Protein 4F4W (pdb70)

Nearest PDB structures (foldseek):
  4f4x-assembly1_A  TM=9.970E-01  e=3.298E-72  Sulfolobus acidocaldarius DSM 639
  4f4y-assembly2_B  TM=9.863E-01  e=9.295E-63  Sulfolobus acidocaldarius DSM 639
  4nlg-assembly1_A  TM=9.892E-01  e=4.858E-61  Sulfolobus acidocaldarius
  4f50-assembly1_A  TM=7.894E-01  e=1.922E-61  Sulfolobus acidocaldarius DSM 639
  3bq1-assembly1_A  TM=7.656E-01  e=9.017E-57  Sulfolobus acidocaldarius

Structure (mmCIF, N/CA/C/O backbone):
data_4F4W
#
_entry.id   4F4W
#
_cell.length_a   52.820
_cell.length_b   99.655
_cell.length_c   101.625
_cell.angle_alpha   90.00
_cell.angle_beta   90.16
_cell.angle_gamma   90.00
#
_symmetry.space_group_name_H-M   'P 1 21 1'
#
loop_
_entity.id
_entity.type
_entity.pdbx_description
1 polymer 'DNA polymerase IV'
2 polymer "DNA (5'-D(*GP*GP*CP*AP*CP*TP*GP*AP*TP*CP*GP*GP*C)-3')"
3 polymer "DNA (5'-D(*TP*TP*AP*CP*GP*GP*CP*CP*GP*AP*TP*CP*AP*GP*TP*GP*CP*C)-3')"
4 non-polymer "2'-DEOXYCYTIDINE-5'-TRIPHOSPHATE"
5 non-polymer 'CALCIUM ION'
6 water water
#
loop_
_atom_site.group_PDB
_atom_site.id
_atom_site.type_symbol
_atom_site.label_atom_id
_atom_site.label_alt_id
_atom_site.label_comp_id
_atom_site.label_asym_id
_atom_site.label_entity_id
_atom_site.label_seq_id
_atom_site.pdbx_PDB_ins_code
_atom_site.Cartn_x
_atom_site.Cartn_y
_atom_site.Cartn_z
_atom_site.occupancy
_atom_site.B_iso_or_equiv
_atom_site.auth_seq_id
_atom_site.auth_comp_id
_atom_site.auth_asym_id
_atom_site.auth_atom_id
_atom_site.pdbx_PDB_model_num
ATOM 1 N N . MET A 1 1 ? -9.670 -48.448 -43.168 1.00 57.01 1 MET A N 1
ATOM 2 C CA . MET A 1 1 ? -9.596 -47.252 -42.276 1.00 50.14 1 MET A CA 1
ATOM 3 C C . MET A 1 1 ? -10.979 -46.912 -41.716 1.00 35.76 1 MET A C 1
ATOM 4 O O . MET A 1 1 ? -11.974 -46.969 -42.422 1.00 33.36 1 MET A O 1
ATOM 20 N N . ILE A 1 2 ? -11.036 -46.576 -40.434 1.00 35.13 2 ILE A N 1
ATOM 21 C CA . ILE A 1 2 ? -12.262 -46.073 -39.849 1.00 25.24 2 ILE A CA 1
ATOM 22 C C . ILE A 1 2 ? -11.959 -44.678 -39.309 1.00 31.59 2 ILE A C 1
ATOM 23 O O . ILE A 1 2 ? -11.054 -44.508 -38.499 1.00 27.53 2 ILE A O 1
ATOM 39 N N . VAL A 1 3 ? -12.699 -43.688 -39.802 1.00 29.32 3 VAL A N 1
ATOM 40 C CA . VAL A 1 3 ? -12.469 -42.295 -39.444 1.00 29.35 3 VAL A CA 1
ATOM 41 C C . VAL A 1 3 ? -13.650 -41.717 -38.656 1.00 26.37 3 VAL A C 1
ATOM 42 O O . VAL A 1 3 ? -14.797 -41.929 -39.001 1.00 23.89 3 VAL A O 1
ATOM 55 N N . ILE A 1 4 ? -13.357 -40.962 -37.602 1.00 22.18 4 ILE A N 1
ATOM 56 C CA . ILE A 1 4 ? -14.374 -40.200 -36.884 1.00 23.14 4 ILE A CA 1
ATOM 57 C C . ILE A 1 4 ? -14.026 -38.731 -37.027 1.00 18.97 4 ILE A C 1
ATOM 58 O O . ILE A 1 4 ? -12.937 -38.332 -36.639 1.00 23.37 4 ILE A O 1
ATOM 74 N N . PHE A 1 5 ? -14.941 -37.950 -37.616 1.00 22.20 5 PHE A N 1
ATOM 75 C CA . PHE A 1 5 ? -14.758 -36.512 -37.773 1.00 20.78 5 PHE A CA 1
ATOM 76 C C . PHE A 1 5 ? -15.640 -35.812 -36.745 1.00 22.84 5 PHE A C 1
ATOM 77 O O . PHE A 1 5 ? -16.791 -36.201 -36.541 1.00 21.48 5 PHE A O 1
ATOM 94 N N . VAL A 1 6 ? -15.088 -34.797 -36.080 1.00 19.08 6 VAL A N 1
ATOM 95 C CA . VAL A 1 6 ? -15.815 -34.064 -35.059 1.00 16.85 6 VAL A CA 1
ATOM 96 C C . VAL A 1 6 ? -15.777 -32.567 -35.372 1.00 17.90 6 VAL A C 1
ATOM 97 O O . VAL A 1 6 ? -14.716 -32.007 -35.657 1.00 18.73 6 VAL A O 1
ATOM 110 N N . ASP A 1 7 ? -16.940 -31.934 -35.324 1.00 16.48 7 ASP A N 1
ATOM 111 C CA . ASP A 1 7 ? -17.090 -30.527 -35.672 1.00 17.25 7 ASP A CA 1
ATOM 112 C C . ASP A 1 7 ? -17.978 -29.898 -34.596 1.00 14.13 7 ASP A C 1
ATOM 113 O O . ASP A 1 7 ? -19.122 -30.337 -34.407 1.00 16.92 7 ASP A O 1
ATOM 122 N N . PHE A 1 8 ? -17.457 -28.916 -33.849 1.00 17.67 8 PHE A N 1
ATOM 123 C CA . PHE A 1 8 ? -18.174 -28.429 -32.659 1.00 15.92 8 PHE A CA 1
ATOM 124 C C . PHE A 1 8 ? -19.391 -27.591 -33.098 1.00 18.21 8 PHE A C 1
ATOM 125 O O . PHE A 1 8 ? -19.288 -26.808 -34.015 1.00 17.35 8 PHE A O 1
ATOM 142 N N . ASP A 1 9 ? -20.548 -27.713 -32.452 1.00 15.21 9 ASP A N 1
ATOM 143 C CA . ASP A 1 9 ? -21.701 -26.929 -32.930 1.00 18.82 9 ASP A CA 1
ATOM 144 C C . ASP A 1 9 ? -21.590 -25.428 -32.591 1.00 15.02 9 ASP A C 1
ATOM 145 O O . ASP A 1 9 ? -21.264 -25.079 -31.470 1.00 14.86 9 ASP A O 1
ATOM 154 N N . TYR A 1 10 ? -21.908 -24.571 -33.567 1.00 15.35 10 TYR A N 1
ATOM 155 C CA . TYR A 1 10 ? -21.959 -23.093 -33.430 1.00 15.35 10 TYR A CA 1
ATOM 156 C C . TYR A 1 10 ? -20.930 -22.593 -32.436 1.00 14.65 10 TYR A C 1
ATOM 157 O O . TYR A 1 10 ? -21.245 -21.875 -31.454 1.00 13.17 10 TYR A O 1
ATOM 175 N N . PHE A 1 11 ? -19.682 -22.996 -32.705 1.00 14.23 11 PHE A N 1
ATOM 176 C CA . PHE A 1 11 ? -18.676 -23.088 -31.628 1.00 12.41 11 PHE A CA 1
ATOM 177 C C . PHE A 1 11 ? -18.525 -21.857 -30.729 1.00 17.16 11 PHE A C 1
ATOM 178 O O . PHE A 1 11 ? -18.735 -21.952 -29.505 1.00 15.78 11 PHE A O 1
ATOM 195 N N . PHE A 1 12 ? -18.154 -20.708 -31.287 1.00 14.07 12 PHE A N 1
ATOM 196 C CA . PHE A 1 12 ? -17.848 -19.567 -30.428 1.00 16.62 12 PHE A CA 1
ATOM 197 C C . PHE A 1 12 ? -19.076 -19.130 -29.632 1.00 16.47 12 PHE A C 1
ATOM 198 O O . PHE A 1 12 ? -18.961 -18.772 -28.462 1.00 14.66 12 PHE A O 1
ATOM 215 N N . ALA A 1 13 ? -20.257 -19.136 -30.257 1.00 16.53 13 ALA A N 1
ATOM 216 C CA . ALA A 1 13 ? -21.482 -18.742 -29.559 1.00 15.64 13 ALA A CA 1
ATOM 217 C C . ALA A 1 13 ? -21.833 -19.753 -28.471 1.00 15.81 13 ALA A C 1
ATOM 218 O O . ALA A 1 13 ? -22.280 -19.371 -27.391 1.00 16.98 13 ALA A O 1
ATOM 225 N N . GLN A 1 14 ? -21.612 -21.030 -28.755 1.00 14.90 14 GLN A N 1
ATOM 226 C CA . GLN A 1 14 ? -21.894 -22.066 -27.784 1.00 18.36 14 GLN A CA 1
ATOM 227 C C . GLN A 1 14 ? -20.990 -21.932 -26.552 1.00 18.65 14 GLN A C 1
ATOM 228 O O . GLN A 1 14 ? -21.454 -22.047 -25.433 1.00 16.61 14 GLN A O 1
ATOM 242 N N . VAL A 1 15 ? -19.698 -21.684 -26.756 1.00 14.69 15 VAL A N 1
ATOM 243 C CA . VAL A 1 15 ? -18.833 -21.408 -25.613 1.00 16.47 15 VAL A CA 1
ATOM 244 C C . VAL A 1 15 ? -19.368 -20.209 -24.809 1.00 20.95 15 VAL A C 1
ATOM 245 O O . VAL A 1 15 ? -19.408 -20.242 -23.582 1.00 16.37 15 VAL A O 1
ATOM 258 N N . GLU A 1 16 ? -19.802 -19.163 -25.488 1.00 16.86 16 GLU A N 1
ATOM 259 C CA . GLU A 1 16 ? -20.323 -17.998 -24.779 1.00 17.34 16 GLU A CA 1
ATOM 260 C C . GLU A 1 16 ? -21.575 -18.385 -23.979 1.00 17.74 16 GLU A C 1
ATOM 261 O O . GLU A 1 16 ? -21.792 -17.862 -22.876 1.00 18.52 16 GLU A O 1
ATOM 273 N N . GLU A 1 17 ? -22.377 -19.317 -24.510 1.00 17.23 17 GLU A N 1
ATOM 274 C CA . GLU A 1 17 ? -23.549 -19.828 -23.780 1.00 17.47 17 GLU A CA 1
ATOM 275 C C . GLU A 1 17 ? -23.154 -20.651 -22.547 1.00 20.84 17 GLU A C 1
ATOM 276 O O . GLU A 1 17 ? -23.831 -20.621 -21.529 1.00 21.72 17 GLU A O 1
ATOM 288 N N . VAL A 1 18 ? -22.069 -21.408 -22.651 1.00 18.84 18 VAL A N 1
ATOM 289 C CA . VAL A 1 18 ? -21.578 -22.171 -21.512 1.00 18.16 18 VAL A CA 1
ATOM 290 C C . VAL A 1 18 ? -21.133 -21.208 -20.415 1.00 22.16 18 VAL A C 1
ATOM 291 O O . VAL A 1 18 ? -21.437 -21.428 -19.246 1.00 24.60 18 VAL A O 1
ATOM 304 N N . LEU A 1 19 ? -20.451 -20.130 -20.802 1.00 19.74 19 LEU A N 1
ATOM 305 C CA . LEU A 1 19 ? -19.981 -19.151 -19.816 1.00 20.84 19 LEU A CA 1
ATOM 306 C C . LEU A 1 19 ? -21.126 -18.267 -19.305 1.00 24.58 19 LEU A C 1
ATOM 307 O O . LEU A 1 19 ? -21.006 -17.707 -18.225 1.00 22.80 19 LEU A O 1
ATOM 323 N N . ASN A 1 20 ? -22.200 -18.138 -20.093 1.00 20.28 20 ASN A N 1
ATOM 324 C CA . ASN A 1 20 ? -23.348 -17.267 -19.781 1.00 21.88 20 ASN A CA 1
ATOM 325 C C . ASN A 1 20 ? -24.644 -17.994 -20.182 1.00 24.34 20 ASN A C 1
ATOM 326 O O . ASN A 1 20 ? -25.236 -17.722 -21.223 1.00 21.94 20 ASN A O 1
ATOM 337 N N . PRO A 1 21 ? -25.087 -18.958 -19.364 1.00 20.26 21 PRO A N 1
ATOM 338 C CA . PRO A 1 21 ? -26.179 -19.808 -19.832 1.00 22.30 21 PRO A CA 1
ATOM 339 C C . PRO A 1 21 ? -27.489 -19.053 -20.001 1.00 26.79 21 PRO A C 1
ATOM 340 O O . PRO A 1 21 ? -28.364 -19.554 -20.661 1.00 23.11 21 PRO A O 1
ATOM 351 N N . GLN A 1 22 ? -27.604 -17.859 -19.439 1.00 24.66 22 GLN A N 1
ATOM 352 C CA . GLN A 1 22 ? -28.759 -17.007 -19.728 1.00 30.18 22 GLN A CA 1
ATOM 353 C C . GLN A 1 22 ? -28.946 -16.718 -21.240 1.00 33.69 22 GLN A C 1
ATOM 354 O O . GLN A 1 22 ? -30.046 -16.381 -21.694 1.00 29.96 22 GLN A O 1
ATOM 368 N N . TYR A 1 23 ? -27.878 -16.854 -22.018 1.00 21.56 23 TYR A N 1
ATOM 369 C CA . TYR A 1 23 ? -27.937 -16.577 -23.451 1.00 19.42 23 TYR A CA 1
ATOM 370 C C . TYR A 1 23 ? -28.575 -17.718 -24.188 1.00 23.03 23 TYR A C 1
ATOM 371 O O . TYR A 1 23 ? -29.043 -17.565 -25.311 1.00 24.16 23 TYR A O 1
ATOM 389 N N . LYS A 1 24 ? -28.563 -18.897 -23.577 1.00 21.89 24 LYS A N 1
ATOM 390 C CA . LYS A 1 24 ? -28.958 -20.090 -24.309 1.00 22.55 24 LYS A CA 1
ATOM 391 C C . LYS A 1 24 ? -30.439 -20.030 -24.694 1.00 29.79 24 LYS A C 1
ATOM 392 O O . LYS A 1 24 ? -31.251 -19.544 -23.920 1.00 22.98 24 LYS A O 1
ATOM 411 N N . GLY A 1 25 ? -30.771 -20.519 -25.888 1.00 22.55 25 GLY A N 1
ATOM 412 C CA . GLY A 1 25 ? -32.133 -20.546 -26.381 1.00 29.80 25 GLY A CA 1
ATOM 413 C C . GLY A 1 25 ? -32.697 -19.214 -26.847 1.00 34.15 25 GLY A C 1
ATOM 414 O O . GLY A 1 25 ? -33.881 -19.137 -27.149 1.00 25.38 25 GLY A O 1
ATOM 418 N N . LYS A 1 26 ? -31.875 -18.168 -26.872 1.00 26.30 26 LYS A N 1
ATOM 419 C CA . LYS A 1 26 ? -32.259 -16.894 -27.469 1.00 26.01 26 LYS A CA 1
ATOM 420 C C . LYS A 1 26 ? -31.178 -16.502 -28.491 1.00 22.64 26 LYS A C 1
ATOM 421 O O . LYS A 1 26 ? -30.064 -16.985 -28.398 1.00 20.15 26 LYS A O 1
ATOM 440 N N . PRO A 1 27 ? -31.515 -15.633 -29.456 1.00 21.47 27 PRO A N 1
ATOM 441 C CA . PRO A 1 27 ? -30.515 -15.232 -30.457 1.00 23.40 27 PRO A CA 1
ATOM 442 C C . PRO A 1 27 ? -29.296 -14.605 -29.785 1.00 17.85 27 PRO A C 1
ATOM 443 O O . PRO A 1 27 ? -29.386 -13.667 -28.997 1.00 16.67 27 PRO A O 1
ATOM 454 N N . LEU A 1 28 ? -28.145 -15.161 -30.145 1.00 20.55 28 LEU A N 1
ATOM 455 C CA . LEU A 1 28 ? -26.844 -14.691 -29.672 1.00 18.97 28 LEU A CA 1
ATOM 456 C C . LEU A 1 28 ? -25.900 -14.552 -30.867 1.00 13.87 28 LEU A C 1
ATOM 457 O O . LEU A 1 28 ? -25.801 -15.466 -31.661 1.00 16.65 28 LEU A O 1
ATOM 473 N N . VAL A 1 29 ? -25.254 -13.404 -30.987 1.00 14.76 29 VAL A N 1
ATOM 474 C CA . VAL A 1 29 ? -24.310 -13.145 -32.069 1.00 18.17 29 VAL A CA 1
ATOM 475 C C . VAL A 1 29 ? -22.924 -12.759 -31.531 1.00 17.22 29 VAL A C 1
ATOM 476 O O . VAL A 1 29 ? -22.788 -11.772 -30.803 1.00 18.61 29 VAL A O 1
ATOM 489 N N . VAL A 1 30 ? -21.904 -13.520 -31.934 1.00 16.94 30 VAL A N 1
ATOM 490 C CA . VAL A 1 30 ? -20.512 -13.242 -31.523 1.00 13.67 30 VAL A CA 1
ATOM 491 C C . VAL A 1 30 ? -19.859 -12.409 -32.638 1.00 14.74 30 VAL A C 1
ATOM 492 O O . VAL A 1 30 ? -19.829 -12.797 -33.813 1.00 16.45 30 VAL A O 1
ATOM 505 N N . CYS A 1 31 ? -19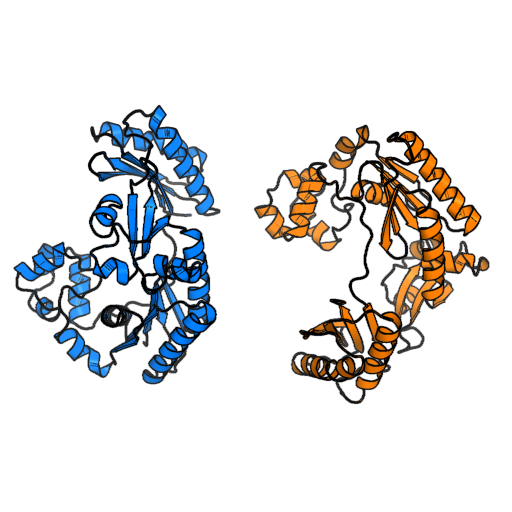.383 -11.239 -32.240 1.00 16.96 31 CYS A N 1
ATOM 506 C CA . CYS A 1 31 ? -19.024 -10.195 -33.147 1.00 18.87 31 CYS A CA 1
ATOM 507 C C . CYS A 1 31 ? -17.551 -9.869 -33.042 1.00 19.08 31 CYS A C 1
ATOM 508 O O . CYS A 1 31 ? -16.958 -9.875 -31.956 1.00 17.22 31 CYS A O 1
ATOM 516 N N . VAL A 1 32 ? -17.021 -9.509 -34.189 1.00 16.35 32 VAL A N 1
ATOM 517 C CA . VAL A 1 32 ? -15.619 -9.056 -34.272 1.00 17.67 32 VAL A CA 1
ATOM 518 C C . VAL A 1 32 ? -15.645 -7.539 -34.501 1.00 14.56 32 VAL A C 1
ATOM 519 O O . VAL A 1 32 ? -15.834 -7.079 -35.642 1.00 17.11 32 VAL A O 1
ATOM 532 N N . TYR A 1 33 ? -15.507 -6.780 -33.412 1.00 15.39 33 TYR A N 1
ATOM 533 C CA . TYR A 1 33 ? -15.584 -5.336 -33.472 1.00 18.97 33 TYR A CA 1
ATOM 534 C C . TYR A 1 33 ? -14.236 -4.779 -33.856 1.00 23.39 33 TYR A C 1
ATOM 535 O O . TYR A 1 33 ? -13.265 -5.014 -33.160 1.00 22.93 33 TYR A O 1
ATOM 553 N N . SER A 1 34 ? -14.204 -4.019 -34.926 1.00 20.21 34 SER A N 1
ATOM 554 C CA . SER A 1 34 ? -12.926 -3.512 -35.445 1.00 25.21 34 SER A CA 1
ATOM 555 C C . SER A 1 34 ? -12.472 -2.260 -34.705 1.00 33.67 34 SER A C 1
ATOM 556 O O . SER A 1 34 ? -11.290 -1.919 -34.719 1.00 30.93 34 SER A O 1
ATOM 564 N N . GLY A 1 35 ? -13.411 -1.571 -34.073 1.00 24.62 35 GLY A N 1
ATOM 565 C CA . GLY A 1 35 ? -13.079 -0.456 -33.201 1.00 33.90 35 GLY A CA 1
ATOM 566 C C . GLY A 1 35 ? -13.138 0.884 -33.903 1.00 40.10 35 GLY A C 1
ATOM 567 O O . GLY A 1 35 ? -13.003 1.939 -33.288 1.00 43.53 35 GLY A O 1
ATOM 571 N N . ARG A 1 36 ? -13.338 0.855 -35.205 1.00 30.69 36 ARG A N 1
ATOM 572 C CA . ARG A 1 36 ? -13.469 2.086 -35.959 1.00 36.56 36 ARG A CA 1
ATOM 573 C C . ARG A 1 36 ? -14.698 2.898 -35.570 1.00 43.89 36 ARG A C 1
ATOM 574 O O . ARG A 1 36 ? -14.630 4.117 -35.516 1.00 40.86 36 ARG A O 1
ATOM 595 N N . THR A 1 37 ? -15.821 2.222 -35.329 1.00 39.05 37 THR A N 1
ATOM 596 C CA . THR A 1 37 ? -17.000 2.859 -34.765 1.00 39.08 37 THR A CA 1
ATOM 597 C C . THR A 1 37 ? -17.511 1.939 -33.668 1.00 44.16 37 THR A C 1
ATOM 598 O O . THR A 1 37 ? -16.933 0.888 -33.412 1.00 32.10 37 THR A O 1
ATOM 609 N N . LYS A 1 38 ? -18.592 2.339 -33.013 1.00 40.46 38 LYS A N 1
ATOM 610 C CA . LYS A 1 38 ? -19.197 1.533 -31.965 1.00 36.41 38 LYS A CA 1
ATOM 611 C C . LYS A 1 38 ? -19.634 0.160 -32.490 1.00 35.62 38 LYS A C 1
ATOM 612 O O . LYS A 1 38 ? -19.615 -0.825 -31.747 1.00 39.30 38 LYS A O 1
ATOM 631 N N . THR A 1 39 ? -19.999 0.099 -33.766 1.00 31.33 39 THR A N 1
ATOM 632 C CA . THR A 1 39 ? -20.639 -1.096 -34.324 1.00 34.66 39 THR A CA 1
ATOM 633 C C . THR A 1 39 ? -19.976 -1.650 -35.586 1.00 33.53 39 THR A C 1
ATOM 634 O O . THR A 1 39 ? -20.490 -2.582 -36.201 1.00 35.40 39 THR A O 1
ATOM 645 N N . SER A 1 40 ? -18.841 -1.086 -35.985 1.00 27.00 40 SER A N 1
ATOM 646 C CA . SER A 1 40 ? -18.145 -1.574 -37.156 1.00 29.24 40 SER A CA 1
ATOM 647 C C . SER A 1 40 ? -17.581 -2.958 -36.819 1.00 19.93 40 SER A C 1
ATOM 648 O O . SER A 1 40 ? -17.043 -3.165 -35.722 1.00 24.54 40 SER A O 1
ATOM 656 N N . GLY A 1 41 ? -17.718 -3.891 -37.756 1.00 26.76 41 GLY A N 1
ATOM 657 C CA . GLY A 1 41 ? -17.160 -5.225 -37.580 1.00 22.94 41 GLY A CA 1
ATOM 658 C C . GLY A 1 41 ? -17.948 -6.261 -38.345 1.00 20.44 41 GLY A C 1
ATOM 659 O O . GLY A 1 41 ? -18.852 -5.941 -39.142 1.00 18.20 41 GLY A O 1
ATOM 663 N N . ALA A 1 42 ? -17.595 -7.523 -38.128 1.00 18.96 42 ALA A N 1
ATOM 664 C CA . ALA A 1 42 ? -18.276 -8.637 -38.776 1.00 18.00 42 ALA A CA 1
ATOM 665 C C . ALA A 1 42 ? -18.666 -9.700 -37.783 1.00 21.66 42 ALA A C 1
ATOM 666 O O . ALA A 1 42 ? -18.075 -9.798 -36.728 1.00 15.44 42 ALA A O 1
ATOM 673 N N . VAL A 1 43 ? -19.633 -10.539 -38.157 1.00 16.55 43 VAL A N 1
ATOM 674 C CA . VAL A 1 43 ? -20.104 -11.607 -37.294 1.00 15.90 43 VAL A CA 1
ATOM 675 C C . VAL A 1 43 ? -19.156 -12.787 -37.448 1.00 16.06 43 VAL A C 1
ATOM 676 O O . VAL A 1 43 ? -18.911 -13.223 -38.574 1.00 13.95 43 VAL A O 1
ATOM 689 N N . ALA A 1 44 ? -18.658 -13.299 -36.327 1.00 14.73 44 ALA A N 1
ATOM 690 C CA . ALA A 1 44 ? -17.863 -14.540 -36.326 1.00 17.54 44 ALA A CA 1
ATOM 691 C C . ALA A 1 44 ? -18.792 -15.753 -36.361 1.00 16.69 44 ALA A C 1
ATOM 692 O O . ALA A 1 44 ? -18.572 -16.719 -37.110 1.00 18.02 44 ALA A O 1
ATOM 699 N N . THR A 1 45 ? -19.815 -15.730 -35.519 1.00 16.93 45 THR A N 1
ATOM 700 C CA . THR A 1 45 ? -20.823 -16.758 -35.613 1.00 16.07 45 THR A CA 1
ATOM 701 C C . THR A 1 45 ? -22.037 -16.389 -34.814 1.00 18.74 45 THR A C 1
ATOM 702 O O . THR A 1 45 ? -22.002 -15.470 -33.972 1.00 17.23 45 THR A O 1
ATOM 713 N N . ALA A 1 46 ? -23.124 -17.097 -35.091 1.00 15.56 46 ALA A N 1
ATOM 714 C CA . ALA A 1 46 ? -24.380 -16.856 -34.384 1.00 21.15 46 ALA A CA 1
ATOM 715 C C . ALA A 1 46 ? -24.917 -18.201 -33.960 1.00 18.75 46 ALA A C 1
ATOM 716 O O . ALA A 1 46 ? -24.703 -19.201 -34.645 1.00 18.43 46 ALA A O 1
ATOM 723 N N . ASN A 1 47 ? -25.649 -18.229 -32.860 1.00 18.21 47 ASN A N 1
ATOM 724 C CA . ASN A 1 47 ? -26.313 -19.449 -32.492 1.00 14.72 47 ASN A CA 1
ATOM 725 C C . ASN A 1 47 ? -27.499 -19.718 -33.435 1.00 17.92 47 ASN A C 1
ATOM 726 O O . ASN A 1 47 ? -27.860 -18.879 -34.268 1.00 16.57 47 ASN A O 1
ATOM 737 N N . TYR A 1 48 ? -28.082 -20.906 -33.350 1.00 19.95 48 TYR A N 1
ATOM 738 C CA . TYR A 1 48 ? -29.090 -21.292 -34.336 1.00 23.76 48 TYR A CA 1
ATOM 739 C C . TYR A 1 48 ? -30.326 -20.389 -34.269 1.00 23.48 48 TYR A C 1
ATOM 740 O O . TYR A 1 48 ? -30.932 -20.104 -35.296 1.00 22.56 48 TYR A O 1
ATOM 758 N N . GLU A 1 49 ? -30.667 -19.911 -33.075 1.00 19.43 49 GLU A N 1
ATOM 759 C CA . GLU A 1 49 ? -31.787 -18.977 -32.896 1.00 21.15 49 GLU A CA 1
ATOM 760 C C . GLU A 1 49 ? -31.578 -17.685 -33.675 1.00 28.54 49 GLU A C 1
ATOM 761 O O . GLU A 1 49 ? -32.518 -17.135 -34.250 1.00 20.35 49 GLU A O 1
ATOM 773 N N . ALA A 1 50 ? -30.344 -17.181 -33.680 1.00 16.33 50 ALA A N 1
ATOM 774 C CA . ALA A 1 50 ? -30.013 -16.005 -34.460 1.00 13.80 50 ALA A CA 1
ATOM 775 C C . ALA A 1 50 ? -29.973 -16.307 -35.939 1.00 17.43 50 ALA A C 1
ATOM 776 O O . ALA A 1 50 ? -30.383 -15.462 -36.738 1.00 19.87 50 ALA A O 1
ATOM 783 N N . ARG A 1 51 ? -29.503 -17.499 -36.319 1.00 17.65 51 ARG A N 1
ATOM 784 C CA . ARG A 1 51 ? -29.475 -17.870 -37.725 1.00 18.59 51 ARG A CA 1
ATOM 785 C C . ARG A 1 51 ? -30.897 -17.921 -38.315 1.00 25.17 51 ARG A C 1
ATOM 786 O O . ARG A 1 51 ? -31.116 -17.610 -39.492 1.00 21.68 51 ARG A O 1
ATOM 807 N N . LYS A 1 52 ? -31.862 -18.337 -37.505 1.00 25.88 52 LYS A N 1
ATOM 808 C CA . LYS A 1 52 ? -33.239 -18.405 -37.981 1.00 25.89 52 LYS A CA 1
ATOM 809 C C . LYS A 1 52 ? -33.754 -17.043 -38.419 1.00 24.50 52 LYS A C 1
ATOM 810 O O . LYS A 1 52 ? -34.721 -16.969 -39.172 1.00 29.97 52 LYS A O 1
ATOM 829 N N . LEU A 1 53 ? -33.126 -15.971 -37.927 1.00 22.39 53 LEU A N 1
ATOM 830 C CA . LEU A 1 53 ? -33.502 -14.602 -38.264 1.00 20.36 53 LEU A CA 1
ATOM 831 C C . LEU A 1 53 ? -32.685 -13.986 -39.411 1.00 23.90 53 LEU A C 1
ATOM 832 O O . LEU A 1 53 ? -32.890 -12.838 -39.784 1.00 23.92 53 LEU A O 1
ATOM 848 N N . GLY A 1 54 ? -31.748 -14.750 -39.942 1.00 18.23 54 GLY A N 1
ATOM 849 C CA . GLY A 1 54 ? -30.995 -14.326 -41.113 1.00 24.21 54 GLY A CA 1
ATOM 850 C C . GLY A 1 54 ? -29.534 -13.972 -40.794 1.00 25.99 54 GLY A C 1
ATOM 851 O O . GLY A 1 54 ? -28.765 -13.597 -41.676 1.00 27.91 54 GLY A O 1
ATOM 855 N N . VAL A 1 55 ? -29.139 -14.101 -39.537 1.00 19.61 55 VAL A N 1
ATOM 856 C CA . VAL A 1 55 ? -27.760 -13.751 -39.164 1.00 17.43 55 VAL A CA 1
ATOM 857 C C . VAL A 1 55 ? -26.810 -14.838 -39.664 1.00 18.96 55 VAL A C 1
ATOM 858 O O . VAL A 1 55 ? -27.037 -16.045 -39.464 1.00 20.05 55 VAL A O 1
ATOM 871 N N . LYS A 1 56 ? -25.761 -14.424 -40.378 1.00 21.41 56 LYS A N 1
ATOM 872 C CA . LYS A 1 56 ? -24.794 -15.372 -40.914 1.00 21.00 56 LYS A CA 1
ATOM 873 C C . LYS A 1 56 ? -23.350 -14.951 -40.610 1.00 20.54 56 LYS A C 1
ATOM 874 O O . LYS A 1 56 ? -23.049 -13.770 -40.556 1.00 17.66 56 LYS A O 1
ATOM 893 N N . ALA A 1 57 ? -22.466 -15.923 -40.407 1.00 18.71 57 ALA A N 1
ATOM 894 C CA . ALA A 1 57 ? -21.036 -15.629 -40.199 1.00 20.08 57 ALA A CA 1
ATOM 895 C C . ALA A 1 57 ? -20.532 -14.788 -41.358 1.00 22.04 57 ALA A C 1
ATOM 896 O O . ALA A 1 57 ? -20.883 -15.054 -42.504 1.00 19.17 57 ALA A O 1
ATOM 903 N N . GLY A 1 58 ? -19.692 -13.803 -41.064 1.00 20.91 58 GLY A N 1
ATOM 904 C CA . GLY A 1 58 ? -19.069 -12.982 -42.086 1.00 20.19 58 GLY A CA 1
ATOM 905 C C . GLY A 1 58 ? -19.865 -11.715 -42.369 1.00 28.65 58 GLY A C 1
ATOM 906 O O . GLY A 1 58 ? -19.374 -10.771 -42.973 1.00 24.31 58 GLY A O 1
ATOM 910 N N . MET A 1 59 ? -21.115 -11.676 -41.934 1.00 20.46 59 MET A N 1
ATOM 911 C CA . MET A 1 59 ? -21.956 -10.530 -42.270 1.00 16.18 59 MET A CA 1
ATOM 912 C C . MET A 1 59 ? -21.567 -9.353 -41.399 1.00 21.88 59 MET A C 1
ATOM 913 O O . MET A 1 59 ? -21.181 -9.520 -40.234 1.00 22.10 59 MET A O 1
ATOM 927 N N . PRO A 1 60 ? -21.668 -8.141 -41.956 1.00 19.71 60 PRO A N 1
ATOM 928 C CA . PRO A 1 60 ? -21.434 -6.910 -41.204 1.00 24.57 60 PRO A CA 1
ATOM 929 C C . PRO A 1 60 ? -22.285 -6.842 -39.950 1.00 22.11 60 PRO A C 1
ATOM 930 O O . PRO A 1 60 ? -23.480 -7.172 -40.019 1.00 23.91 60 PRO A O 1
ATOM 941 N N . ILE A 1 61 ? -21.708 -6.400 -38.836 1.00 20.71 61 ILE A N 1
ATOM 942 C CA . ILE A 1 61 ? -22.443 -6.324 -37.568 1.00 18.97 61 ILE A CA 1
ATOM 943 C C . ILE A 1 61 ? -23.686 -5.451 -37.724 1.00 32.91 61 ILE A C 1
ATOM 944 O O . ILE A 1 61 ? -24.756 -5.776 -37.213 1.00 21.78 61 ILE A O 1
ATOM 960 N N . ILE A 1 62 ? -23.528 -4.335 -38.415 1.00 26.08 62 ILE A N 1
ATOM 961 C CA . ILE A 1 62 ? -24.637 -3.406 -38.610 1.00 36.13 62 ILE A CA 1
ATOM 962 C C . ILE A 1 62 ? -25.821 -4.063 -39.344 1.00 29.48 62 ILE A C 1
ATOM 963 O O . ILE A 1 62 ? -26.980 -3.834 -38.985 1.00 33.29 62 ILE A O 1
ATOM 979 N N . LYS A 1 63 ? -25.537 -4.909 -40.323 1.00 24.58 63 LYS A N 1
ATOM 980 C CA . LYS A 1 63 ? -26.573 -5.630 -41.027 1.00 25.19 63 LYS A CA 1
ATOM 981 C C . LYS A 1 63 ? -27.276 -6.673 -40.182 1.00 31.87 63 LYS A C 1
ATOM 982 O O . LYS A 1 63 ? -28.483 -6.879 -40.314 1.00 29.54 63 LYS A O 1
ATOM 1001 N N . ALA A 1 64 ? -26.521 -7.376 -39.351 1.00 24.63 64 ALA A N 1
ATOM 1002 C CA . ALA A 1 64 ? -27.114 -8.321 -38.420 1.00 25.22 64 ALA A CA 1
ATOM 1003 C C . ALA A 1 64 ? -28.059 -7.540 -37.547 1.00 23.67 64 ALA A C 1
ATOM 1004 O O . ALA A 1 64 ? -29.197 -7.954 -37.333 1.00 24.32 64 ALA A O 1
ATOM 1011 N N . MET A 1 65 ? -27.577 -6.416 -37.027 1.00 24.33 65 MET A N 1
ATOM 1012 C CA . MET A 1 65 ? -28.371 -5.601 -36.103 1.00 30.92 65 MET A CA 1
ATOM 1013 C C . MET A 1 65 ? -29.658 -5.089 -36.776 1.00 32.30 65 MET A C 1
ATOM 1014 O O . MET A 1 65 ? -30.688 -4.954 -36.107 1.00 31.74 65 MET A O 1
ATOM 1028 N N . GLN A 1 66 ? -29.613 -4.858 -38.087 1.00 33.88 66 GLN A N 1
ATOM 1029 C CA . GLN A 1 66 ? -30.810 -4.449 -38.850 1.00 36.25 66 GLN A CA 1
ATOM 1030 C C . GLN A 1 66 ? -31.871 -5.548 -38.835 1.00 37.26 66 GLN A C 1
ATOM 1031 O O . GLN A 1 66 ? -33.056 -5.264 -38.646 1.00 38.74 66 GLN A O 1
ATOM 1045 N N . ILE A 1 67 ? -31.466 -6.801 -39.037 1.00 32.27 67 ILE A N 1
ATOM 1046 C CA . ILE A 1 67 ? -32.446 -7.885 -39.144 1.00 30.51 67 ILE A CA 1
ATOM 1047 C C . ILE A 1 67 ? -32.766 -8.602 -37.833 1.00 35.41 67 ILE A C 1
ATOM 1048 O O . ILE A 1 67 ? -33.785 -9.289 -37.734 1.00 31.66 67 ILE A O 1
ATOM 1064 N N . ALA A 1 68 ? -31.917 -8.456 -36.827 1.00 18.95 68 ALA A N 1
ATOM 1065 C CA . ALA A 1 68 ? -32.141 -9.147 -35.563 1.00 25.70 68 ALA A CA 1
ATOM 1066 C C . ALA A 1 68 ? -31.745 -8.227 -34.433 1.00 26.17 68 ALA A C 1
ATOM 1067 O O . ALA A 1 68 ? -30.834 -8.528 -33.639 1.00 23.91 68 ALA A O 1
ATOM 1074 N N . PRO A 1 69 ? -32.430 -7.075 -34.355 1.00 27.08 69 PRO A N 1
ATOM 1075 C CA . PRO A 1 69 ? -31.977 -6.032 -33.435 1.00 26.92 69 PRO A CA 1
ATOM 1076 C C . PRO A 1 69 ? -32.145 -6.403 -31.984 1.00 27.38 69 PRO A C 1
ATOM 1077 O O . PRO A 1 69 ? -31.529 -5.771 -31.135 1.00 32.34 69 PRO A O 1
ATOM 1088 N N . SER A 1 70 ? -32.907 -7.443 -31.690 1.00 25.28 70 SER A N 1
ATOM 1089 C CA . SER A 1 70 ? -33.091 -7.838 -30.294 1.00 25.51 70 SER A CA 1
ATOM 1090 C C . SER A 1 70 ? -32.193 -9.009 -29.886 1.00 28.95 70 SER A C 1
ATOM 1091 O O . SER A 1 70 ? -32.239 -9.470 -28.758 1.00 22.13 70 SER A O 1
ATOM 1099 N N . ALA A 1 71 ? -31.354 -9.476 -30.795 1.00 22.42 71 ALA A N 1
ATOM 1100 C CA . ALA A 1 71 ? -30.367 -10.494 -30.442 1.00 23.53 71 ALA A CA 1
ATOM 1101 C C . ALA A 1 71 ? -29.369 -9.926 -29.426 1.00 21.39 71 ALA A C 1
ATOM 1102 O O . ALA A 1 71 ? -29.235 -8.722 -29.296 1.00 22.86 71 ALA A O 1
ATOM 1109 N N . ILE A 1 72 ? -28.685 -10.800 -28.698 1.00 22.73 72 ILE A N 1
ATOM 1110 C CA . ILE A 1 72 ? -27.623 -10.362 -27.814 1.00 20.17 72 ILE A CA 1
ATOM 1111 C C . ILE A 1 72 ? -26.349 -10.357 -28.658 1.00 22.04 72 ILE A C 1
ATOM 1112 O O . ILE A 1 72 ? -26.070 -11.330 -29.344 1.00 18.77 72 ILE A O 1
ATOM 1128 N N . TYR A 1 73 ? -25.645 -9.237 -28.642 1.00 20.65 73 TYR A N 1
ATOM 1129 C CA . TYR A 1 73 ? -24.410 -9.048 -29.426 1.00 22.31 73 TYR A CA 1
ATOM 1130 C C . TYR A 1 73 ? -23.254 -8.995 -28.461 1.00 23.98 73 TYR A C 1
ATOM 1131 O O . TYR A 1 73 ? -23.238 -8.129 -27.585 1.00 23.10 73 TYR A O 1
ATOM 1149 N N . VAL A 1 74 ? -22.326 -9.954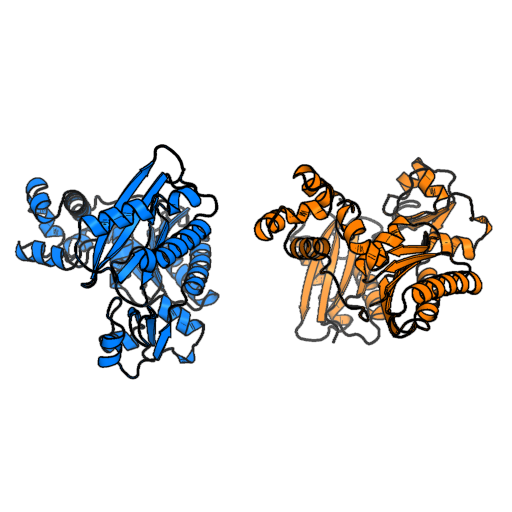 -28.565 1.00 19.92 74 VAL A N 1
ATOM 1150 C CA . VAL A 1 74 ? -21.148 -9.980 -27.682 1.00 18.12 74 VAL A CA 1
ATOM 1151 C C . VAL A 1 74 ? -19.824 -10.018 -28.478 1.00 21.11 74 VAL A C 1
ATOM 1152 O O . VAL A 1 74 ? -19.788 -10.515 -29.620 1.00 17.58 74 VAL A O 1
ATOM 1165 N N . PRO A 1 75 ? -18.756 -9.448 -27.891 1.00 20.49 75 PRO A N 1
ATOM 1166 C CA . PRO A 1 75 ? -17.458 -9.392 -28.569 1.00 19.78 75 PRO A CA 1
ATOM 1167 C C . PRO A 1 75 ? -16.768 -10.742 -28.539 1.00 16.45 75 PRO A C 1
ATOM 1168 O O . PRO A 1 75 ? -16.906 -11.517 -27.603 1.00 18.30 75 PRO A O 1
ATOM 1179 N N . MET A 1 76 ? -16.004 -11.013 -29.582 1.00 19.60 76 MET A N 1
ATOM 1180 C CA . MET A 1 76 ? -15.312 -12.280 -29.709 1.00 23.10 76 MET A CA 1
ATOM 1181 C C . MET A 1 76 ? -14.254 -12.340 -28.594 1.00 21.71 76 MET A C 1
ATOM 1182 O O . MET A 1 76 ? -13.552 -11.362 -28.340 1.00 25.12 76 MET A O 1
ATOM 1196 N N . ARG A 1 77 ? -14.171 -13.469 -27.892 1.00 19.39 77 ARG A N 1
ATOM 1197 C CA . ARG A 1 77 ? -13.121 -13.701 -26.886 1.00 20.21 77 ARG A CA 1
ATOM 1198 C C . ARG A 1 77 ? -12.294 -14.928 -27.318 1.00 19.56 77 ARG A C 1
ATOM 1199 O O . ARG A 1 77 ? -12.369 -16.013 -26.726 1.00 18.04 77 ARG A O 1
ATOM 1220 N N . LYS A 1 78 ? -11.547 -14.773 -28.400 1.00 20.44 78 LYS A N 1
ATOM 1221 C CA . LYS A 1 78 ? -10.909 -15.933 -29.035 1.00 21.08 78 LYS A CA 1
ATOM 1222 C C . LYS A 1 78 ? -10.016 -16.773 -28.104 1.00 19.52 78 LYS A C 1
ATOM 1223 O O . LYS A 1 78 ? -10.021 -17.995 -28.174 1.00 15.76 78 LYS A O 1
ATOM 1242 N N . PRO A 1 79 ? -9.298 -16.136 -27.172 1.00 21.98 79 PRO A N 1
ATOM 1243 C CA . PRO A 1 79 ? -8.468 -16.996 -26.313 1.00 19.75 79 PRO A CA 1
ATOM 1244 C C . PRO A 1 79 ? -9.259 -17.991 -25.511 1.00 19.64 79 PRO A C 1
ATOM 1245 O O . PRO A 1 79 ? -8.761 -19.091 -25.228 1.00 15.59 79 PRO A O 1
ATOM 1256 N N . ILE A 1 80 ? -10.456 -17.620 -25.088 1.00 18.97 80 ILE A N 1
ATOM 1257 C CA . ILE A 1 80 ? -11.252 -18.554 -24.337 1.00 18.29 80 ILE A CA 1
ATOM 1258 C C . ILE A 1 80 ? -11.700 -19.708 -25.234 1.00 19.32 80 ILE A C 1
ATOM 1259 O O . ILE A 1 80 ? -11.724 -20.862 -24.799 1.00 17.75 80 ILE A O 1
ATOM 1275 N N . TYR A 1 81 ? -12.090 -19.389 -26.460 1.00 16.63 81 TYR A N 1
ATOM 1276 C CA . TYR A 1 81 ? -12.521 -20.430 -27.411 1.00 14.78 81 TYR A CA 1
ATOM 1277 C C . TYR A 1 81 ? -11.342 -21.383 -27.719 1.00 15.93 81 TYR A C 1
ATOM 1278 O O . TYR A 1 81 ? -11.538 -22.580 -27.841 1.00 15.32 81 TYR A O 1
ATOM 1296 N N . GLU A 1 82 ? -10.126 -20.839 -27.799 1.00 15.63 82 GLU A N 1
ATOM 1297 C CA . GLU A 1 82 ? -8.924 -21.644 -28.028 1.00 17.61 82 GLU A CA 1
ATOM 1298 C C . GLU A 1 82 ? -8.657 -22.603 -26.875 1.00 21.30 82 GLU A C 1
ATOM 1299 O O . GLU A 1 82 ? -8.199 -23.735 -27.076 1.00 18.80 82 GLU A O 1
ATOM 1311 N N . ALA A 1 83 ? -8.986 -22.154 -25.666 1.00 18.38 83 ALA A N 1
ATOM 1312 C CA . ALA A 1 83 ? -8.798 -22.953 -24.470 1.00 21.10 83 ALA A CA 1
ATOM 1313 C C . ALA A 1 83 ? -9.769 -24.114 -24.484 1.00 23.22 83 ALA A C 1
ATOM 1314 O O . ALA A 1 83 ? -9.389 -25.274 -24.276 1.00 15.48 83 ALA A O 1
ATOM 1321 N N . PHE A 1 84 ? -11.039 -23.810 -24.744 1.00 17.52 84 PHE A N 1
ATOM 1322 C CA . PHE A 1 84 ? -12.026 -24.857 -24.883 1.00 17.75 84 PHE A CA 1
ATOM 1323 C C . PHE A 1 84 ? -11.566 -25.820 -25.958 1.00 18.11 84 PHE A C 1
ATOM 1324 O O . PHE A 1 84 ? -11.595 -27.025 -25.776 1.00 18.64 84 PHE A O 1
ATOM 1341 N N . SER A 1 85 ? -11.157 -25.276 -27.097 1.00 16.82 85 SER A N 1
ATOM 1342 C CA . SER A 1 85 ? -10.757 -26.126 -28.206 1.00 15.56 85 SER A CA 1
ATOM 1343 C C . SER A 1 85 ? -9.611 -27.026 -27.769 1.00 17.69 85 SER A C 1
ATOM 1344 O O . SER A 1 85 ? -9.643 -28.240 -27.928 1.00 16.61 85 SER A O 1
ATOM 1352 N N . ASN A 1 86 ? -8.594 -26.426 -27.164 1.00 19.82 86 ASN A N 1
ATOM 1353 C CA . ASN A 1 86 ? -7.432 -27.218 -26.735 1.00 21.54 86 ASN A CA 1
ATOM 1354 C C . ASN A 1 86 ? -7.825 -28.365 -25.810 1.00 18.05 86 ASN A C 1
ATOM 1355 O O . ASN A 1 86 ? -7.296 -29.479 -25.933 1.00 19.84 86 ASN A O 1
ATOM 1366 N N . ARG A 1 87 ? -8.744 -28.129 -24.872 1.00 17.48 87 ARG A N 1
ATOM 1367 C CA . ARG A 1 87 ? -9.132 -29.199 -23.962 1.00 21.27 87 ARG A CA 1
ATOM 1368 C C . ARG A 1 87 ? -9.899 -30.290 -24.675 1.00 23.44 87 ARG A C 1
ATOM 1369 O O . ARG A 1 87 ? -9.678 -31.478 -24.433 1.00 21.76 87 ARG A O 1
ATOM 1390 N N . ILE A 1 88 ? -10.780 -29.895 -25.585 1.00 18.90 88 ILE A N 1
ATOM 1391 C CA . ILE A 1 88 ? -11.547 -30.893 -26.319 1.00 22.63 88 ILE A CA 1
ATOM 1392 C C . ILE A 1 88 ? -10.639 -31.759 -27.194 1.00 22.00 88 ILE A C 1
ATOM 1393 O O . ILE A 1 88 ? -10.767 -32.981 -27.174 1.00 26.28 88 ILE A O 1
ATOM 1409 N N . MET A 1 89 ? -9.732 -31.135 -27.948 1.00 21.03 89 MET A N 1
ATOM 1410 C CA . MET A 1 89 ? -8.819 -31.882 -28.813 1.00 21.68 89 MET A CA 1
ATOM 1411 C C . MET A 1 89 ? -8.005 -32.855 -27.971 1.00 26.73 89 MET A C 1
ATOM 1412 O O . MET A 1 89 ? -7.695 -33.960 -28.404 1.00 28.68 89 MET A O 1
ATOM 1426 N N . ASN A 1 90 ? -7.656 -32.438 -26.763 1.00 25.98 90 ASN A N 1
ATOM 1427 C CA . ASN A 1 90 ? -6.944 -33.328 -25.852 1.00 26.93 90 ASN A CA 1
ATOM 1428 C C . ASN A 1 90 ? -7.805 -34.524 -25.451 1.00 24.23 90 ASN A C 1
ATOM 1429 O O . ASN A 1 90 ? -7.300 -35.634 -25.342 1.00 28.61 90 ASN A O 1
ATOM 1440 N N . LEU A 1 91 ? -9.105 -34.334 -25.274 1.00 24.59 91 LEU A N 1
ATOM 1441 C CA . LEU A 1 91 ? -9.962 -35.478 -24.981 1.00 26.50 91 LEU A CA 1
ATOM 1442 C C . LEU A 1 91 ? -10.053 -36.416 -26.191 1.00 34.42 91 LEU A C 1
ATOM 1443 O O . LEU A 1 91 ? -10.049 -37.643 -26.044 1.00 31.56 91 LEU A O 1
ATOM 1459 N N . LEU A 1 92 ? -10.164 -35.833 -27.381 1.00 28.96 92 LEU A N 1
ATOM 1460 C CA . LEU A 1 92 ? -10.286 -36.621 -28.606 1.00 26.06 92 LEU A CA 1
ATOM 1461 C C . LEU A 1 92 ? -9.037 -37.479 -28.804 1.00 30.64 92 LEU A C 1
ATOM 1462 O O . LEU A 1 92 ? -9.114 -38.662 -29.108 1.00 32.90 92 LEU A O 1
ATOM 1478 N N . ASN A 1 93 ? -7.880 -36.868 -28.605 1.00 34.51 93 ASN A N 1
ATOM 1479 C CA . ASN A 1 93 ? -6.604 -37.512 -28.871 1.00 37.50 93 ASN A CA 1
ATOM 1480 C C . ASN A 1 93 ? -6.455 -38.872 -28.193 1.00 41.88 93 ASN A C 1
ATOM 1481 O O . ASN A 1 93 ? -5.831 -39.784 -28.739 1.00 36.39 93 ASN A O 1
ATOM 1492 N N . LYS A 1 94 ? -7.031 -39.018 -27.006 1.00 43.33 94 LYS A N 1
ATOM 1493 C CA . LYS A 1 94 ? -6.881 -40.269 -26.265 1.00 42.91 94 LYS A CA 1
ATOM 1494 C C . LYS A 1 94 ? -7.734 -41.404 -26.845 1.00 47.14 94 LYS A C 1
ATOM 1495 O O . LYS A 1 94 ? -7.554 -42.566 -26.491 1.00 45.05 94 LYS A O 1
ATOM 1514 N N . HIS A 1 95 ? -8.655 -41.075 -27.747 1.00 35.74 95 HIS A N 1
ATOM 1515 C CA . HIS A 1 95 ? -9.524 -42.090 -28.343 1.00 40.43 95 HIS A CA 1
ATOM 1516 C C . HIS A 1 95 ? -9.056 -42.518 -29.721 1.00 43.30 95 HIS A C 1
ATOM 1517 O O . HIS A 1 95 ? -9.687 -43.368 -30.356 1.00 46.72 95 HIS A O 1
ATOM 1532 N N . ALA A 1 96 ? -7.968 -41.914 -30.185 1.00 32.90 96 ALA A N 1
ATOM 1533 C CA . ALA A 1 96 ? -7.523 -42.079 -31.558 1.00 40.28 96 ALA A CA 1
ATOM 1534 C C . ALA A 1 96 ? -6.151 -42.724 -31.654 1.00 42.35 96 ALA A C 1
ATOM 1535 O O . ALA A 1 96 ? -5.230 -42.384 -30.903 1.00 37.17 96 ALA A O 1
ATOM 1542 N N . ASP A 1 97 ? -6.029 -43.640 -32.605 1.00 39.39 97 ASP A N 1
ATOM 1543 C CA . ASP A 1 97 ? -4.728 -44.066 -33.101 1.00 45.63 97 ASP A CA 1
ATOM 1544 C C . ASP A 1 97 ? -3.924 -42.847 -33.567 1.00 42.28 97 ASP A C 1
ATOM 1545 O O . ASP A 1 97 ? -2.737 -42.710 -33.252 1.00 41.33 97 ASP A O 1
ATOM 1554 N N . LYS A 1 98 ? -4.566 -41.975 -34.338 1.00 40.20 98 LYS A N 1
ATOM 1555 C CA . LYS A 1 98 ? -3.933 -40.772 -34.879 1.00 33.75 98 LYS A CA 1
ATOM 1556 C C . LYS A 1 98 ? -4.989 -39.670 -34.905 1.00 35.73 98 LYS A C 1
ATOM 1557 O O . LYS A 1 98 ? -6.155 -39.959 -35.131 1.00 31.43 98 LYS A O 1
ATOM 1575 N N . ILE A 1 99 ? -4.590 -38.415 -34.715 1.00 29.83 99 ILE A N 1
ATOM 1576 C CA . ILE A 1 99 ? -5.544 -37.311 -34.821 1.00 32.21 99 ILE A CA 1
ATOM 1577 C C . ILE A 1 99 ? -5.032 -36.205 -35.703 1.00 30.93 99 ILE A C 1
ATOM 1578 O O . ILE A 1 99 ? -3.860 -35.827 -35.643 1.00 28.57 99 ILE A O 1
ATOM 1594 N N . GLU A 1 100 ? -5.930 -35.675 -36.515 1.00 26.80 100 GLU A N 1
ATOM 1595 C CA . GLU A 1 100 ? -5.665 -34.489 -37.305 1.00 28.23 100 GLU A CA 1
ATOM 1596 C C . GLU A 1 100 ? -6.556 -33.321 -36.878 1.00 32.04 100 GLU A C 1
ATOM 1597 O O . GLU A 1 100 ? -7.748 -33.308 -37.167 1.00 25.70 100 GLU A O 1
ATOM 1609 N N . VAL A 1 101 ? -5.956 -32.320 -36.237 1.00 26.44 101 VAL A N 1
ATOM 1610 C CA . VAL A 1 101 ? -6.685 -31.134 -35.829 1.00 25.28 101 VAL A CA 1
ATOM 1611 C C . VAL A 1 101 ? -6.701 -30.204 -37.012 1.00 27.04 101 VAL A C 1
ATOM 1612 O O . VAL A 1 101 ? -5.663 -29.668 -37.430 1.00 28.38 101 VAL A O 1
ATOM 1625 N N . ALA A 1 102 ? -7.886 -30.019 -37.575 1.00 22.25 102 ALA A N 1
ATOM 1626 C CA . ALA A 1 102 ? -8.016 -29.333 -38.851 1.00 28.96 102 ALA A CA 1
ATOM 1627 C C . ALA A 1 102 ? -8.231 -27.847 -38.682 1.00 36.56 102 ALA A C 1
ATOM 1628 O O . ALA A 1 102 ? -7.886 -27.065 -39.565 1.00 26.67 102 ALA A O 1
ATOM 1635 N N . SER A 1 103 ? -8.812 -27.454 -37.553 1.00 24.27 103 SER A N 1
ATOM 1636 C CA . SER A 1 103 ? -9.124 -26.048 -37.307 1.00 25.85 103 SER A CA 1
ATOM 1637 C C . SER A 1 103 ? -9.427 -25.923 -35.828 1.00 20.84 103 SER A C 1
ATOM 1638 O O . SER A 1 103 ? -9.358 -26.898 -35.112 1.00 21.34 103 SER A O 1
ATOM 1646 N N . ILE A 1 104 ? -9.759 -24.725 -35.381 1.00 24.80 104 ILE A N 1
ATOM 1647 C CA . ILE A 1 104 ? -10.080 -24.517 -33.973 1.00 24.34 104 ILE A CA 1
ATOM 1648 C C . ILE A 1 104 ? -11.280 -25.356 -33.516 1.00 21.55 104 ILE A C 1
ATOM 1649 O O . ILE A 1 104 ? -11.487 -25.594 -32.323 1.00 18.45 104 ILE A O 1
ATOM 1665 N N . ASP A 1 105 ? -12.119 -25.788 -34.441 1.00 17.78 105 ASP A N 1
ATOM 1666 C CA . ASP A 1 105 ? -13.253 -26.571 -33.956 1.00 21.04 105 ASP A CA 1
ATOM 1667 C C . ASP A 1 105 ? -13.543 -27.860 -34.685 1.00 19.18 105 ASP A C 1
ATOM 1668 O O . ASP A 1 105 ? -14.652 -28.378 -34.567 1.00 17.29 105 ASP A O 1
ATOM 1677 N N . GLU A 1 106 ? -12.552 -28.413 -35.379 1.00 16.79 106 GLU A N 1
ATOM 1678 C CA . GLU A 1 106 ? -12.786 -29.717 -35.968 1.00 19.27 106 GLU A CA 1
ATOM 1679 C C . GLU A 1 106 ? -11.530 -30.575 -36.073 1.00 20.64 106 GLU A C 1
ATOM 1680 O O . GLU A 1 106 ? -10.393 -30.063 -36.207 1.00 20.39 106 GLU A O 1
ATOM 1692 N N . ALA A 1 107 ? -11.741 -31.888 -35.968 1.00 18.09 107 ALA A N 1
ATOM 1693 C CA . ALA A 1 107 ? -10.644 -32.824 -36.054 1.00 19.33 107 ALA A CA 1
ATOM 1694 C C . ALA A 1 107 ? -11.081 -34.144 -36.698 1.00 22.15 107 ALA A C 1
ATOM 1695 O O . ALA A 1 107 ? -12.254 -34.503 -36.670 1.00 15.46 107 ALA A O 1
ATOM 1702 N N . TYR A 1 108 ? -10.100 -34.824 -37.290 1.00 21.63 108 TYR A N 1
ATOM 1703 C CA . TYR A 1 108 ? -10.247 -36.178 -37.822 1.00 25.04 108 TYR A CA 1
ATOM 1704 C C . TYR A 1 108 ? -9.520 -37.146 -36.925 1.00 22.51 108 TYR A C 1
ATOM 1705 O O . TYR A 1 108 ? -8.354 -36.932 -36.583 1.00 29.41 108 TYR A O 1
ATOM 1723 N N . LEU A 1 109 ? -10.199 -38.206 -36.516 1.00 22.85 109 LEU A N 1
ATOM 1724 C CA . LEU A 1 109 ? -9.565 -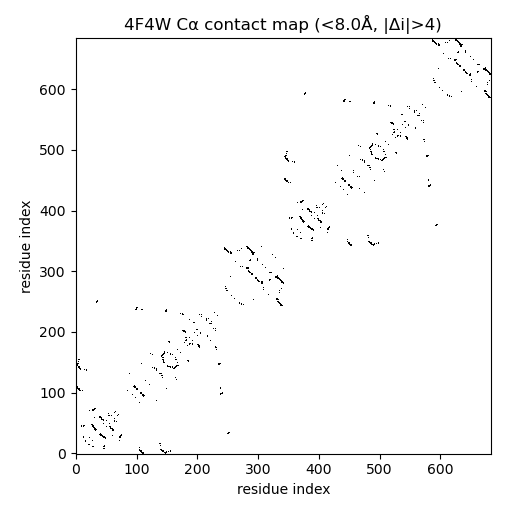39.268 -35.766 1.00 28.65 109 LEU A CA 1
ATOM 1725 C C . LEU A 1 109 ? -9.473 -40.548 -36.575 1.00 30.87 109 LEU A C 1
ATOM 1726 O O . LEU A 1 109 ? -10.473 -40.989 -37.127 1.00 26.04 109 LEU A O 1
ATOM 1742 N N . ASP A 1 110 ? -8.286 -41.158 -36.620 1.00 32.61 110 ASP A N 1
ATOM 1743 C CA . ASP A 1 110 ? -8.176 -42.521 -37.146 1.00 28.79 110 ASP A CA 1
ATOM 1744 C C . ASP A 1 110 ? -8.276 -43.490 -35.971 1.00 32.35 110 ASP A C 1
ATOM 1745 O O . ASP A 1 110 ? -7.389 -43.539 -35.116 1.00 34.13 110 ASP A O 1
ATOM 1754 N N . VAL A 1 111 ? -9.376 -44.241 -35.921 1.00 32.53 111 VAL A N 1
ATOM 1755 C CA . VAL A 1 111 ? -9.657 -45.136 -34.796 1.00 37.21 111 VAL A CA 1
ATOM 1756 C C . VAL A 1 111 ? -9.697 -46.610 -35.233 1.00 33.51 111 VAL A C 1
ATOM 1757 O O . VAL A 1 111 ? -10.193 -47.485 -34.517 1.00 39.72 111 VAL A O 1
ATOM 1770 N N . THR A 1 112 ? -9.160 -46.857 -36.416 1.00 42.65 112 THR A N 1
ATOM 1771 C CA . THR A 1 112 ? -9.106 -48.183 -37.016 1.00 38.99 112 THR A CA 1
ATOM 1772 C C . THR A 1 112 ? -8.616 -49.235 -36.028 1.00 41.74 112 THR A C 1
ATOM 1773 O O . THR A 1 112 ? -9.312 -50.195 -35.727 1.00 36.52 112 THR A O 1
ATOM 1784 N N . ASN A 1 113 ? -7.407 -49.054 -35.525 1.00 45.91 113 ASN A N 1
ATOM 1785 C CA . ASN A 1 113 ? -6.845 -50.011 -34.587 1.00 48.35 113 ASN A CA 1
ATOM 1786 C C . ASN A 1 113 ? -7.511 -49.949 -33.222 1.00 51.09 113 ASN A C 1
ATOM 1787 O O . ASN A 1 113 ? -7.751 -50.982 -32.607 1.00 55.62 113 ASN A O 1
ATOM 1798 N N . LYS A 1 114 ? -7.850 -48.744 -32.774 1.00 49.39 114 LYS A N 1
ATOM 1799 C CA . LYS A 1 114 ? -8.549 -48.567 -31.503 1.00 52.83 114 LYS A CA 1
ATOM 1800 C C . LYS A 1 114 ? -9.786 -49.456 -31.441 1.00 49.74 114 LYS A C 1
ATOM 1801 O O . LYS A 1 114 ? -10.150 -49.920 -30.364 1.00 57.74 114 LYS A O 1
ATOM 1820 N N . VAL A 1 115 ? -10.439 -49.689 -32.581 1.00 43.62 115 VAL A N 1
ATOM 1821 C CA . VAL A 1 115 ? -11.676 -50.478 -32.593 1.00 46.77 115 VAL A CA 1
ATOM 1822 C C . VAL A 1 115 ? -11.534 -51.816 -33.331 1.00 52.76 115 VAL A C 1
ATOM 1823 O O . VAL A 1 115 ? -12.534 -52.440 -33.678 1.00 48.19 115 VAL A O 1
ATOM 1836 N N . GLU A 1 116 ? -10.304 -52.262 -33.560 1.00 52.82 116 GLU A N 1
ATOM 1837 C CA . GLU A 1 116 ? -10.090 -53.565 -34.184 1.00 63.37 116 GLU A CA 1
ATOM 1838 C C . GLU A 1 116 ? -10.805 -53.661 -35.532 1.00 57.48 116 GLU A C 1
ATOM 1839 O O . GLU A 1 116 ? -11.445 -54.672 -35.836 1.00 56.45 116 GLU A O 1
ATOM 1851 N N . GLY A 1 117 ? -10.702 -52.600 -36.329 1.00 51.39 117 GLY A N 1
ATOM 1852 C CA . GLY A 1 117 ? -11.305 -52.564 -37.650 1.00 45.08 117 GLY A CA 1
ATOM 1853 C C . GLY A 1 117 ? -12.781 -52.894 -37.655 1.00 47.01 117 GLY A C 1
ATOM 1854 O O . GLY A 1 117 ? -13.352 -53.196 -38.700 1.00 49.43 117 GLY A O 1
ATOM 1858 N N . ASN A 1 118 ? -13.407 -52.828 -36.486 1.00 39.47 118 ASN A N 1
ATOM 1859 C CA . ASN A 1 118 ? -14.821 -53.117 -36.365 1.00 42.00 118 ASN A CA 1
ATOM 1860 C C . ASN A 1 118 ? -15.633 -51.831 -36.475 1.00 50.12 118 ASN A C 1
ATOM 1861 O O . ASN A 1 118 ? -15.668 -51.005 -35.546 1.00 36.97 118 ASN A O 1
ATOM 1872 N N . PHE A 1 119 ? -16.312 -51.679 -37.602 1.00 46.55 119 PHE A N 1
ATOM 1873 C CA . PHE A 1 119 ? -16.953 -50.424 -37.925 1.00 41.85 119 PHE A CA 1
ATOM 1874 C C . PHE A 1 119 ? -18.044 -50.040 -36.924 1.00 47.20 119 PHE A C 1
ATOM 1875 O O . PHE A 1 119 ? -18.161 -48.865 -36.548 1.00 40.01 119 PHE A O 1
ATOM 1892 N N . GLU A 1 120 ? -18.835 -51.020 -36.485 1.00 43.84 120 GLU A N 1
ATOM 1893 C CA . GLU A 1 120 ? -19.890 -50.764 -35.498 1.00 44.96 120 GLU A CA 1
ATOM 1894 C C . GLU A 1 120 ? -19.327 -50.300 -34.139 1.00 41.22 120 GLU A C 1
ATOM 1895 O O . GLU A 1 120 ? -19.895 -49.415 -33.497 1.00 43.08 120 GLU A O 1
ATOM 1907 N N . ASN A 1 121 ? -18.236 -50.920 -33.697 1.00 37.01 121 ASN A N 1
ATOM 1908 C CA . ASN A 1 121 ? -17.512 -50.445 -32.523 1.00 44.13 121 ASN A CA 1
ATOM 1909 C C . ASN A 1 121 ? -17.037 -49.004 -32.739 1.00 43.90 121 ASN A C 1
ATOM 1910 O O . ASN A 1 121 ? -16.931 -48.232 -31.792 1.00 36.22 121 ASN A O 1
ATOM 1921 N N . GLY A 1 122 ? -16.740 -48.650 -33.986 1.00 40.46 122 GLY A N 1
ATOM 1922 C CA . GLY A 1 122 ? -16.417 -47.273 -34.325 1.00 37.22 122 GLY A CA 1
ATOM 1923 C C . GLY A 1 122 ? -17.572 -46.321 -34.035 1.00 32.58 122 GLY A C 1
ATOM 1924 O O . GLY A 1 122 ? -17.385 -45.218 -33.504 1.00 36.43 122 GLY A O 1
ATOM 1928 N N . ILE A 1 123 ? -18.774 -46.733 -34.391 1.00 29.41 123 ILE A N 1
ATOM 1929 C CA . ILE A 1 123 ? -19.951 -45.921 -34.111 1.00 31.88 123 ILE A CA 1
ATOM 1930 C C . ILE A 1 123 ? -20.126 -45.753 -32.607 1.00 38.11 123 ILE A C 1
ATOM 1931 O O . ILE A 1 123 ? -20.331 -44.644 -32.122 1.00 34.45 123 ILE A O 1
ATOM 1947 N N . GLU A 1 124 ? -20.031 -46.852 -31.865 1.00 35.68 124 GLU A N 1
ATOM 1948 C CA . GLU A 1 124 ? -20.153 -46.790 -30.405 1.00 39.19 124 GLU A CA 1
ATOM 1949 C C . GLU A 1 124 ? -19.117 -45.837 -29.821 1.00 32.81 124 GLU A C 1
ATOM 1950 O O . GLU A 1 124 ? -19.410 -45.102 -28.882 1.00 36.49 124 GLU A O 1
ATOM 1962 N N . LEU A 1 125 ? -17.900 -45.868 -30.361 1.00 33.16 125 LEU A N 1
ATOM 1963 C CA . LEU A 1 125 ? -16.831 -44.982 -29.891 1.00 29.08 125 LEU A CA 1
ATOM 1964 C C . LEU A 1 125 ? -17.231 -43.524 -30.119 1.00 37.42 125 LEU A C 1
ATOM 1965 O O . LEU A 1 125 ? -17.011 -42.653 -29.264 1.00 31.88 125 LEU A O 1
ATOM 1981 N N . ALA A 1 126 ? -17.827 -43.274 -31.276 1.00 30.28 126 ALA A N 1
ATOM 1982 C CA . ALA A 1 126 ? -18.305 -41.947 -31.617 1.00 33.46 126 ALA A CA 1
ATOM 1983 C C . ALA A 1 126 ? -19.356 -41.467 -30.616 1.00 28.80 126 ALA A C 1
ATOM 1984 O O . ALA A 1 126 ? -19.335 -40.310 -30.198 1.00 25.07 126 ALA A O 1
ATOM 1991 N N . ARG A 1 127 ? -20.283 -42.344 -30.233 1.00 30.63 127 ARG A N 1
ATOM 1992 C CA . ARG A 1 127 ? -21.288 -41.980 -29.245 1.00 33.27 127 ARG A CA 1
ATOM 1993 C C . ARG A 1 127 ? -20.624 -41.672 -27.907 1.00 29.39 127 ARG A C 1
ATOM 1994 O O . ARG A 1 127 ? -20.997 -40.739 -27.237 1.00 31.00 127 ARG A O 1
ATOM 2015 N N . LYS A 1 128 ? -19.641 -42.458 -27.521 1.00 28.66 128 LYS A N 1
ATOM 2016 C CA . LYS A 1 128 ? -18.964 -42.218 -26.256 1.00 35.48 128 LYS A CA 1
ATOM 2017 C C . LYS A 1 128 ? -18.223 -40.885 -26.313 1.00 36.09 128 LYS A C 1
ATOM 2018 O O . LYS A 1 128 ? -18.114 -40.175 -25.308 1.00 31.04 128 LYS A O 1
ATOM 2037 N N . ILE A 1 129 ? -17.706 -40.548 -27.488 1.00 28.73 129 ILE A N 1
ATOM 2038 C CA . ILE A 1 129 ? -16.940 -39.325 -27.620 1.00 31.98 129 ILE A CA 1
ATOM 2039 C C . ILE A 1 129 ? -17.841 -38.126 -27.378 1.00 25.39 129 ILE A C 1
ATOM 2040 O O . ILE A 1 129 ? -17.479 -37.239 -26.590 1.00 28.35 129 ILE A O 1
ATOM 2056 N N . LYS A 1 130 ? -19.015 -38.122 -28.020 1.00 25.96 130 LYS A N 1
ATOM 2057 C CA . LYS A 1 130 ? -19.996 -37.048 -27.883 1.00 24.44 130 LYS A CA 1
ATOM 2058 C C . LYS A 1 130 ? -20.466 -36.910 -26.457 1.00 29.14 130 LYS A C 1
ATOM 2059 O O . LYS A 1 130 ? -20.680 -35.806 -25.962 1.00 23.77 130 LYS A O 1
ATOM 2078 N N . GLN A 1 131 ? -20.659 -38.047 -25.805 1.00 29.16 131 GLN A N 1
ATOM 2079 C CA . GLN A 1 131 ? -21.105 -38.070 -24.414 1.00 30.70 131 GLN A CA 1
ATOM 2080 C C . GLN A 1 131 ? -20.061 -37.435 -23.497 1.00 24.99 131 GLN A C 1
ATOM 2081 O O . GLN A 1 131 ? -20.390 -36.620 -22.627 1.00 32.64 131 GLN A O 1
ATOM 2095 N N . GLU A 1 132 ? -18.797 -37.788 -23.703 1.00 24.64 132 GLU A N 1
ATOM 2096 C CA . GLU A 1 132 ? -17.727 -37.290 -22.868 1.00 32.76 132 GLU A CA 1
ATOM 2097 C C . GLU A 1 132 ? -17.539 -35.784 -23.022 1.00 32.77 132 GLU A C 1
ATOM 2098 O O . GLU A 1 132 ? -17.361 -35.056 -22.038 1.00 24.37 132 GLU A O 1
ATOM 2110 N N . ILE A 1 133 ? -17.548 -35.309 -24.262 1.00 22.20 133 ILE A N 1
ATOM 2111 C CA . ILE A 1 133 ? -17.377 -33.880 -24.483 1.00 20.07 133 ILE A CA 1
ATOM 2112 C C . ILE A 1 133 ? -18.528 -33.100 -23.852 1.00 19.85 133 ILE A C 1
ATOM 2113 O O . ILE A 1 133 ? -18.326 -32.024 -23.307 1.00 23.12 133 ILE A O 1
ATOM 2129 N N . LEU A 1 134 ? -19.729 -33.640 -23.942 1.00 16.97 134 LEU A N 1
ATOM 2130 C CA . LEU A 1 134 ? -20.888 -33.010 -23.331 1.00 19.96 134 LEU A CA 1
ATOM 2131 C C . LEU A 1 134 ? -20.767 -32.996 -21.803 1.00 24.68 134 LEU A C 1
ATOM 2132 O O . LEU A 1 134 ? -20.976 -31.966 -21.175 1.00 26.23 134 LEU A O 1
ATOM 2148 N N . GLU A 1 135 ? -20.441 -34.141 -21.220 1.00 29.07 135 GLU A N 1
ATOM 2149 C CA . GLU A 1 135 ? -20.258 -34.238 -19.769 1.00 38.59 135 GLU A CA 1
ATOM 2150 C C . GLU A 1 135 ? -19.184 -33.291 -19.266 1.00 33.07 135 GLU A C 1
ATOM 2151 O O . GLU A 1 135 ? -19.415 -32.508 -18.348 1.00 31.76 135 GLU A O 1
ATOM 2163 N N . LYS A 1 136 ? -18.001 -33.361 -19.869 1.00 23.52 136 LYS A N 1
ATOM 2164 C CA . LYS A 1 136 ? -16.851 -32.626 -19.378 1.00 29.71 136 LYS A CA 1
ATOM 2165 C C . LYS A 1 136 ? -16.830 -31.134 -19.693 1.00 33.10 136 LYS A C 1
ATOM 2166 O O . LYS A 1 136 ? -16.370 -30.337 -18.874 1.00 32.14 136 LYS A O 1
ATOM 2185 N N . GLU A 1 137 ? -17.295 -30.744 -20.873 1.00 23.31 137 GLU A N 1
ATOM 2186 C CA . GLU A 1 137 ? -17.245 -29.316 -21.250 1.00 26.15 137 GLU A CA 1
ATOM 2187 C C . GLU A 1 137 ? -18.606 -28.667 -21.502 1.00 26.94 137 GLU A C 1
ATOM 2188 O O . GLU A 1 137 ? -18.671 -27.456 -21.719 1.00 21.74 137 GLU A O 1
ATOM 2200 N N . LYS A 1 138 ? -19.676 -29.457 -21.457 1.00 20.40 138 LYS A N 1
ATOM 2201 C CA . LYS A 1 138 ? -21.010 -28.974 -21.759 1.00 20.49 138 LYS A CA 1
ATOM 2202 C C . LYS A 1 138 ? -21.117 -28.422 -23.186 1.00 23.94 138 LYS A C 1
ATOM 2203 O O . LYS A 1 138 ? -21.897 -27.495 -23.444 1.00 24.88 138 LYS A O 1
ATOM 2222 N N . ILE A 1 139 ? -20.320 -28.985 -24.084 1.00 19.64 139 ILE A N 1
ATOM 2223 C CA . ILE A 1 139 ? -20.351 -28.643 -25.521 1.00 20.88 139 ILE A CA 1
ATOM 2224 C C . ILE A 1 139 ? -20.947 -29.790 -26.354 1.00 20.25 139 ILE A C 1
ATOM 2225 O O . ILE A 1 139 ? -20.526 -30.941 -26.235 1.00 20.98 139 ILE A O 1
ATOM 2241 N N . THR A 1 140 ? -21.942 -29.463 -27.176 1.00 17.27 140 THR A N 1
ATOM 2242 C CA . THR A 1 140 ? -22.506 -30.408 -28.140 1.00 18.47 140 THR A CA 1
ATOM 2243 C C . THR A 1 140 ? -21.691 -30.328 -29.416 1.00 21.86 140 THR A C 1
ATOM 2244 O O . THR A 1 140 ? -21.277 -29.257 -29.802 1.00 17.12 140 THR A O 1
ATOM 2255 N N . VAL A 1 141 ? -21.497 -31.469 -30.072 1.00 19.62 141 VAL A N 1
ATOM 2256 C CA . VAL A 1 141 ? -20.730 -31.548 -31.300 1.00 17.20 141 VAL A CA 1
ATOM 2257 C C . VAL A 1 141 ? -21.490 -32.427 -32.279 1.00 22.59 141 VAL A C 1
ATOM 2258 O O . VAL A 1 141 ? -22.404 -33.183 -31.905 1.00 18.55 141 VAL A O 1
ATOM 2271 N N . THR A 1 142 ? -21.095 -32.330 -33.535 1.00 19.78 142 THR A N 1
ATOM 2272 C CA . THR A 1 142 ? -21.610 -33.204 -34.563 1.00 19.32 142 THR A CA 1
ATOM 2273 C C . THR A 1 142 ? -20.491 -34.081 -35.033 1.00 21.00 142 THR A C 1
ATOM 2274 O O . THR A 1 142 ? -19.367 -33.626 -35.261 1.00 21.22 142 THR A O 1
ATOM 2285 N N . VAL A 1 143 ? -20.783 -35.360 -35.168 1.00 22.98 143 VAL A N 1
ATOM 2286 C CA . VAL A 1 143 ? -19.758 -36.319 -35.514 1.00 17.65 143 VAL A CA 1
ATOM 2287 C C . VAL A 1 143 ? -20.163 -37.027 -36.801 1.00 21.18 143 VAL A C 1
ATOM 2288 O O . VAL A 1 143 ? -21.348 -37.125 -37.098 1.00 22.74 143 VAL A O 1
ATOM 2301 N N . GLY A 1 144 ? -19.172 -37.484 -37.558 1.00 21.93 144 GLY A N 1
ATOM 2302 C CA . GLY A 1 144 ? -19.400 -38.291 -38.748 1.00 26.36 144 GLY A CA 1
ATOM 2303 C C . GLY A 1 144 ? -18.459 -39.467 -38.716 1.00 27.07 144 GLY A C 1
ATOM 2304 O O . GLY A 1 144 ? -17.303 -39.290 -38.375 1.00 18.72 144 GLY A O 1
ATOM 2308 N N . VAL A 1 145 ? -18.944 -40.671 -39.032 1.00 22.15 145 VAL A N 1
ATOM 2309 C CA . VAL A 1 145 ? -18.105 -41.853 -38.987 1.00 20.29 145 VAL A CA 1
ATOM 2310 C C . VAL A 1 145 ? -18.121 -42.484 -40.376 1.00 22.12 145 VAL A C 1
ATOM 2311 O O . VAL A 1 145 ? -19.194 -42.731 -40.891 1.00 24.06 145 VAL A O 1
ATOM 2324 N N . ALA A 1 146 ? -16.958 -42.710 -40.982 1.00 24.67 146 ALA A N 1
ATOM 2325 C CA . ALA A 1 146 ? -16.899 -43.196 -42.367 1.00 23.66 146 ALA A CA 1
ATOM 2326 C C . ALA A 1 146 ? -15.541 -43.816 -42.677 1.00 28.02 146 ALA A C 1
ATOM 2327 O O . ALA A 1 146 ? -14.605 -43.715 -41.883 1.00 28.00 146 ALA A O 1
ATOM 2334 N N . PRO A 1 147 ? -15.421 -44.462 -43.848 1.00 29.85 147 PRO A N 1
ATOM 2335 C CA . PRO A 1 147 ? -14.164 -45.115 -44.222 1.00 25.71 147 PRO A CA 1
ATOM 2336 C C . PRO A 1 147 ? -13.036 -44.141 -44.569 1.00 30.00 147 PRO A C 1
ATOM 2337 O O . PRO A 1 147 ? -11.884 -44.566 -44.593 1.00 33.30 147 PRO A O 1
ATOM 2348 N N . ASN A 1 148 ? -13.366 -42.878 -44.838 1.00 27.55 148 ASN A N 1
ATOM 2349 C CA . ASN A 1 148 ? -12.346 -41.868 -45.101 1.00 36.08 148 ASN A CA 1
ATOM 2350 C C . ASN A 1 148 ? -12.758 -40.471 -44.622 1.00 31.32 148 ASN A C 1
ATOM 2351 O O . ASN A 1 148 ? -13.937 -40.201 -44.366 1.00 25.40 148 ASN A O 1
ATOM 2362 N N . LYS A 1 149 ? -11.769 -39.582 -44.553 1.00 31.91 149 LYS A N 1
ATOM 2363 C CA . LYS A 1 149 ? -11.950 -38.229 -44.025 1.00 27.03 149 LYS A CA 1
ATOM 2364 C C . LYS A 1 149 ? -13.052 -37.466 -44.707 1.00 28.31 149 LYS A C 1
ATOM 2365 O O . LYS A 1 149 ? -13.869 -36.819 -44.077 1.00 22.92 149 LYS A O 1
ATOM 2384 N N . ILE A 1 150 ? -13.061 -37.518 -46.031 1.00 32.73 150 ILE A N 1
ATOM 2385 C CA . ILE A 1 150 ? -13.971 -36.684 -46.774 1.00 22.23 150 ILE A CA 1
ATOM 2386 C C . ILE A 1 150 ? -15.452 -37.096 -46.570 1.00 25.97 150 ILE A C 1
ATOM 2387 O O . ILE A 1 150 ? -16.346 -36.246 -46.404 1.00 23.59 150 ILE A O 1
ATOM 2403 N N . LEU A 1 151 ? -15.718 -38.400 -46.551 1.00 27.65 151 LEU A N 1
ATOM 2404 C CA . LEU A 1 151 ? -17.082 -38.851 -46.328 1.00 27.11 151 LEU A CA 1
ATOM 2405 C C . LEU A 1 151 ? -17.477 -38.592 -44.864 1.00 21.09 151 LEU A C 1
ATOM 2406 O O . LEU A 1 151 ? -18.663 -38.343 -44.566 1.00 23.18 151 LEU A O 1
ATOM 2422 N N . ALA A 1 152 ? -16.500 -38.673 -43.961 1.00 26.35 152 ALA A N 1
ATOM 2423 C CA . ALA A 1 152 ? -16.778 -38.409 -42.550 1.00 23.66 152 ALA A CA 1
ATOM 2424 C C . ALA A 1 152 ? -17.279 -36.978 -42.409 1.00 24.38 152 ALA A C 1
ATOM 2425 O O . ALA A 1 152 ? -18.270 -36.733 -41.712 1.00 21.16 152 ALA A O 1
ATOM 2432 N N . LYS A 1 153 ? -16.598 -36.040 -43.071 1.00 23.60 153 LYS A N 1
ATOM 2433 C CA . LYS A 1 153 ? -17.004 -34.630 -43.032 1.00 22.84 153 LYS A CA 1
ATOM 2434 C C . LYS A 1 153 ? -18.354 -34.410 -43.674 1.00 25.73 153 LYS A C 1
ATOM 2435 O O . LYS A 1 153 ? -19.220 -33.773 -43.096 1.00 24.10 153 LYS A O 1
ATOM 2454 N N . ILE A 1 154 ? -18.545 -34.940 -44.878 1.00 27.93 154 ILE A N 1
ATOM 2455 C CA . ILE A 1 154 ? -19.829 -34.762 -45.567 1.00 27.26 154 ILE A CA 1
ATOM 2456 C C . ILE A 1 154 ? -21.003 -35.266 -44.729 1.00 20.98 154 ILE A C 1
ATOM 2457 O O . ILE A 1 154 ? -21.994 -34.559 -44.551 1.00 27.09 154 ILE A O 1
ATOM 2473 N N . ILE A 1 155 ? -20.885 -36.465 -44.163 1.00 29.23 155 ILE A N 1
ATOM 2474 C CA . ILE A 1 155 ? -21.998 -36.996 -43.380 1.00 25.49 155 ILE A CA 1
ATOM 2475 C C . ILE A 1 155 ? -22.206 -36.212 -42.069 1.00 26.56 155 ILE A C 1
ATOM 2476 O O . ILE A 1 155 ? -23.335 -35.982 -41.658 1.00 27.59 155 ILE A O 1
ATOM 2492 N N . ALA A 1 156 ? -21.134 -35.745 -41.436 1.00 26.64 156 ALA A N 1
ATOM 2493 C CA . ALA A 1 156 ? -21.296 -34.853 -40.285 1.00 25.22 156 ALA A CA 1
ATOM 2494 C C . ALA A 1 156 ? -22.057 -33.603 -40.725 1.00 22.13 156 ALA A C 1
ATOM 2495 O O . ALA A 1 156 ? -23.010 -33.184 -40.084 1.00 24.43 156 ALA A O 1
ATOM 2502 N N . ASP A 1 157 ? -21.592 -32.969 -41.796 1.00 21.95 157 ASP A N 1
ATOM 2503 C CA . ASP A 1 157 ? -22.253 -31.746 -42.251 1.00 24.07 157 ASP A CA 1
ATOM 2504 C C . ASP A 1 157 ? -23.760 -32.006 -42.446 1.00 33.34 157 ASP A C 1
ATOM 2505 O O . ASP A 1 157 ? -24.601 -31.168 -42.121 1.00 31.96 157 ASP A O 1
ATOM 2514 N N . LYS A 1 158 ? -24.108 -33.192 -42.920 1.00 30.99 158 LYS A N 1
ATOM 2515 C CA . LYS A 1 158 ? -25.511 -33.489 -43.183 1.00 33.62 158 LYS A CA 1
ATOM 2516 C C . LYS A 1 158 ? -26.316 -33.758 -41.918 1.00 36.88 158 LYS A C 1
ATOM 2517 O O . LYS A 1 158 ? -27.544 -33.842 -41.982 1.00 30.36 158 LYS A O 1
A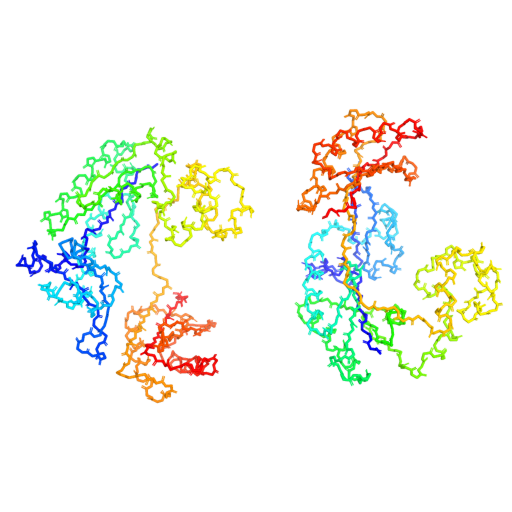TOM 2536 N N . SER A 1 159 ? -25.630 -33.897 -40.776 1.00 25.37 159 SER A N 1
ATOM 2537 C CA . SER A 1 159 ? -26.265 -34.289 -39.535 1.00 24.18 159 SER A CA 1
ATOM 2538 C C . SER A 1 159 ? -26.307 -33.171 -38.487 1.00 26.55 159 SER A C 1
ATOM 2539 O O . SER A 1 159 ? -26.741 -33.424 -37.368 1.00 26.12 159 SER A O 1
ATOM 2547 N N . LYS A 1 160 ? -25.859 -31.957 -38.828 1.00 24.19 160 LYS A N 1
ATOM 2548 C CA . LYS A 1 160 ? -25.832 -30.855 -37.852 1.00 25.38 160 LYS A CA 1
ATOM 2549 C C . LYS A 1 160 ? -27.254 -30.421 -37.530 1.00 28.43 160 LYS A C 1
ATOM 2550 O O . LYS A 1 160 ? -28.116 -30.460 -38.394 1.00 35.31 160 LYS A O 1
ATOM 2569 N N . PRO A 1 161 ? -27.507 -29.968 -36.297 1.00 30.23 161 PRO A N 1
ATOM 2570 C CA . PRO A 1 161 ? -26.569 -29.884 -35.179 1.00 27.79 161 PRO A CA 1
ATOM 2571 C C . PRO A 1 161 ? -26.671 -31.105 -34.280 1.00 26.82 161 PRO A C 1
ATOM 2572 O O . PRO A 1 161 ? -27.604 -31.910 -34.404 1.00 26.85 161 PRO A O 1
ATOM 2583 N N . ASN A 1 162 ? -25.693 -31.257 -33.398 1.00 21.79 162 ASN A N 1
ATOM 2584 C CA . ASN A 1 162 ? -25.683 -32.339 -32.423 1.00 28.81 162 ASN A CA 1
ATOM 2585 C C . ASN A 1 162 ? -25.927 -33.700 -33.055 1.00 28.37 162 ASN A C 1
ATOM 2586 O O . ASN A 1 162 ? -26.651 -34.535 -32.513 1.00 34.08 162 ASN A O 1
ATOM 2597 N N . GLY A 1 163 ? -25.307 -33.943 -34.192 1.00 24.53 163 GLY A N 1
ATOM 2598 C CA . GLY A 1 163 ? -25.598 -35.154 -34.940 1.00 27.17 163 GLY A CA 1
ATOM 2599 C C . GLY A 1 163 ? -24.556 -36.242 -34.812 1.00 27.85 163 GLY A C 1
ATOM 2600 O O . GLY A 1 163 ? -23.482 -36.048 -34.261 1.00 22.85 163 GLY A O 1
ATOM 2604 N N . LEU A 1 164 ? -24.888 -37.410 -35.341 1.00 22.48 164 LEU A N 1
ATOM 2605 C CA . LEU A 1 164 ? -23.963 -38.504 -35.415 1.00 26.21 164 LEU A CA 1
ATOM 2606 C C . LEU A 1 164 ? -24.273 -39.167 -36.727 1.00 29.54 164 LEU A C 1
ATOM 2607 O O . LEU A 1 164 ? -25.210 -39.959 -36.830 1.00 29.55 164 LEU A O 1
ATOM 2623 N N . GLY A 1 165 ? -23.505 -38.801 -37.748 1.00 25.18 165 GLY A N 1
ATOM 2624 C CA . GLY A 1 165 ? -23.733 -39.291 -39.097 1.00 26.13 165 GLY A CA 1
ATOM 2625 C C . GLY A 1 165 ? -22.879 -40.503 -39.368 1.00 26.80 165 GLY A C 1
ATOM 2626 O O . GLY A 1 165 ? -21.741 -40.603 -38.892 1.00 23.91 165 GLY A O 1
ATOM 2630 N N . VAL A 1 166 ? -23.410 -41.427 -40.171 1.00 28.45 166 VAL A N 1
ATOM 2631 C CA . VAL A 1 166 ? -22.688 -42.655 -40.462 1.00 26.81 166 VAL A CA 1
ATOM 2632 C C . VAL A 1 166 ? -22.798 -43.073 -41.926 1.00 23.99 166 VAL A C 1
ATOM 2633 O O . VAL A 1 166 ? -23.879 -43.044 -42.500 1.00 22.32 166 VAL A O 1
ATOM 2646 N N . ILE A 1 167 ? -21.673 -43.453 -42.513 1.00 31.14 167 ILE A N 1
ATOM 2647 C CA . ILE A 1 167 ? -21.669 -44.055 -43.844 1.00 27.38 167 ILE A CA 1
ATOM 2648 C C . ILE A 1 167 ? -20.807 -45.308 -43.762 1.00 29.93 167 ILE A C 1
ATOM 2649 O O . ILE A 1 167 ? -19.594 -45.235 -43.572 1.00 25.40 167 ILE A O 1
ATOM 2665 N N . ARG A 1 168 ? -21.452 -46.466 -43.866 1.00 29.95 168 ARG A N 1
ATOM 2666 C CA . ARG A 1 168 ? -20.755 -47.741 -43.781 1.00 35.45 168 ARG A CA 1
ATOM 2667 C C . ARG A 1 168 ? -20.013 -48.066 -45.054 1.00 34.77 168 ARG A C 1
ATOM 2668 O O . ARG A 1 168 ? -20.359 -47.563 -46.112 1.00 32.28 168 ARG A O 1
ATOM 2689 N N . PRO A 1 169 ? -18.988 -48.923 -44.961 1.00 30.26 169 PRO A N 1
ATOM 2690 C CA . PRO A 1 169 ? -18.248 -49.254 -46.177 1.00 32.69 169 PRO A CA 1
ATOM 2691 C C . PRO A 1 169 ? -19.173 -49.726 -47.286 1.00 44.96 169 PRO A C 1
ATOM 2692 O O . PRO A 1 169 ? -18.904 -49.436 -48.449 1.00 37.41 169 PRO A O 1
ATOM 2703 N N . THR A 1 170 ? -20.258 -50.411 -46.930 1.00 41.91 170 THR A N 1
ATOM 2704 C CA . THR A 1 170 ? -21.148 -50.982 -47.934 1.00 51.25 170 THR A CA 1
ATOM 2705 C C . THR A 1 170 ? -22.057 -49.939 -48.565 1.00 47.14 170 THR A C 1
ATOM 2706 O O . THR A 1 170 ? -22.563 -50.167 -49.663 1.00 41.38 170 THR A O 1
ATOM 2717 N N . GLU A 1 171 ? -22.238 -48.799 -47.890 1.00 35.82 171 GLU A N 1
ATOM 2718 C CA . GLU A 1 171 ? -23.139 -47.738 -48.360 1.00 39.28 171 GLU A CA 1
ATOM 2719 C C . GLU A 1 171 ? -22.429 -46.668 -49.207 1.00 35.32 171 GLU A C 1
ATOM 2720 O O . GLU A 1 171 ? -23.074 -45.814 -49.808 1.00 36.63 171 GLU A O 1
ATOM 2732 N N . VAL A 1 172 ? -21.105 -46.715 -49.251 1.00 33.11 172 VAL A N 1
ATOM 2733 C CA . VAL A 1 172 ? -20.317 -45.666 -49.903 1.00 33.90 172 VAL A CA 1
ATOM 2734 C C . VAL A 1 172 ? -20.659 -45.460 -51.385 1.00 37.61 172 VAL A C 1
ATOM 2735 O O . VAL A 1 172 ? -20.809 -44.333 -51.823 1.00 30.16 172 VAL A O 1
ATOM 2748 N N . GLN A 1 173 ? -20.749 -46.525 -52.174 1.00 41.12 173 GLN A N 1
ATOM 2749 C CA . GLN A 1 173 ? -20.961 -46.304 -53.604 1.00 50.85 173 GLN A CA 1
ATOM 2750 C C . GLN A 1 173 ? -22.332 -45.693 -53.873 1.00 34.69 173 GLN A C 1
ATOM 2751 O O . GLN A 1 173 ? -22.449 -44.722 -54.634 1.00 40.98 173 GLN A O 1
ATOM 2765 N N . ASP A 1 174 ? -23.370 -46.226 -53.247 1.00 39.34 174 ASP A N 1
ATOM 2766 C CA . ASP A 1 174 ? -24.681 -45.597 -53.370 1.00 41.61 174 ASP A CA 1
ATOM 2767 C C . ASP A 1 174 ? -24.608 -44.129 -52.932 1.00 47.58 174 ASP A C 1
ATOM 2768 O O . ASP A 1 174 ? -25.120 -43.229 -53.607 1.00 41.43 174 ASP A O 1
ATOM 2777 N N . PHE A 1 175 ? -23.965 -43.882 -51.797 1.00 39.50 175 PHE A N 1
ATOM 2778 C CA . PHE A 1 175 ? -23.886 -42.527 -51.284 1.00 36.44 175 PHE A CA 1
ATOM 2779 C C . PHE A 1 175 ? -23.229 -41.578 -52.288 1.00 31.66 175 PHE A C 1
ATOM 2780 O O . PHE A 1 175 ? -23.698 -40.469 -52.489 1.00 32.86 175 PHE A O 1
ATOM 2797 N N . LEU A 1 176 ? -22.135 -42.010 -52.903 1.00 33.60 176 LEU A N 1
ATOM 2798 C CA . LEU A 1 176 ? -21.403 -41.151 -53.831 1.00 33.84 176 LEU A CA 1
ATOM 2799 C C . LEU A 1 176 ? -22.189 -40.966 -55.114 1.00 36.81 176 LEU A C 1
ATOM 2800 O O . LEU A 1 176 ? -22.040 -39.970 -55.812 1.00 33.96 176 LEU A O 1
ATOM 2816 N N . ASN A 1 177 ? -23.008 -41.948 -55.447 1.00 37.35 177 ASN A N 1
ATOM 2817 C CA . ASN A 1 177 ? -23.823 -41.836 -56.646 1.00 49.19 177 ASN A CA 1
ATOM 2818 C C . ASN A 1 177 ? -24.946 -40.821 -56.491 1.00 50.24 177 ASN A C 1
ATOM 2819 O O . ASN A 1 177 ? -25.491 -40.331 -57.476 1.00 51.62 177 ASN A O 1
ATOM 2830 N N . GLU A 1 178 ? -25.293 -40.490 -55.256 1.00 41.53 178 GLU A N 1
ATOM 2831 C CA . GLU A 1 178 ? -26.423 -39.600 -55.048 1.00 42.86 178 GLU A CA 1
ATOM 2832 C C . GLU A 1 178 ? -25.997 -38.218 -54.553 1.00 45.03 178 GLU A C 1
ATOM 2833 O O . GLU A 1 178 ? -26.806 -37.304 -54.474 1.00 37.00 178 GLU A O 1
ATOM 2845 N N . LEU A 1 179 ? -24.722 -38.053 -54.239 1.00 37.31 179 LEU A N 1
ATOM 2846 C CA . LEU A 1 179 ? -24.269 -36.804 -53.634 1.00 36.34 179 LEU A CA 1
ATOM 2847 C C . LEU A 1 179 ? -24.370 -35.621 -54.609 1.00 33.29 179 LEU A C 1
ATOM 2848 O O . LEU A 1 179 ? -23.937 -35.718 -55.749 1.00 33.15 179 LEU A O 1
ATOM 2864 N N . ASP A 1 180 ? -24.945 -34.514 -54.142 1.00 36.85 180 ASP A N 1
ATOM 2865 C CA . ASP A 1 180 ? -24.991 -33.249 -54.886 1.00 35.55 180 ASP A CA 1
ATOM 2866 C C . ASP A 1 180 ? -23.668 -32.505 -54.893 1.00 47.45 180 ASP A C 1
ATOM 2867 O O . ASP A 1 180 ? -22.934 -32.483 -53.903 1.00 38.80 180 ASP A O 1
ATOM 2876 N N . ILE A 1 181 ? -23.388 -31.862 -56.014 1.00 39.85 181 ILE A N 1
ATOM 2877 C CA . ILE A 1 181 ? -22.118 -31.193 -56.210 1.00 39.72 181 ILE A CA 1
ATOM 2878 C C . ILE A 1 181 ? -21.869 -30.109 -55.153 1.00 38.73 181 ILE A C 1
ATOM 2879 O O . ILE A 1 181 ? -20.739 -29.900 -54.692 1.00 37.75 181 ILE A O 1
ATOM 2895 N N . ASP A 1 182 ? -22.926 -29.420 -54.753 1.00 46.87 182 ASP A N 1
ATOM 2896 C CA . ASP A 1 182 ? -22.747 -28.304 -53.829 1.00 51.47 182 ASP A CA 1
ATOM 2897 C C . ASP A 1 182 ? -22.555 -28.799 -52.399 1.00 49.56 182 ASP A C 1
ATOM 2898 O O . ASP A 1 182 ? -22.285 -28.003 -51.505 1.00 50.94 182 ASP A O 1
ATOM 2907 N N . GLU A 1 183 ? -22.675 -30.111 -52.191 1.00 42.83 183 GLU A N 1
ATOM 2908 C CA . GLU A 1 183 ? -22.490 -30.697 -50.864 1.00 38.45 183 GLU A CA 1
ATOM 2909 C C . GLU A 1 183 ? -21.061 -31.177 -50.646 1.00 39.63 183 GLU A C 1
ATOM 2910 O O . GLU A 1 183 ? -20.771 -31.854 -49.662 1.00 40.68 183 GLU A O 1
ATOM 2922 N N . ILE A 1 184 ? -20.169 -30.844 -51.561 1.00 28.03 184 ILE A N 1
ATOM 2923 C CA . ILE A 1 184 ? -18.818 -31.366 -51.506 1.00 34.02 184 ILE A CA 1
ATOM 2924 C C . ILE A 1 184 ? -17.920 -30.346 -50.856 1.00 34.31 184 ILE A C 1
ATOM 2925 O O . ILE A 1 184 ? -17.849 -29.217 -51.307 1.00 32.32 184 ILE A O 1
ATOM 2941 N N . PRO A 1 185 ? -17.224 -30.747 -49.791 1.00 33.15 185 PRO A N 1
ATOM 2942 C CA . PRO A 1 185 ? -16.252 -29.843 -49.170 1.00 32.89 185 PRO A CA 1
ATOM 2943 C C . PRO A 1 185 ? -15.236 -29.337 -50.187 1.00 32.67 185 PRO A C 1
ATOM 2944 O O . PRO A 1 185 ? -14.658 -30.099 -50.976 1.00 36.06 185 PRO A O 1
ATOM 2955 N N . GLY A 1 186 ? -15.027 -28.036 -50.177 1.00 33.60 186 GLY A N 1
ATOM 2956 C CA . GLY A 1 186 ? -14.010 -27.454 -51.021 1.00 37.37 186 GLY A CA 1
ATOM 2957 C C . GLY A 1 186 ? -14.581 -26.955 -52.330 1.00 38.28 186 GLY A C 1
ATOM 2958 O O . GLY A 1 186 ? -13.847 -26.413 -53.143 1.00 42.07 186 GLY A O 1
ATOM 2962 N N . ILE A 1 187 ? -15.881 -27.135 -52.549 1.00 34.73 187 ILE A N 1
ATOM 2963 C CA . ILE A 1 187 ? -16.498 -26.575 -53.744 1.00 35.93 187 ILE A CA 1
ATOM 2964 C C . ILE A 1 187 ? -17.424 -25.447 -53.323 1.00 38.31 187 ILE A C 1
ATOM 2965 O O . ILE A 1 187 ? -18.583 -25.671 -52.906 1.00 41.82 187 ILE A O 1
ATOM 2981 N N . GLY A 1 188 ? -16.909 -24.230 -53.423 1.00 41.53 188 GLY A N 1
ATOM 2982 C CA . GLY A 1 188 ? -17.648 -23.056 -52.989 1.00 45.45 188 GLY A CA 1
ATOM 2983 C C . GLY A 1 188 ? -18.835 -22.734 -53.879 1.00 47.66 188 GLY A C 1
ATOM 2984 O O . GLY A 1 188 ? -18.983 -23.286 -54.973 1.00 45.89 188 GLY A O 1
ATOM 2988 N N . SER A 1 189 ? -19.673 -21.822 -53.397 1.00 47.22 189 SER A N 1
ATOM 2989 C CA . SER A 1 189 ? -20.915 -21.429 -54.071 1.00 55.42 189 SER A CA 1
ATOM 2990 C C . SER A 1 189 ? -20.759 -21.061 -55.554 1.00 53.82 189 SER A C 1
ATOM 2991 O O . SER A 1 189 ? -21.574 -21.473 -56.390 1.00 47.99 189 SER A O 1
ATOM 2999 N N . VAL A 1 190 ? -19.730 -20.284 -55.874 1.00 45.44 190 VAL A N 1
ATOM 3000 C CA . VAL A 1 190 ? -19.540 -19.803 -57.233 1.00 57.56 190 VAL A CA 1
ATOM 3001 C C . VAL A 1 190 ? -19.299 -20.975 -58.166 1.00 58.01 190 VAL A C 1
ATOM 3002 O O . VAL A 1 190 ? -19.993 -21.142 -59.176 1.00 50.55 190 VAL A O 1
ATOM 3015 N N . LEU A 1 191 ? -18.332 -21.804 -57.801 1.00 50.42 191 LEU A N 1
ATOM 3016 C CA . LEU A 1 191 ? -17.863 -22.851 -58.672 1.00 47.92 191 LEU A CA 1
ATOM 3017 C C . LEU A 1 191 ? -18.968 -23.875 -58.809 1.00 49.06 191 LEU A C 1
ATOM 3018 O O . LEU A 1 191 ? -19.215 -24.414 -59.887 1.00 44.78 191 LEU A O 1
ATOM 3034 N N . ALA A 1 192 ? -19.654 -24.130 -57.708 1.00 43.67 192 ALA A N 1
ATOM 3035 C CA . ALA A 1 192 ? -20.764 -25.054 -57.751 1.00 44.28 192 ALA A CA 1
ATOM 3036 C C . ALA A 1 192 ? -21.678 -24.623 -58.884 1.00 48.12 192 ALA A C 1
ATOM 3037 O O . ALA A 1 192 ? -22.006 -25.435 -59.728 1.00 47.40 192 ALA A O 1
ATOM 3044 N N . ARG A 1 193 ? -22.078 -23.352 -58.916 1.00 49.85 193 ARG A N 1
ATOM 3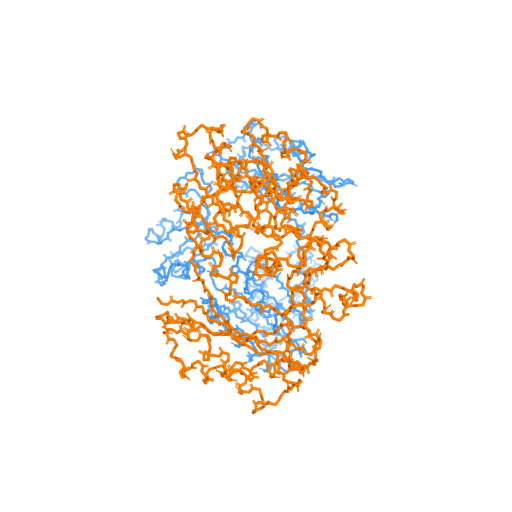045 C CA . ARG A 1 193 ? -23.045 -22.904 -59.926 1.00 51.42 193 ARG A CA 1
ATOM 3046 C C . ARG A 1 193 ? -22.455 -23.031 -61.332 1.00 44.58 193 ARG A C 1
ATOM 3047 O O . ARG A 1 193 ? -23.120 -23.502 -62.250 1.00 54.97 193 ARG A O 1
ATOM 3068 N N . ARG A 1 194 ? -21.199 -22.634 -61.492 1.00 42.06 194 ARG A N 1
ATOM 3069 C CA . ARG A 1 194 ? -20.497 -22.799 -62.756 1.00 46.35 194 ARG A CA 1
ATOM 3070 C C . ARG A 1 194 ? -20.542 -24.255 -63.266 1.00 51.79 194 ARG A C 1
ATOM 3071 O O . ARG A 1 194 ? -20.966 -24.499 -64.395 1.00 48.27 194 ARG A O 1
ATOM 3092 N N . LEU A 1 195 ? -20.116 -25.216 -62.445 1.00 43.87 195 LEU A N 1
ATOM 3093 C CA . LEU A 1 195 ? -20.291 -26.641 -62.775 1.00 41.71 195 LEU A CA 1
ATOM 3094 C C . LEU A 1 195 ? -21.764 -26.955 -63.044 1.00 43.92 195 LEU A C 1
ATOM 3095 O O . LEU A 1 195 ? -22.094 -27.639 -63.999 1.00 37.10 195 LEU A O 1
ATOM 3111 N N . ASN A 1 196 ? -22.634 -26.459 -62.171 1.00 41.65 196 ASN A N 1
ATOM 3112 C CA . ASN A 1 196 ? -24.079 -26.616 -62.307 1.00 47.68 196 ASN A CA 1
ATOM 3113 C C . ASN A 1 196 ? -24.572 -26.114 -63.665 1.00 52.70 196 ASN A C 1
ATOM 3114 O O . ASN A 1 196 ? -25.430 -26.722 -64.301 1.00 46.20 196 ASN A O 1
ATOM 3125 N N . GLU A 1 197 ? -24.005 -24.991 -64.089 1.00 50.37 197 GLU A N 1
ATOM 3126 C CA . GLU A 1 197 ? -24.363 -24.355 -65.347 1.00 56.66 197 GLU A CA 1
ATOM 3127 C C . GLU A 1 197 ? -23.990 -25.255 -66.508 1.00 53.32 197 GLU A C 1
ATOM 3128 O O . GLU A 1 197 ? -24.584 -25.186 -67.583 1.00 50.76 197 GLU A O 1
ATOM 3140 N N . LEU A 1 198 ? -22.994 -26.097 -66.285 1.00 41.93 198 LEU A N 1
ATOM 3141 C CA . LEU A 1 198 ? -22.505 -26.981 -67.320 1.00 36.27 198 LEU A CA 1
ATOM 3142 C C . LEU A 1 198 ? -23.106 -28.388 -67.220 1.00 31.25 198 LEU A C 1
ATOM 3143 O O . LEU A 1 198 ? -22.617 -29.337 -67.849 1.00 33.40 198 LEU A O 1
ATOM 3159 N N . GLY A 1 199 ? -24.176 -28.509 -66.446 1.00 29.78 199 GLY A N 1
ATOM 3160 C CA . GLY A 1 199 ? -24.909 -29.765 -66.321 1.00 41.00 199 GLY A CA 1
ATOM 3161 C C . GLY A 1 199 ? -24.333 -30.739 -65.303 1.00 40.43 199 GLY A C 1
ATOM 3162 O O . GLY A 1 199 ? -24.724 -31.902 -65.242 1.00 32.25 199 GLY A O 1
ATOM 3166 N N . ILE A 1 200 ? -23.399 -30.254 -64.496 1.00 34.06 200 ILE A N 1
ATOM 3167 C CA . ILE A 1 200 ? -22.814 -31.060 -63.437 1.00 37.36 200 ILE A CA 1
ATOM 3168 C C . ILE A 1 200 ? -23.535 -30.709 -62.129 1.00 36.83 200 ILE A C 1
ATOM 3169 O O . ILE A 1 200 ? -23.243 -29.708 -61.479 1.00 38.13 200 ILE A O 1
ATOM 3185 N N . GLN A 1 201 ? -24.540 -31.517 -61.805 1.00 32.42 201 GLN A N 1
ATOM 3186 C CA . GLN A 1 201 ? -25.413 -31.273 -60.663 1.00 43.96 201 GLN A CA 1
ATOM 3187 C C . GLN A 1 201 ? -25.082 -32.242 -59.523 1.00 46.03 201 GLN A C 1
ATOM 3188 O O . GLN A 1 201 ? -25.354 -31.968 -58.360 1.00 39.86 201 GLN A O 1
ATOM 3202 N N . LYS A 1 202 ? -24.519 -33.386 -59.880 1.00 30.88 202 LYS A N 1
ATOM 3203 C CA . LYS A 1 202 ? -24.253 -34.442 -58.922 1.00 36.98 202 LYS A CA 1
ATOM 3204 C C . LYS A 1 202 ? -22.826 -34.901 -59.087 1.00 34.46 202 LYS A C 1
ATOM 3205 O O . LYS A 1 202 ? -22.245 -34.804 -60.176 1.00 27.16 202 LYS A O 1
ATOM 3224 N N . LEU A 1 203 ? -22.245 -35.405 -58.004 1.00 31.01 203 LEU A N 1
ATOM 3225 C CA . LEU A 1 203 ? -20.852 -35.823 -58.048 1.00 25.93 203 LEU A CA 1
ATOM 3226 C C . LEU A 1 203 ? -20.615 -36.801 -59.216 1.00 20.12 203 LEU A C 1
ATOM 3227 O O . LEU A 1 203 ? -19.645 -36.667 -59.965 1.00 29.99 203 LEU A O 1
ATOM 3243 N N . ARG A 1 204 ? -21.510 -37.765 -59.370 1.00 29.13 204 ARG A N 1
ATOM 3244 C CA . ARG A 1 204 ? -21.354 -38.776 -60.428 1.00 33.47 204 ARG A CA 1
ATOM 3245 C C . ARG A 1 204 ? -21.231 -38.128 -61.823 1.00 30.68 204 ARG A C 1
ATOM 3246 O O . ARG A 1 204 ? -20.634 -38.699 -62.737 1.00 30.18 204 ARG A O 1
ATOM 3267 N N . ASP A 1 205 ? -21.779 -36.928 -61.982 1.00 29.93 205 ASP A N 1
ATOM 3268 C CA . ASP A 1 205 ? -21.736 -36.242 -63.279 1.00 27.81 205 ASP A CA 1
ATOM 3269 C C . ASP A 1 205 ? -20.320 -35.859 -63.686 1.00 41.69 205 ASP A C 1
ATOM 3270 O O . ASP A 1 205 ? -20.076 -35.556 -64.849 1.00 32.71 205 ASP A O 1
ATOM 3279 N N . ILE A 1 206 ? -19.390 -35.865 -62.723 1.00 32.92 206 ILE A N 1
ATOM 3280 C CA . ILE A 1 206 ? -17.990 -35.547 -62.974 1.00 33.88 206 ILE A CA 1
ATOM 3281 C C . ILE A 1 206 ? -17.390 -36.584 -63.878 1.00 33.91 206 ILE A C 1
ATOM 3282 O O . ILE A 1 206 ? -16.494 -36.292 -64.660 1.00 35.63 206 ILE A O 1
ATOM 3298 N N . LEU A 1 207 ? -17.862 -37.815 -63.742 1.00 33.12 207 LEU A N 1
ATOM 3299 C CA . LEU A 1 207 ? -17.286 -38.930 -64.486 1.00 41.09 207 LEU A CA 1
ATOM 3300 C C . LEU A 1 207 ? -17.480 -38.759 -65.996 1.00 46.29 207 LEU A C 1
ATOM 3301 O O . LEU A 1 207 ? -16.728 -39.317 -66.787 1.00 53.75 207 LEU A O 1
ATOM 3317 N N . SER A 1 208 ? -18.479 -37.968 -66.378 1.00 43.62 208 SER A N 1
ATOM 3318 C CA . SER A 1 208 ? -18.777 -37.701 -67.784 1.00 55.57 208 SER A CA 1
ATOM 3319 C C . SER A 1 208 ? -17.666 -36.888 -68.431 1.00 58.52 208 SER A C 1
ATOM 3320 O O . SER A 1 208 ? -17.344 -37.093 -69.600 1.00 60.14 208 SER A O 1
ATOM 3328 N N . LYS A 1 209 ? -17.090 -35.955 -67.678 1.00 51.60 209 LYS A N 1
ATOM 3329 C CA . LYS A 1 209 ? -15.987 -35.148 -68.186 1.00 52.80 209 LYS A CA 1
ATOM 3330 C C . LYS A 1 209 ? -14.638 -35.820 -67.918 1.00 52.10 209 LYS A C 1
ATOM 3331 O O . LYS A 1 209 ? -14.524 -36.692 -67.056 1.00 56.52 209 LYS A O 1
ATOM 3350 N N . ASN A 1 210 ? -13.616 -35.416 -68.667 1.00 52.97 210 ASN A N 1
ATOM 3351 C CA . ASN A 1 210 ? -12.257 -35.884 -68.431 1.00 55.76 210 ASN A CA 1
ATOM 3352 C C . ASN A 1 210 ? -11.428 -34.754 -67.813 1.00 61.11 210 ASN A C 1
ATOM 3353 O O . ASN A 1 210 ? -11.908 -33.622 -67.677 1.00 53.71 210 ASN A O 1
ATOM 3364 N N . TYR A 1 211 ? -10.191 -35.045 -67.434 1.00 48.80 211 TYR A N 1
ATOM 3365 C CA . TYR A 1 211 ? -9.413 -34.066 -66.686 1.00 57.33 211 TYR A CA 1
ATOM 3366 C C . TYR A 1 211 ? -9.198 -32.739 -67.440 1.00 60.05 211 TYR A C 1
ATOM 3367 O O . TYR A 1 211 ? -9.500 -31.666 -66.911 1.00 45.35 211 TYR A O 1
ATOM 3385 N N . ASN A 1 212 ? -8.689 -32.804 -68.667 1.00 57.71 212 ASN A N 1
ATOM 3386 C CA . ASN A 1 212 ? -8.445 -31.582 -69.438 1.00 52.86 212 ASN A CA 1
ATOM 3387 C C . ASN A 1 212 ? -9.700 -30.734 -69.559 1.00 49.20 212 ASN A C 1
ATOM 3388 O O . ASN A 1 212 ? -9.647 -29.507 -69.480 1.00 51.71 212 ASN A O 1
ATOM 3399 N N . GLU A 1 213 ? -10.837 -31.395 -69.730 1.00 45.21 213 GLU A N 1
ATOM 3400 C CA . GLU A 1 213 ? -12.109 -30.702 -69.833 1.00 47.64 213 GLU A CA 1
ATOM 3401 C C . GLU A 1 213 ? -12.441 -30.001 -68.518 1.00 53.12 213 GLU A C 1
ATOM 3402 O O . GLU A 1 213 ? -12.797 -28.824 -68.500 1.00 47.58 213 GLU A O 1
ATOM 3414 N N . LEU A 1 214 ? -12.331 -30.740 -67.420 1.00 50.99 214 LEU A N 1
ATOM 3415 C CA . LEU A 1 214 ? -12.740 -30.233 -66.118 1.00 48.87 214 LEU A CA 1
ATOM 3416 C C . LEU A 1 214 ? -11.780 -29.153 -65.607 1.00 39.72 214 LEU A C 1
ATOM 3417 O O . LEU A 1 214 ? -12.211 -28.199 -64.971 1.00 42.95 214 LEU A O 1
ATOM 3433 N N . GLU A 1 215 ? -10.487 -29.318 -65.873 1.00 43.78 215 GLU A N 1
ATOM 3434 C CA . GLU A 1 215 ? -9.485 -28.354 -65.430 1.00 41.09 215 GLU A CA 1
ATOM 3435 C C . GLU A 1 215 ? -9.863 -26.952 -65.878 1.00 52.38 215 GLU A C 1
ATOM 3436 O O . GLU A 1 215 ? -9.748 -25.993 -65.118 1.00 49.61 215 GLU A O 1
ATOM 3448 N N . LYS A 1 216 ? -10.331 -26.827 -67.115 1.00 53.55 216 LYS A N 1
ATOM 3449 C CA . LYS A 1 216 ? -10.739 -25.525 -67.639 1.00 51.86 216 LYS A CA 1
ATOM 3450 C C . LYS A 1 216 ? -11.869 -24.909 -66.811 1.00 49.06 216 LYS A C 1
ATOM 3451 O O . LYS A 1 216 ? -12.022 -23.689 -66.752 1.00 49.48 216 LYS A O 1
ATOM 3470 N N . ILE A 1 217 ? -12.660 -25.760 -66.170 1.00 46.99 217 ILE A N 1
ATOM 3471 C CA . ILE A 1 217 ? -13.789 -25.305 -65.382 1.00 44.66 217 ILE A CA 1
ATOM 3472 C C . ILE A 1 217 ? -13.436 -25.114 -63.899 1.00 47.95 217 ILE A C 1
ATOM 3473 O O . ILE A 1 217 ? -13.985 -24.223 -63.253 1.00 46.73 217 ILE A O 1
ATOM 3489 N N . THR A 1 218 ? -12.533 -25.937 -63.358 1.00 48.83 218 THR A N 1
ATOM 3490 C CA . THR A 1 218 ? -12.286 -25.938 -61.904 1.00 43.47 218 THR A CA 1
ATOM 3491 C C . THR A 1 218 ? -10.870 -25.573 -61.455 1.00 44.63 218 THR A C 1
ATOM 3492 O O . THR A 1 218 ? -10.664 -25.222 -60.296 1.00 40.11 218 THR A O 1
ATOM 3503 N N . GLY A 1 219 ? -9.894 -25.682 -62.341 1.00 36.97 219 GLY A N 1
ATOM 3504 C CA . GLY A 1 219 ? -8.504 -25.607 -61.927 1.00 41.31 219 GLY A CA 1
ATOM 3505 C C . GLY A 1 219 ? -7.964 -26.998 -61.630 1.00 35.73 219 GLY A C 1
ATOM 3506 O O . GLY A 1 219 ? -8.729 -27.901 -61.294 1.00 45.51 219 GLY A O 1
ATOM 3510 N N . LYS A 1 220 ? -6.654 -27.171 -61.752 1.00 31.75 220 LYS A N 1
ATOM 3511 C CA . LYS A 1 220 ? -5.998 -28.474 -61.577 1.00 34.22 220 LYS A CA 1
ATOM 3512 C C . LYS A 1 220 ? -6.352 -29.181 -60.268 1.00 43.23 220 LYS A C 1
ATOM 3513 O O . LYS A 1 220 ? -6.868 -30.299 -60.268 1.00 36.81 220 LYS A O 1
ATOM 3532 N N . ALA A 1 221 ? -6.034 -28.528 -59.154 1.00 39.49 221 ALA A N 1
ATOM 3533 C CA . ALA A 1 221 ? -6.290 -29.092 -57.834 1.00 37.84 221 ALA A CA 1
ATOM 3534 C C . ALA A 1 221 ? -7.732 -29.591 -57.669 1.00 28.83 221 ALA A C 1
ATOM 3535 O O . ALA A 1 221 ? -7.945 -30.737 -57.260 1.00 27.62 221 ALA A O 1
ATOM 3542 N N . LYS A 1 222 ? -8.705 -28.731 -57.963 1.00 27.16 222 LYS A N 1
ATOM 3543 C CA . LYS A 1 222 ? -10.104 -29.094 -57.790 1.00 30.31 222 LYS A CA 1
ATOM 3544 C C . LYS A 1 222 ? -10.518 -30.225 -58.766 1.00 33.26 222 LYS A C 1
ATOM 3545 O O . LYS A 1 222 ? -11.315 -31.098 -58.417 1.00 25.86 222 LYS A O 1
ATOM 3564 N N . ALA A 1 223 ? -9.950 -30.223 -59.968 1.00 36.86 223 ALA A N 1
ATOM 3565 C CA . ALA A 1 223 ? -10.265 -31.269 -60.954 1.00 34.02 223 ALA A CA 1
ATOM 3566 C C . ALA A 1 223 ? -9.770 -32.652 -60.497 1.00 27.63 223 ALA A C 1
ATOM 3567 O O . ALA A 1 223 ? -10.486 -33.651 -60.591 1.00 32.04 223 ALA A O 1
ATOM 3574 N N . LEU A 1 224 ? -8.546 -32.718 -59.998 1.00 23.63 224 LEU A N 1
ATOM 3575 C CA . LEU A 1 224 ? -7.987 -33.983 -59.573 1.00 27.61 224 LEU A CA 1
ATOM 3576 C C . LEU A 1 224 ? -8.746 -34.515 -58.371 1.00 26.13 224 LEU A C 1
ATOM 3577 O O . LEU A 1 224 ? -8.961 -35.709 -58.234 1.00 22.75 224 LEU A O 1
ATOM 3593 N N . TYR A 1 225 ? -9.108 -33.601 -57.482 1.00 27.63 225 TYR A N 1
ATOM 3594 C CA . TYR A 1 225 ? -9.874 -33.931 -56.269 1.00 27.52 225 TYR A CA 1
ATOM 3595 C C . TYR A 1 225 ? -11.253 -34.524 -56.602 1.00 24.49 225 TYR A C 1
ATOM 3596 O O . TYR A 1 225 ? -11.633 -35.586 -56.105 1.00 23.07 225 TYR A O 1
ATOM 3614 N N . LEU A 1 226 ? -11.993 -33.831 -57.462 1.00 23.44 226 LEU A N 1
ATOM 3615 C CA . LEU A 1 226 ? -13.336 -34.252 -57.831 1.00 21.46 226 LEU A CA 1
ATOM 3616 C C . LEU A 1 226 ? -13.339 -35.588 -58.571 1.00 25.98 226 LEU A C 1
ATOM 3617 O O . LEU A 1 226 ? -14.212 -36.433 -58.336 1.00 22.89 226 LEU A O 1
ATOM 3633 N N . LEU A 1 227 ? -12.383 -35.776 -59.473 1.00 25.17 227 LEU A N 1
ATOM 3634 C CA . LEU A 1 227 ? -12.341 -37.008 -60.270 1.00 26.67 227 LEU A CA 1
ATOM 3635 C C . LEU A 1 227 ? -12.013 -38.173 -59.340 1.00 31.12 227 LEU A C 1
ATOM 3636 O O . LEU A 1 227 ? -12.543 -39.268 -59.462 1.00 30.52 227 LEU A O 1
ATOM 3652 N N . LYS A 1 228 ? -11.153 -37.922 -58.373 1.00 25.88 228 LYS A N 1
ATOM 3653 C CA . LYS A 1 228 ? -10.821 -38.956 -57.401 1.00 30.08 228 LYS A CA 1
ATOM 3654 C C . LYS A 1 228 ? -12.032 -39.284 -56.509 1.00 24.69 228 LYS A C 1
ATOM 3655 O O . LYS A 1 228 ? -12.345 -40.440 -56.248 1.00 23.96 228 LYS A O 1
ATOM 3674 N N . LEU A 1 229 ? -12.695 -38.255 -56.017 1.00 22.77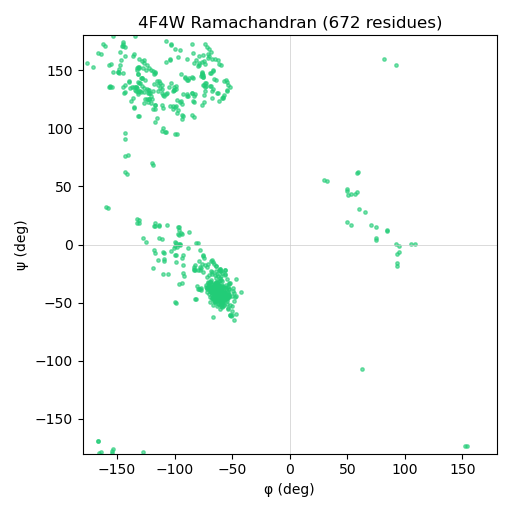 229 LEU A N 1
ATOM 3675 C CA . LEU A 1 229 ? -13.789 -38.454 -55.073 1.00 25.25 229 LEU A CA 1
ATOM 3676 C C . LEU A 1 229 ? -14.906 -39.231 -55.745 1.00 31.68 229 LEU A C 1
ATOM 3677 O O . LEU A 1 229 ? -15.537 -40.119 -55.148 1.00 23.90 229 LEU A O 1
ATOM 3693 N N . ALA A 1 230 ? -15.158 -38.869 -56.994 1.00 22.45 230 ALA A N 1
ATOM 3694 C CA . ALA A 1 230 ? -16.263 -39.462 -57.735 1.00 34.04 230 ALA A CA 1
ATOM 3695 C C . ALA A 1 230 ? -16.049 -40.971 -57.906 1.00 29.61 230 ALA A C 1
ATOM 3696 O O . ALA A 1 230 ? -17.004 -41.737 -58.044 1.00 32.80 230 ALA A O 1
ATOM 3703 N N . GLN A 1 231 ? -14.791 -41.385 -57.912 1.00 26.65 231 GLN A N 1
ATOM 3704 C CA . GLN A 1 231 ? -14.434 -42.785 -58.119 1.00 35.31 231 GLN A CA 1
ATOM 3705 C C . GLN A 1 231 ? -14.209 -43.505 -56.792 1.00 35.29 231 GLN A C 1
ATOM 3706 O O . GLN A 1 231 ? -13.758 -44.647 -56.781 1.00 36.85 231 GLN A O 1
ATOM 3720 N N . ASP A 1 232 ? -14.524 -42.843 -55.682 1.00 29.18 232 ASP A N 1
ATOM 3721 C CA . ASP A 1 232 ? -14.205 -43.360 -54.355 1.00 43.23 232 ASP A CA 1
ATOM 3722 C C . ASP A 1 232 ? -12.746 -43.772 -54.310 1.00 42.12 232 ASP A C 1
ATOM 3723 O O . ASP A 1 232 ? -12.413 -44.870 -53.864 1.00 38.53 232 ASP A O 1
ATOM 3732 N N . GLU A 1 233 ? -11.891 -42.882 -54.796 1.00 36.53 233 GLU A N 1
ATOM 3733 C CA . GLU A 1 233 ? -10.454 -43.104 -54.757 1.00 40.98 233 GLU A CA 1
ATOM 3734 C C . GLU A 1 233 ? -9.785 -42.045 -53.914 1.00 44.29 233 GLU A C 1
ATOM 3735 O O . GLU A 1 233 ? -8.569 -41.843 -53.979 1.00 46.51 233 GLU A O 1
ATOM 3747 N N . TYR A 1 234 ? -10.595 -41.347 -53.129 1.00 40.10 234 TYR A N 1
ATOM 3748 C CA . TYR A 1 234 ? -10.061 -40.459 -52.130 1.00 41.06 234 TYR A CA 1
ATOM 3749 C C . TYR A 1 234 ? -9.784 -41.324 -50.913 1.00 47.79 234 TYR A C 1
ATOM 3750 O O . TYR A 1 234 ? -10.644 -42.105 -50.488 1.00 39.95 234 TYR A O 1
ATOM 3768 N N . ASN A 1 235 ? -8.581 -41.212 -50.365 1.00 41.22 235 ASN A N 1
ATOM 3769 C CA . ASN A 1 235 ? -8.251 -41.977 -49.179 1.00 41.34 235 ASN A CA 1
ATOM 3770 C C . ASN A 1 235 ? -7.105 -41.334 -48.423 1.00 47.95 235 ASN A C 1
ATOM 3771 O O . ASN A 1 235 ? -6.345 -42.037 -47.774 1.00 42.94 235 ASN A O 1
ATOM 3782 N N . GLU A 1 236 ? -7.001 -40.005 -48.486 1.00 39.72 236 GLU A N 1
ATOM 3783 C CA A GLU A 1 236 ? -5.893 -39.293 -47.853 0.48 41.78 236 GLU A CA 1
ATOM 3784 C CA B GLU A 1 236 ? -5.896 -39.295 -47.847 0.52 41.78 236 GLU A CA 1
ATOM 3785 C C . GLU A 1 236 ? -5.757 -39.630 -46.362 1.00 35.92 236 GLU A C 1
ATOM 3786 O O . GLU A 1 236 ? -6.741 -39.831 -45.656 1.00 33.99 236 GLU A O 1
ATOM 3807 N N . PRO A 1 237 ? -4.517 -39.691 -45.884 1.00 38.06 237 PRO A N 1
ATOM 3808 C CA . PRO A 1 237 ? -4.203 -40.063 -44.505 1.00 36.97 237 PRO A CA 1
ATOM 3809 C C . PRO A 1 237 ? -4.535 -38.960 -43.500 1.00 28.79 237 PRO A C 1
ATOM 3810 O O . PRO A 1 237 ? -4.591 -37.781 -43.834 1.00 27.11 237 PRO A O 1
ATOM 3821 N N . ILE A 1 238 ? -4.768 -39.376 -42.271 1.00 28.50 238 ILE A N 1
ATOM 3822 C CA . ILE A 1 238 ? -4.855 -38.446 -41.151 1.00 36.69 238 ILE A CA 1
ATOM 3823 C C . ILE A 1 238 ? -3.441 -37.989 -40.818 1.00 40.12 238 ILE A C 1
ATOM 3824 O O . ILE A 1 238 ? -2.564 -38.806 -40.558 1.00 36.84 238 ILE A O 1
ATOM 3840 N N . ARG A 1 239 ? -3.200 -36.686 -40.848 1.00 29.91 239 ARG A N 1
ATOM 3841 C CA . ARG A 1 239 ? -1.844 -36.187 -40.673 1.00 37.03 239 ARG A CA 1
ATOM 3842 C C . ARG A 1 239 ? -1.805 -35.104 -39.597 1.00 41.03 239 ARG A C 1
ATOM 3843 O O . ARG A 1 239 ? -2.707 -34.278 -39.498 1.00 34.01 239 ARG A O 1
ATOM 3864 N N . THR A 1 240 ? -0.729 -35.089 -38.825 1.00 33.74 240 THR A N 1
ATOM 3865 C CA . THR A 1 240 ? -0.552 -34.078 -37.796 1.00 38.71 240 THR A CA 1
ATOM 3866 C C . THR A 1 240 ? -0.370 -32.761 -38.514 1.00 31.37 240 THR A C 1
ATOM 3867 O O . THR A 1 240 ? 0.449 -32.657 -39.405 1.00 36.39 240 THR A O 1
ATOM 3878 N N . ARG A 1 241 ? -1.173 -31.767 -38.170 1.00 32.82 241 ARG A N 1
ATOM 3879 C CA . ARG A 1 241 ? -1.050 -30.491 -38.844 1.00 32.35 241 ARG A CA 1
ATOM 3880 C C . ARG A 1 241 ? -0.019 -29.613 -38.115 1.00 27.74 241 ARG A C 1
ATOM 3881 O O . ARG A 1 241 ? 0.130 -29.668 -36.893 1.00 34.21 241 ARG A O 1
ATOM 3902 N N . VAL A 1 242 ? 0.748 -28.895 -38.920 1.00 37.75 242 VAL A N 1
ATOM 3903 C CA . VAL A 1 242 ? 1.841 -28.045 -38.469 1.00 34.27 242 VAL A CA 1
ATOM 3904 C C . VAL A 1 242 ? 1.545 -26.624 -38.954 1.00 22.82 242 VAL A C 1
ATOM 3905 O O . VAL A 1 242 ? 1.280 -26.423 -40.127 1.00 23.41 242 VAL A O 1
ATOM 3918 N N . ARG A 1 243 ? 1.535 -25.672 -38.029 1.00 27.02 243 ARG A N 1
ATOM 3919 C CA . ARG A 1 243 ? 1.315 -24.267 -38.341 1.00 28.75 243 ARG A CA 1
ATOM 3920 C C . ARG A 1 243 ? 2.372 -23.795 -39.330 1.00 27.95 243 ARG A C 1
ATOM 3921 O O . ARG A 1 243 ? 3.566 -23.923 -39.081 1.00 26.58 243 ARG A O 1
ATOM 3942 N N . LYS A 1 244 ? 1.926 -23.231 -40.439 1.00 22.66 244 LYS A N 1
ATOM 3943 C CA . LYS A 1 244 ? 2.825 -22.826 -41.504 1.00 27.62 244 LYS A CA 1
ATOM 3944 C C . LYS A 1 244 ? 2.970 -21.302 -41.633 1.00 23.95 244 LYS A C 1
ATOM 3945 O O . LYS A 1 244 ? 3.862 -20.822 -42.303 1.00 24.58 244 LYS A O 1
ATOM 3964 N N . SER A 1 245 ? 2.113 -20.539 -40.968 1.00 17.56 245 SER A N 1
ATOM 3965 C CA . SER A 1 245 ? 2.224 -19.090 -41.005 1.00 15.77 245 SER A CA 1
ATOM 3966 C C . SER A 1 245 ? 1.557 -18.515 -39.796 1.00 17.72 245 SER A C 1
ATOM 3967 O O . SER A 1 245 ? 0.704 -19.160 -39.183 1.00 22.70 245 SER A O 1
ATOM 3975 N N . ILE A 1 246 ? 2.001 -17.330 -39.405 1.00 12.99 246 ILE A N 1
ATOM 3976 C CA . ILE A 1 246 ? 1.483 -16.666 -38.228 1.00 13.93 246 ILE A CA 1
ATOM 3977 C C . ILE A 1 246 ? 1.455 -15.185 -38.545 1.00 15.53 246 ILE A C 1
ATOM 3978 O O . ILE A 1 246 ? 2.446 -14.607 -39.028 1.00 14.93 246 ILE A O 1
ATOM 3994 N N . GLY A 1 247 ? 0.329 -14.557 -38.292 1.00 12.72 247 GLY A N 1
ATOM 3995 C CA . GLY A 1 247 ? 0.208 -13.170 -38.674 1.00 14.98 247 GLY A CA 1
ATOM 3996 C C . GLY A 1 247 ? -0.788 -12.399 -37.827 1.00 19.82 247 GLY A C 1
ATOM 3997 O O . GLY A 1 247 ? -1.412 -12.918 -36.893 1.00 14.54 247 GLY A O 1
ATOM 4001 N N . ARG A 1 248 ? -0.907 -11.126 -38.148 1.00 13.45 248 ARG A N 1
ATOM 4002 C CA . ARG A 1 248 ? -1.777 -10.247 -37.389 1.00 19.79 248 ARG A CA 1
ATOM 4003 C C . ARG A 1 248 ? -2.167 -9.088 -38.287 1.00 18.72 248 ARG A C 1
ATOM 4004 O O . ARG A 1 248 ? -1.351 -8.599 -39.037 1.00 17.12 248 ARG A O 1
ATOM 4025 N N A ILE A 1 249 ? -3.439 -8.700 -38.270 0.85 11.84 249 ILE A N 1
ATOM 4026 C CA A ILE A 1 249 ? -3.888 -7.622 -39.133 0.85 13.97 249 ILE A CA 1
ATOM 4027 C C . ILE A 1 249 ? -4.962 -6.822 -38.367 1.00 20.78 249 ILE A C 1
ATOM 4028 O O . ILE A 1 249 ? -5.795 -7.406 -37.685 1.00 17.40 249 ILE A O 1
ATOM 4044 N N . VAL A 1 250 ? -4.869 -5.494 -38.419 1.00 16.82 250 VAL A N 1
ATOM 4045 C CA . VAL A 1 250 ? -5.693 -4.641 -37.557 1.00 18.37 250 VAL A CA 1
ATOM 4046 C C . VAL A 1 250 ? -6.340 -3.558 -38.419 1.00 24.17 250 VAL A C 1
ATOM 4047 O O . VAL A 1 250 ? -5.800 -3.142 -39.465 1.00 21.32 250 VAL A O 1
ATOM 4060 N N . THR A 1 251 ? -7.502 -3.106 -37.966 1.00 18.97 251 THR A N 1
ATOM 4061 C CA . THR A 1 251 ? -8.239 -2.052 -38.625 1.00 20.26 251 THR A CA 1
ATOM 4062 C C . THR A 1 251 ? -7.759 -0.733 -38.041 1.00 24.02 251 THR A C 1
ATOM 4063 O O . THR A 1 251 ? -7.666 -0.592 -36.837 1.00 25.49 251 THR A O 1
ATOM 4074 N N . MET A 1 252 ? -7.398 0.215 -38.903 1.00 23.56 252 MET A N 1
ATOM 4075 C CA . MET A 1 252 ? -6.910 1.502 -38.425 1.00 28.73 252 MET A CA 1
ATOM 4076 C C . MET A 1 252 ? -8.098 2.427 -38.087 1.00 32.56 252 MET A C 1
ATOM 4077 O O . MET A 1 252 ? -9.196 2.226 -38.585 1.00 34.67 252 MET A O 1
ATOM 4091 N N . LYS A 1 253 ? -7.874 3.408 -37.222 1.00 34.21 253 LYS A N 1
ATOM 4092 C CA . LYS A 1 253 ? -8.963 4.278 -36.787 1.00 41.12 253 LYS A CA 1
ATOM 4093 C C . LYS A 1 253 ? -9.520 5.036 -37.987 1.00 38.63 253 LYS A C 1
ATOM 4094 O O . LYS A 1 253 ? -10.716 5.279 -38.095 1.00 41.14 253 LYS A O 1
ATOM 4113 N N . ARG A 1 254 ? -8.654 5.379 -38.925 1.00 34.18 254 ARG A N 1
ATOM 4114 C CA . ARG A 1 254 ? -9.139 5.937 -40.173 1.00 42.11 254 ARG A CA 1
ATOM 4115 C C . ARG A 1 254 ? -8.283 5.446 -41.327 1.00 37.97 254 ARG A C 1
ATOM 4116 O O . ARG A 1 254 ? -7.180 4.967 -41.115 1.00 36.42 254 ARG A O 1
ATOM 4137 N N . ASN A 1 255 ? -8.807 5.560 -42.536 1.00 37.69 255 ASN A N 1
ATOM 4138 C CA . ASN A 1 255 ? -8.092 5.110 -43.698 1.00 39.57 255 ASN A CA 1
ATOM 4139 C C . ASN A 1 255 ? -6.940 6.050 -43.934 1.00 49.67 255 ASN A C 1
ATOM 4140 O O . ASN A 1 255 ? -6.879 7.148 -43.361 1.00 40.57 255 ASN A O 1
ATOM 4151 N N . SER A 1 256 ? -5.995 5.620 -44.754 1.00 44.42 256 SER A N 1
ATOM 4152 C CA . SER A 1 256 ? -4.792 6.398 -44.879 1.00 41.39 256 SER A CA 1
ATOM 4153 C C . SER A 1 256 ? -3.864 5.844 -45.908 1.00 45.86 256 SER A C 1
ATOM 4154 O O . SER A 1 256 ? -3.910 4.657 -46.245 1.00 36.45 256 SER A O 1
ATOM 4162 N N . ARG A 1 257 ? -3.028 6.750 -46.398 1.00 48.26 257 ARG A N 1
ATOM 4163 C CA . ARG A 1 257 ? -1.906 6.429 -47.254 1.00 42.90 257 ARG A CA 1
ATOM 4164 C C . ARG A 1 257 ? -0.711 7.170 -46.691 1.00 35.92 257 ARG A C 1
ATOM 4165 O O . ARG A 1 257 ? 0.289 7.355 -47.370 1.00 50.91 257 ARG A O 1
ATOM 4186 N N . ASN A 1 258 ? -0.808 7.583 -45.430 1.00 46.09 258 ASN A N 1
ATOM 4187 C CA . ASN A 1 258 ? 0.289 8.273 -44.782 1.00 39.67 258 ASN A CA 1
ATOM 4188 C C . ASN A 1 258 ? 1.178 7.310 -44.038 1.00 51.67 258 ASN A C 1
ATOM 4189 O O . ASN A 1 258 ? 0.806 6.764 -42.996 1.00 44.86 258 ASN A O 1
ATOM 4200 N N . LEU A 1 259 ? 2.382 7.134 -44.560 1.00 40.55 259 LEU A N 1
ATOM 4201 C CA . LEU A 1 259 ? 3.313 6.184 -43.990 1.00 42.86 259 LEU A CA 1
ATOM 4202 C C . LEU A 1 259 ? 3.443 6.321 -42.477 1.00 46.96 259 LEU A C 1
ATOM 4203 O O . LEU A 1 259 ? 3.369 5.328 -41.750 1.00 40.42 259 LEU A O 1
ATOM 4219 N N . GLU A 1 260 ? 3.637 7.537 -41.977 1.00 38.01 260 GLU A N 1
ATOM 4220 C CA . GLU A 1 260 ? 3.822 7.697 -40.542 1.00 42.57 260 GLU A CA 1
ATOM 4221 C C . GLU A 1 260 ? 2.533 7.361 -39.760 1.00 27.19 260 GLU A C 1
ATOM 4222 O O . GLU A 1 260 ? 2.591 7.047 -38.579 1.00 38.69 260 GLU A O 1
ATOM 4234 N N . GLU A 1 261 ? 1.390 7.459 -40.420 1.00 38.95 261 GLU A N 1
ATOM 4235 C CA . GLU A 1 261 ? 0.121 7.173 -39.757 1.00 43.50 261 GLU A CA 1
ATOM 4236 C C . GLU A 1 261 ? -0.047 5.645 -39.664 1.00 43.17 261 GLU A C 1
ATOM 4237 O O . GLU A 1 261 ? -0.520 5.113 -38.658 1.00 36.45 261 GLU A O 1
ATOM 4249 N N . ILE A 1 262 ? 0.373 4.949 -40.715 1.00 44.41 262 ILE A N 1
ATOM 4250 C CA . ILE A 1 262 ? 0.208 3.501 -40.795 1.00 44.06 262 ILE A CA 1
ATOM 4251 C C . ILE A 1 262 ? 1.210 2.726 -39.945 1.00 37.77 262 ILE A C 1
ATOM 4252 O O . ILE A 1 262 ? 0.849 1.711 -39.333 1.00 35.90 262 ILE A O 1
ATOM 4268 N N . LYS A 1 263 ? 2.461 3.188 -39.896 1.00 33.82 263 LYS A N 1
ATOM 4269 C CA . LYS A 1 263 ? 3.531 2.430 -39.240 1.00 37.17 263 LYS A CA 1
ATOM 4270 C C . LYS A 1 263 ? 3.234 1.877 -37.852 1.00 28.81 263 LYS A C 1
ATOM 4271 O O . LYS A 1 263 ? 3.612 0.744 -37.537 1.00 30.46 263 LYS A O 1
ATOM 4290 N N . PRO A 1 264 ? 2.635 2.688 -36.975 1.00 35.30 264 PRO A N 1
ATOM 4291 C CA . PRO A 1 264 ? 2.427 2.186 -35.612 1.00 40.08 264 PRO A CA 1
ATOM 4292 C C . PRO A 1 264 ? 1.543 0.921 -35.582 1.00 23.87 264 PRO A C 1
ATOM 4293 O O . PRO A 1 264 ? 1.799 0.001 -34.780 1.00 30.44 264 PRO A O 1
ATOM 4304 N N . TYR A 1 265 ? 0.545 0.897 -36.447 1.00 28.19 265 TYR A N 1
ATOM 4305 C CA . TYR A 1 265 ? -0.352 -0.254 -36.560 1.00 31.39 265 TYR A CA 1
ATOM 4306 C C . TYR A 1 265 ? 0.425 -1.452 -37.071 1.00 29.07 265 TYR A C 1
ATOM 4307 O O . TYR A 1 265 ? 0.296 -2.570 -36.570 1.00 24.04 265 TYR A O 1
ATOM 4325 N N . LEU A 1 266 ? 1.255 -1.209 -38.071 1.00 27.54 266 LEU A N 1
ATOM 4326 C CA . LEU A 1 266 ? 2.047 -2.280 -38.658 1.00 24.49 266 LEU A CA 1
ATOM 4327 C C . LEU A 1 266 ? 3.043 -2.836 -37.654 1.00 26.29 266 LEU A C 1
ATOM 4328 O O . LEU A 1 266 ? 3.194 -4.062 -37.553 1.00 27.47 266 LEU A O 1
ATOM 4344 N N . PHE A 1 267 ? 3.689 -1.964 -36.870 1.00 26.20 267 PHE A N 1
ATOM 4345 C CA . PHE A 1 267 ? 4.685 -2.410 -35.909 1.00 25.57 267 PHE A CA 1
ATOM 4346 C C . PHE A 1 267 ? 4.049 -3.162 -34.746 1.00 22.94 267 PHE A C 1
ATOM 4347 O O . PHE A 1 267 ? 4.637 -4.120 -34.216 1.00 26.53 267 PHE A O 1
ATOM 4364 N N . ARG A 1 268 ? 2.872 -2.723 -34.310 1.00 24.24 268 ARG A N 1
ATOM 4365 C CA . ARG A 1 268 ? 2.172 -3.484 -33.276 1.00 20.41 268 ARG A CA 1
ATOM 4366 C C . ARG A 1 268 ? 1.844 -4.881 -33.833 1.00 15.60 268 ARG A C 1
ATOM 4367 O O . ARG A 1 268 ? 1.974 -5.878 -33.121 1.00 24.43 268 ARG A O 1
ATOM 4388 N N . ALA A 1 269 ? 1.491 -4.955 -35.119 1.00 19.90 269 ALA A N 1
ATOM 4389 C CA . ALA A 1 269 ? 1.141 -6.255 -35.698 1.00 18.37 269 ALA A CA 1
ATOM 4390 C C . ALA A 1 269 ? 2.347 -7.179 -35.726 1.00 21.60 269 ALA A C 1
ATOM 4391 O O . ALA A 1 269 ? 2.267 -8.372 -35.437 1.00 18.59 269 ALA A O 1
ATOM 4398 N N . ILE A 1 270 ? 3.493 -6.605 -36.051 1.00 20.02 270 ILE A N 1
ATOM 4399 C CA . ILE A 1 270 ? 4.735 -7.344 -36.011 1.00 20.67 270 ILE A CA 1
ATOM 4400 C C . ILE A 1 270 ? 5.068 -7.815 -34.615 1.00 19.57 270 ILE A C 1
ATOM 4401 O O . ILE A 1 270 ? 5.417 -8.980 -34.383 1.00 21.22 270 ILE A O 1
ATOM 4417 N N . GLU A 1 271 ? 4.926 -6.918 -33.650 1.00 20.16 271 GLU A N 1
ATOM 4418 C CA . GLU A 1 271 ? 5.271 -7.252 -32.295 1.00 20.51 271 GLU A CA 1
ATOM 4419 C C . GLU A 1 271 ? 4.404 -8.425 -31.802 1.00 22.67 271 GLU A C 1
ATOM 4420 O O . GLU A 1 271 ? 4.912 -9.391 -31.224 1.00 26.07 271 GLU A O 1
ATOM 4432 N N . GLU A 1 272 ? 3.095 -8.328 -32.027 1.00 27.04 272 GLU A N 1
ATOM 4433 C CA . GLU A 1 272 ? 2.160 -9.369 -31.593 1.00 23.66 272 GLU A CA 1
ATOM 4434 C C . GLU A 1 272 ? 2.414 -10.650 -32.355 1.00 23.97 272 GLU A C 1
ATOM 4435 O O . GLU A 1 272 ? 2.320 -11.736 -31.803 1.00 20.66 272 GLU A O 1
ATOM 4447 N N . SER A 1 273 ? 2.798 -10.521 -33.623 1.00 22.20 273 SER A N 1
ATOM 4448 C CA . SER A 1 273 ? 3.192 -11.692 -34.396 1.00 21.75 273 SER A CA 1
ATOM 4449 C C . SER A 1 273 ? 4.405 -12.394 -33.818 1.00 17.83 273 SER A C 1
ATOM 4450 O O . SER A 1 273 ? 4.435 -13.628 -33.709 1.00 20.16 273 SER A O 1
ATOM 4458 N N . TYR A 1 274 ? 5.426 -11.626 -33.446 1.00 21.85 274 TYR A N 1
ATOM 4459 C CA . TYR A 1 274 ? 6.648 -12.251 -32.943 1.00 20.77 274 TYR A CA 1
ATOM 4460 C C . TYR A 1 274 ? 6.431 -12.911 -31.577 1.00 24.47 274 TYR A C 1
ATOM 4461 O O . TYR A 1 274 ? 7.041 -13.950 -31.252 1.00 24.33 274 TYR A O 1
ATOM 4479 N N . TYR A 1 275 ? 5.536 -12.327 -30.788 1.00 27.39 275 TYR A N 1
ATOM 4480 C CA . TYR A 1 275 ? 5.153 -12.935 -29.522 1.00 30.70 275 TYR A CA 1
ATOM 4481 C C . TYR A 1 275 ? 4.567 -14.326 -29.782 1.00 28.66 275 TYR A C 1
ATOM 4482 O O . TYR A 1 275 ? 4.957 -15.310 -29.139 1.00 26.70 275 TYR A O 1
ATOM 4500 N N . LYS A 1 276 ? 3.677 -14.413 -30.761 1.00 24.57 276 LYS A N 1
ATOM 4501 C CA . LYS A 1 276 ? 3.070 -15.687 -31.124 1.00 29.71 276 LYS A CA 1
ATOM 4502 C C . LYS A 1 276 ? 4.080 -16.652 -31.770 1.00 30.46 276 LYS A C 1
ATOM 4503 O O . LYS A 1 276 ? 4.034 -17.862 -31.543 1.00 26.26 276 LYS A O 1
ATOM 4522 N N . LEU A 1 277 ? 4.995 -16.131 -32.573 1.00 25.88 277 LEU A N 1
ATOM 4523 C CA . LEU A 1 277 ? 6.011 -16.994 -33.183 1.00 26.22 277 LEU A CA 1
ATOM 4524 C C . LEU A 1 277 ? 6.804 -17.698 -32.070 1.00 26.30 277 LEU A C 1
ATOM 4525 O O . LEU A 1 277 ? 7.155 -18.863 -32.181 1.00 26.52 277 LEU A O 1
ATOM 4541 N N . ASP A 1 278 ? 7.092 -16.952 -31.010 1.00 32.07 278 ASP A N 1
ATOM 4542 C CA . ASP A 1 278 ? 7.881 -17.473 -29.897 1.00 39.17 278 ASP A CA 1
ATOM 4543 C C . ASP A 1 278 ? 9.281 -17.843 -30.382 1.00 34.44 278 ASP A C 1
ATOM 4544 O O . ASP A 1 278 ? 10.104 -16.965 -30.651 1.00 32.40 278 ASP A O 1
ATOM 4553 N N . LYS A 1 279 ? 9.576 -19.128 -30.498 1.00 32.45 279 LYS A N 1
ATOM 4554 C CA . LYS A 1 279 ? 10.937 -19.506 -30.867 1.00 33.53 279 LYS A CA 1
ATOM 4555 C C . LYS A 1 279 ? 11.069 -19.802 -32.347 1.00 33.68 279 LYS A C 1
ATOM 4556 O O . LYS A 1 279 ? 12.154 -20.113 -32.828 1.00 28.34 279 LYS A O 1
ATOM 4575 N N . ARG A 1 280 ? 9.961 -19.727 -33.074 1.00 27.07 280 ARG A N 1
ATOM 4576 C CA . ARG A 1 280 ? 10.016 -19.949 -34.513 1.00 27.82 280 ARG A CA 1
ATOM 4577 C C . ARG A 1 280 ? 10.606 -18.730 -35.198 1.00 19.59 280 ARG A C 1
ATOM 4578 O O . ARG A 1 280 ? 10.265 -17.583 -34.870 1.00 23.82 280 ARG A O 1
ATOM 4599 N N . ILE A 1 281 ? 11.482 -18.965 -36.161 1.00 21.04 281 ILE A N 1
ATOM 4600 C CA . ILE A 1 281 ? 12.117 -17.873 -36.860 1.00 20.96 281 ILE A CA 1
ATOM 4601 C C . ILE A 1 281 ? 11.717 -17.936 -38.321 1.00 18.30 281 ILE A C 1
ATOM 4602 O O . ILE A 1 281 ? 12.020 -18.910 -38.996 1.00 20.57 281 ILE A O 1
ATOM 4618 N N . PRO A 1 282 ? 11.016 -16.905 -38.806 1.00 17.39 282 PRO A N 1
ATOM 4619 C CA . PRO A 1 282 ? 10.480 -16.908 -40.167 1.00 19.20 282 PRO A CA 1
ATOM 4620 C C . PRO A 1 282 ? 11.499 -16.447 -41.212 1.00 16.94 282 PRO A C 1
ATOM 4621 O O . PRO A 1 282 ? 12.297 -15.559 -40.925 1.00 20.41 282 PRO A O 1
ATOM 4632 N N . LYS A 1 283 ? 11.482 -17.057 -42.396 1.00 16.10 283 LYS A N 1
ATOM 4633 C CA . LYS A 1 283 ? 12.283 -16.525 -43.510 1.00 19.88 283 LYS A CA 1
ATOM 4634 C C . LYS A 1 283 ? 11.468 -15.666 -44.480 1.00 20.74 283 LYS A C 1
ATOM 4635 O O . LYS A 1 283 ? 12.034 -15.004 -45.335 1.00 18.89 283 LYS A O 1
ATOM 4654 N N . ALA A 1 284 ? 10.139 -15.643 -44.345 1.00 16.09 284 ALA A N 1
ATOM 4655 C CA . ALA A 1 284 ? 9.335 -14.870 -45.282 1.00 13.48 284 ALA A CA 1
ATOM 4656 C C . ALA A 1 284 ? 8.407 -13.947 -44.527 1.00 18.72 284 ALA A C 1
ATOM 4657 O O . ALA A 1 284 ? 7.871 -14.322 -43.471 1.00 15.54 284 ALA A O 1
ATOM 4664 N N . ILE A 1 285 ? 8.211 -12.767 -45.096 1.00 17.88 285 ILE A N 1
ATOM 4665 C CA . ILE A 1 285 ? 7.319 -11.768 -44.558 1.00 17.35 285 ILE A CA 1
ATOM 4666 C C . ILE A 1 285 ? 6.473 -11.204 -45.679 1.00 17.02 285 ILE A C 1
ATOM 4667 O O . ILE A 1 285 ? 6.977 -10.893 -46.782 1.00 15.42 285 ILE A O 1
ATOM 4683 N N . HIS A 1 286 ? 5.171 -11.120 -45.433 1.00 13.28 286 HIS A N 1
ATOM 4684 C CA . HIS A 1 286 ? 4.266 -10.460 -46.362 1.00 15.94 286 HIS A CA 1
ATOM 4685 C C . HIS A 1 286 ? 3.459 -9.411 -45.639 1.00 16.91 286 HIS A C 1
ATOM 4686 O O . HIS A 1 286 ? 2.938 -9.663 -44.560 1.00 15.74 286 HIS A O 1
ATOM 4701 N N . VAL A 1 287 ? 3.349 -8.238 -46.243 1.00 15.64 287 VAL A N 1
ATOM 4702 C CA . VAL A 1 287 ? 2.548 -7.161 -45.659 1.00 17.91 287 VAL A CA 1
ATOM 4703 C C . VAL A 1 287 ? 1.241 -7.191 -46.422 1.00 16.86 287 VAL A C 1
ATOM 4704 O O . VAL A 1 287 ? 1.238 -7.285 -47.650 1.00 18.21 287 VAL A O 1
ATOM 4717 N N . VAL A 1 288 ? 0.135 -7.134 -45.679 1.00 16.54 288 VAL A N 1
ATOM 4718 C CA . VAL A 1 288 ? -1.170 -7.289 -46.246 1.00 16.58 288 VAL A CA 1
ATOM 4719 C C . VAL A 1 288 ? -1.971 -6.054 -45.930 1.00 25.39 288 VAL A C 1
ATOM 4720 O O . VAL A 1 288 ? -2.027 -5.620 -44.784 1.00 18.07 288 VAL A O 1
ATOM 4733 N N . ALA A 1 289 ? -2.596 -5.503 -46.962 1.00 19.59 289 ALA A N 1
ATOM 4734 C CA . ALA A 1 289 ? -3.426 -4.309 -46.819 1.00 25.94 289 ALA A CA 1
ATOM 4735 C C . ALA A 1 289 ? -4.853 -4.620 -47.279 1.00 23.99 289 ALA A C 1
ATOM 4736 O O . ALA A 1 289 ? -5.047 -5.258 -48.329 1.00 24.06 289 ALA A O 1
ATOM 4743 N N . VAL A 1 290 ? -5.836 -4.261 -46.446 1.00 23.12 290 VAL A N 1
ATOM 4744 C CA . VAL A 1 290 ? -7.228 -4.262 -46.863 1.00 23.62 290 VAL A CA 1
ATOM 4745 C C . VAL A 1 290 ? -7.537 -2.818 -47.212 1.00 28.96 290 VAL A C 1
ATOM 4746 O O . VAL A 1 290 ? -7.387 -1.919 -46.382 1.00 26.76 290 VAL A O 1
ATOM 4759 N N . THR A 1 291 ? -7.908 -2.596 -48.464 1.00 29.33 291 THR A N 1
ATOM 4760 C CA . THR A 1 291 ? -8.079 -1.242 -48.971 1.00 31.31 291 THR A CA 1
ATOM 4761 C C . THR A 1 291 ? -9.479 -0.711 -48.640 1.00 37.09 291 THR A C 1
ATOM 4762 O O . THR A 1 291 ? -10.331 -1.451 -48.148 1.00 31.67 291 THR A O 1
ATOM 4773 N N . GLU A 1 292 ? -9.689 0.571 -48.928 1.00 41.32 292 GLU A N 1
ATOM 4774 C CA . GLU A 1 292 ? -10.960 1.270 -48.702 1.00 35.44 292 GLU A CA 1
ATOM 4775 C C . GLU A 1 292 ? -12.189 0.469 -49.097 1.00 39.13 292 GLU A C 1
ATOM 4776 O O . GLU A 1 292 ? -13.186 0.478 -48.389 1.00 39.97 292 GLU A O 1
ATOM 4788 N N . ASP A 1 293 ? -12.107 -0.221 -50.228 1.00 31.21 293 ASP A N 1
ATOM 4789 C CA . ASP A 1 293 ? -13.224 -0.957 -50.799 1.00 35.76 293 ASP A CA 1
ATOM 4790 C C . ASP A 1 293 ? -13.194 -2.424 -50.424 1.00 34.48 293 ASP A C 1
ATOM 4791 O O . ASP A 1 293 ? -13.878 -3.242 -51.036 1.00 36.32 293 ASP A O 1
ATOM 4800 N N . LEU A 1 294 ? -12.385 -2.748 -49.421 1.00 30.58 294 LEU A N 1
ATOM 4801 C CA . LEU A 1 294 ? -12.308 -4.104 -48.877 1.00 33.35 294 LEU A CA 1
ATOM 4802 C C . LEU A 1 294 ? -11.645 -5.108 -49.820 1.00 33.81 294 LEU A C 1
ATOM 4803 O O . LEU A 1 294 ? -11.768 -6.315 -49.644 1.00 33.22 294 LEU A O 1
ATOM 4819 N N . ASP A 1 295 ? -10.923 -4.609 -50.814 1.00 36.25 295 ASP A N 1
ATOM 4820 C CA . ASP A 1 295 ? -10.030 -5.468 -51.583 1.00 41.96 295 ASP A CA 1
ATOM 4821 C C . ASP A 1 295 ? -8.804 -5.742 -50.705 1.00 33.99 295 ASP A C 1
ATOM 4822 O O . ASP A 1 295 ? -8.559 -5.036 -49.719 1.00 28.97 295 ASP A O 1
ATOM 4831 N N . ILE A 1 296 ? -8.047 -6.770 -51.070 1.00 24.15 296 ILE A N 1
ATOM 4832 C CA . ILE A 1 296 ? -6.868 -7.159 -50.287 1.00 28.56 296 ILE A CA 1
ATOM 4833 C C . ILE A 1 296 ? -5.634 -7.204 -51.189 1.00 32.37 296 ILE A C 1
ATOM 4834 O O . ILE A 1 296 ? -5.631 -7.875 -52.230 1.00 32.18 296 ILE A O 1
ATOM 4850 N N . VAL A 1 297 ? -4.607 -6.458 -50.786 1.00 31.37 297 VAL A N 1
ATOM 4851 C CA . VAL A 1 297 ? -3.350 -6.363 -51.521 1.00 29.23 297 VAL A CA 1
ATOM 4852 C C . VAL A 1 297 ? -2.195 -6.776 -50.613 1.00 30.62 297 VAL A C 1
ATOM 4853 O O . VAL A 1 297 ? -2.093 -6.283 -49.497 1.00 25.16 297 VAL A O 1
ATOM 4866 N N . SER A 1 298 ? -1.321 -7.638 -51.138 1.00 19.59 298 SER A N 1
ATOM 4867 C CA . SER A 1 298 ? -0.213 -8.249 -50.400 1.00 20.84 298 SER A CA 1
ATOM 4868 C C . SER A 1 298 ? 1.102 -8.047 -51.155 1.00 22.31 298 SER A C 1
ATOM 4869 O O . SER A 1 298 ? 1.135 -8.225 -52.368 1.00 22.75 298 SER A O 1
ATOM 4877 N N . ARG A 1 299 ? 2.170 -7.695 -50.445 1.00 15.85 299 ARG A N 1
ATOM 4878 C CA . ARG A 1 299 ? 3.516 -7.716 -51.010 1.00 18.31 299 ARG A CA 1
ATOM 4879 C C . ARG A 1 299 ? 4.424 -8.398 -50.002 1.00 19.74 299 ARG A C 1
ATOM 4880 O O . ARG A 1 299 ? 4.391 -8.069 -48.813 1.00 20.83 299 ARG A O 1
ATOM 4901 N N . GLY A 1 300 ? 5.277 -9.290 -50.482 1.00 16.60 300 GLY A N 1
ATOM 4902 C CA . GLY A 1 300 ? 6.100 -10.068 -49.591 1.00 16.22 300 GLY A CA 1
ATOM 4903 C C . GLY A 1 300 ? 7.471 -10.354 -50.165 1.00 21.63 300 GLY A C 1
ATOM 4904 O O . GLY A 1 300 ? 7.758 -10.048 -51.333 1.00 17.92 300 GLY A O 1
ATOM 4908 N N . ARG A 1 301 ? 8.289 -10.961 -49.328 1.00 14.78 301 ARG A N 1
ATOM 4909 C CA . ARG A 1 301 ? 9.682 -11.285 -49.641 1.00 19.99 301 ARG A CA 1
ATOM 4910 C C . ARG A 1 301 ? 10.138 -12.451 -48.776 1.00 24.20 301 ARG A C 1
ATOM 4911 O O . ARG A 1 301 ? 9.857 -12.500 -47.562 1.00 18.50 301 ARG A O 1
ATOM 4932 N N . THR A 1 302 ? 10.827 -13.394 -49.416 1.00 18.11 302 THR A N 1
ATOM 4933 C CA . THR A 1 302 ? 11.550 -14.443 -48.735 1.00 21.95 302 THR A CA 1
ATOM 4934 C C . THR A 1 302 ? 13.036 -14.090 -48.689 1.00 23.37 302 THR A C 1
ATOM 4935 O O . THR A 1 302 ? 13.619 -13.666 -49.687 1.00 20.81 302 THR A O 1
ATOM 4946 N N . PHE A 1 303 ? 13.629 -14.286 -47.526 1.00 21.73 303 PHE A N 1
ATOM 4947 C CA . PHE A 1 303 ? 15.049 -14.002 -47.285 1.00 17.53 303 PHE A CA 1
ATOM 4948 C C . PHE A 1 303 ? 15.823 -15.291 -47.265 1.00 20.91 303 PHE A C 1
ATOM 4949 O O . PHE A 1 303 ? 15.267 -16.353 -47.020 1.00 21.16 303 PHE A O 1
ATOM 4966 N N . PRO A 1 304 ? 17.144 -15.208 -47.485 1.00 24.99 304 PRO A N 1
ATOM 4967 C CA . PRO A 1 304 ? 17.942 -16.429 -47.457 1.00 25.83 304 PRO A CA 1
ATOM 4968 C C . PRO A 1 304 ? 18.296 -16.838 -46.030 1.00 27.14 304 PRO A C 1
ATOM 4969 O O . PRO A 1 304 ? 19.030 -17.813 -45.810 1.00 27.69 304 PRO A O 1
ATOM 4980 N N . HIS A 1 305 ? 17.813 -16.062 -45.072 1.00 21.56 305 HIS A N 1
ATOM 4981 C CA . HIS A 1 305 ? 18.075 -16.313 -43.659 1.00 22.02 305 HIS A CA 1
ATOM 4982 C C . HIS A 1 305 ? 16.821 -15.963 -42.854 1.00 20.62 305 HIS A C 1
ATOM 4983 O O . HIS A 1 305 ? 15.910 -15.348 -43.397 1.00 20.79 305 HIS A O 1
ATOM 4998 N N . GLY A 1 306 ? 16.814 -16.326 -41.573 1.00 19.39 306 GLY A N 1
ATOM 4999 C CA . GLY A 1 306 ? 15.714 -15.982 -40.661 1.00 20.42 306 GLY A CA 1
ATOM 5000 C C . GLY A 1 306 ? 15.650 -14.484 -40.427 1.00 17.12 306 GLY A C 1
ATOM 5001 O O . GLY A 1 306 ? 16.672 -13.797 -40.405 1.00 19.41 306 GLY A O 1
ATOM 5005 N N . ILE A 1 307 ? 14.448 -13.981 -40.165 1.00 15.68 307 ILE A N 1
ATOM 5006 C CA . ILE A 1 307 ? 14.191 -12.554 -40.006 1.00 19.93 307 ILE A CA 1
ATOM 5007 C C . ILE A 1 307 ? 14.077 -12.250 -38.523 1.00 23.96 307 ILE A C 1
ATOM 5008 O O . ILE A 1 307 ? 13.168 -12.766 -37.841 1.00 19.05 307 ILE A O 1
ATOM 5024 N N . SER A 1 308 ? 14.962 -11.383 -38.035 1.00 19.41 308 SER A N 1
ATOM 5025 C CA . SER A 1 308 ? 14.856 -10.867 -36.677 1.00 22.82 308 SER A CA 1
ATOM 5026 C C . SER A 1 308 ? 13.673 -9.901 -36.586 1.00 21.04 308 SER A C 1
ATOM 5027 O O . SER A 1 308 ? 13.227 -9.366 -37.573 1.00 21.14 308 SER A O 1
ATOM 5035 N N . LYS A 1 309 ? 13.191 -9.642 -35.388 1.00 21.12 309 LYS A N 1
ATOM 5036 C CA . LYS A 1 309 ? 12.033 -8.751 -35.279 1.00 25.71 309 LYS A CA 1
ATOM 5037 C C . LYS A 1 309 ? 12.386 -7.395 -35.815 1.00 20.21 309 LYS A C 1
ATOM 5038 O O . LYS A 1 309 ? 11.575 -6.715 -36.424 1.00 19.45 309 LYS A O 1
ATOM 5057 N N . GLU A 1 310 ? 13.625 -6.964 -35.581 1.00 25.08 310 GLU A N 1
ATOM 5058 C CA . GLU A 1 310 ? 14.048 -5.653 -36.056 1.00 20.43 310 GLU A CA 1
ATOM 5059 C C . GLU A 1 310 ? 14.122 -5.580 -37.579 1.00 22.55 310 GLU A C 1
ATOM 5060 O O . GLU A 1 310 ? 13.814 -4.558 -38.177 1.00 25.43 310 GLU A O 1
ATOM 5072 N N . THR A 1 311 ? 14.554 -6.657 -38.234 1.00 22.84 311 THR A N 1
ATOM 5073 C CA . THR A 1 311 ? 14.593 -6.655 -39.682 1.00 19.60 311 THR A CA 1
ATOM 5074 C C . THR A 1 311 ? 13.158 -6.695 -40.259 1.00 20.50 311 THR A C 1
ATOM 5075 O O . THR A 1 311 ? 12.863 -6.151 -41.318 1.00 22.75 311 THR A O 1
ATOM 5086 N N . ALA A 1 312 ? 12.275 -7.374 -39.542 1.00 24.07 312 ALA A N 1
ATOM 5087 C CA . ALA A 1 312 ? 10.856 -7.410 -39.924 1.00 21.51 312 ALA A CA 1
ATOM 5088 C C . ALA A 1 312 ? 10.305 -5.976 -39.964 1.00 18.06 312 ALA A C 1
ATOM 5089 O O . ALA A 1 312 ? 9.640 -5.588 -40.913 1.00 21.56 312 ALA A O 1
ATOM 5096 N N . TYR A 1 313 ? 10.636 -5.145 -38.982 1.00 21.64 313 TYR A N 1
ATOM 5097 C CA . TYR A 1 313 ? 10.130 -3.772 -39.004 1.00 23.84 313 TYR A CA 1
ATOM 5098 C C . TYR A 1 313 ? 10.595 -3.045 -40.246 1.00 25.68 313 TYR A C 1
ATOM 5099 O O . TYR A 1 313 ? 9.824 -2.384 -40.935 1.00 21.17 313 TYR A O 1
ATOM 5117 N N . SER A 1 314 ? 11.886 -3.117 -40.532 1.00 22.84 314 SER A N 1
ATOM 5118 C CA . SER A 1 314 ? 12.391 -2.291 -41.602 1.00 26.73 314 SER A CA 1
ATOM 5119 C C . SER A 1 314 ? 11.917 -2.806 -42.951 1.00 20.25 314 SER A C 1
ATOM 5120 O O . SER A 1 314 ? 11.503 -2.026 -43.797 1.00 24.63 314 SER A O 1
ATOM 5128 N N . GLU A 1 315 ? 11.912 -4.122 -43.142 1.00 19.27 315 GLU A N 1
ATOM 5129 C CA A GLU A 1 315 ? 11.473 -4.682 -44.410 0.52 22.90 315 GLU A CA 1
ATOM 5130 C CA B GLU A 1 315 ? 11.470 -4.689 -44.401 0.48 22.90 315 GLU A CA 1
ATOM 5131 C C . GLU A 1 315 ? 9.976 -4.492 -44.602 1.00 19.27 315 GLU A C 1
ATOM 5132 O O . GLU A 1 315 ? 9.523 -4.319 -45.714 1.00 20.95 315 GLU A O 1
ATOM 5153 N N . SER A 1 316 ? 9.210 -4.548 -43.509 1.00 19.01 316 SER A N 1
ATOM 5154 C CA . SER A 1 316 ? 7.764 -4.365 -43.623 1.00 16.63 316 SER A CA 1
ATOM 5155 C C . SER A 1 316 ? 7.467 -2.970 -44.211 1.00 19.31 316 SER A C 1
ATOM 5156 O O . SER A 1 316 ? 6.532 -2.769 -44.999 1.00 18.76 316 SER A O 1
ATOM 5164 N N . VAL A 1 317 ? 8.257 -1.980 -43.816 1.00 22.85 317 VAL A N 1
ATOM 5165 C CA . VAL A 1 317 ? 8.008 -0.647 -44.332 1.00 22.57 317 VAL A CA 1
ATOM 5166 C C . VAL A 1 317 ? 8.295 -0.606 -45.816 1.00 25.68 317 VAL A C 1
ATOM 5167 O O . VAL A 1 317 ? 7.577 0.040 -46.558 1.00 28.39 317 VAL A O 1
ATOM 5180 N N . LYS A 1 318 ? 9.351 -1.283 -46.264 1.00 24.38 318 LYS A N 1
ATOM 5181 C CA . LYS A 1 318 ? 9.635 -1.293 -47.697 1.00 27.05 318 LYS A CA 1
ATOM 5182 C C . LYS A 1 318 ? 8.502 -1.949 -48.459 1.00 27.26 318 LYS A C 1
ATOM 5183 O O . LYS A 1 318 ? 8.140 -1.496 -49.529 1.00 27.77 318 LYS A O 1
ATOM 5202 N N . LEU A 1 319 ? 7.934 -3.026 -47.914 1.00 23.67 319 LEU A N 1
ATOM 5203 C CA . LEU A 1 319 ? 6.801 -3.672 -48.567 1.00 17.91 319 LEU A CA 1
ATOM 5204 C C . LEU A 1 319 ? 5.554 -2.778 -48.595 1.00 21.10 319 LEU A C 1
ATOM 5205 O O . LEU A 1 319 ? 4.835 -2.726 -49.599 1.00 23.43 319 LEU A O 1
ATOM 5221 N N . LEU A 1 320 ? 5.301 -2.086 -47.493 1.00 24.52 320 LEU A N 1
ATOM 5222 C CA . LEU A 1 320 ? 4.184 -1.156 -47.414 1.00 25.03 320 LEU A CA 1
ATOM 5223 C C . LEU A 1 320 ? 4.355 -0.042 -48.466 1.00 23.52 320 LEU A C 1
ATOM 5224 O O . LEU A 1 320 ? 3.413 0.324 -49.154 1.00 25.97 320 LEU A O 1
ATOM 5240 N N . GLN A 1 321 ? 5.561 0.491 -48.577 1.00 30.40 321 GLN A N 1
ATOM 5241 C CA . GLN A 1 321 ? 5.829 1.481 -49.615 1.00 34.94 321 GLN A CA 1
ATOM 5242 C C . GLN A 1 321 ? 5.506 0.912 -51.001 1.00 33.31 321 GLN A C 1
ATOM 5243 O O . GLN A 1 321 ? 4.897 1.578 -51.830 1.00 35.60 321 GLN A O 1
ATOM 5257 N N . LYS A 1 322 ? 5.875 -0.344 -51.241 1.00 30.22 322 LYS A N 1
ATOM 5258 C CA . LYS A 1 322 ? 5.574 -0.987 -52.513 1.00 34.84 322 LYS A CA 1
ATOM 5259 C C . LYS A 1 322 ? 4.062 -1.039 -52.765 1.00 33.53 322 LYS A C 1
ATOM 5260 O O . LYS A 1 322 ? 3.587 -0.719 -53.864 1.00 33.29 322 LYS A O 1
ATOM 5279 N N . ILE A 1 323 ? 3.288 -1.428 -51.757 1.00 26.50 323 ILE A N 1
ATOM 5280 C CA . ILE A 1 323 ? 1.837 -1.446 -51.913 1.00 22.09 323 ILE A CA 1
ATOM 5281 C C . ILE A 1 323 ? 1.322 -0.038 -52.261 1.00 24.41 323 ILE A C 1
ATOM 5282 O O . ILE A 1 323 ? 0.512 0.127 -53.169 1.00 34.43 323 ILE A O 1
ATOM 5298 N N . LEU A 1 324 ? 1.798 0.964 -51.533 1.00 27.18 324 LEU A N 1
ATOM 5299 C CA . LEU A 1 324 ? 1.350 2.332 -51.750 1.00 35.02 324 LEU A CA 1
ATOM 5300 C C . LEU A 1 324 ? 1.747 2.790 -53.167 1.00 39.32 324 LEU A C 1
ATOM 5301 O O . LEU A 1 324 ? 1.041 3.553 -53.826 1.00 36.85 324 LEU A O 1
ATOM 5317 N N . GLU A 1 325 ? 2.892 2.317 -53.632 1.00 38.43 325 GLU A N 1
ATOM 5318 C CA . GLU A 1 325 ? 3.391 2.694 -54.951 1.00 39.76 325 GLU A CA 1
ATOM 5319 C C . GLU A 1 325 ? 2.527 2.083 -56.051 1.00 44.35 325 GLU A C 1
ATOM 5320 O O . GLU A 1 325 ? 2.204 2.741 -57.042 1.00 44.36 325 GLU A O 1
ATOM 5332 N N . GLU A 1 326 ? 2.110 0.837 -55.862 1.00 33.07 326 GLU A N 1
ATOM 5333 C CA . GLU A 1 326 ? 1.455 0.099 -56.931 1.00 39.32 326 GLU A CA 1
ATOM 5334 C C . GLU A 1 326 ? -0.060 0.053 -56.818 1.00 38.82 326 GLU A C 1
ATOM 5335 O O . GLU A 1 326 ? -0.726 -0.487 -57.698 1.00 38.87 326 GLU A O 1
ATOM 5347 N N . ASP A 1 327 ? -0.596 0.624 -55.741 1.00 42.28 327 ASP A N 1
ATOM 5348 C CA . ASP A 1 327 ? -2.044 0.739 -55.555 1.00 37.33 327 ASP A CA 1
ATOM 5349 C C . ASP A 1 327 ? -2.398 2.133 -55.001 1.00 39.10 327 ASP A C 1
ATOM 5350 O O . ASP A 1 327 ? -1.895 2.544 -53.961 1.00 39.48 327 ASP A O 1
ATOM 5359 N N . GLU A 1 328 ? -3.266 2.861 -55.699 1.00 42.72 328 GLU A N 1
ATOM 5360 C CA . GLU A 1 328 ? -3.569 4.246 -55.332 1.00 49.59 328 GLU A CA 1
ATOM 5361 C C . GLU A 1 328 ? -4.606 4.337 -54.212 1.00 48.54 328 GLU A C 1
ATOM 5362 O O . GLU A 1 328 ? -4.718 5.363 -53.551 1.00 45.33 328 GLU A O 1
ATOM 5374 N N . ARG A 1 329 ? -5.335 3.246 -53.987 1.00 47.86 329 ARG A N 1
ATOM 5375 C CA . ARG A 1 329 ? -6.391 3.212 -52.979 1.00 38.65 329 ARG A CA 1
ATOM 5376 C C . ARG A 1 329 ? -5.902 3.496 -51.554 1.00 47.91 329 ARG A C 1
ATOM 5377 O O . ARG A 1 329 ? -4.725 3.316 -51.217 1.00 40.96 329 ARG A O 1
ATOM 5398 N N . LYS A 1 330 ? -6.815 3.983 -50.721 1.00 44.13 330 LYS A N 1
ATOM 5399 C CA . LYS A 1 330 ? -6.491 4.228 -49.325 1.00 40.98 330 LYS A CA 1
ATOM 5400 C C . LYS A 1 330 ? -6.559 2.878 -48.614 1.00 31.87 330 LYS A C 1
ATOM 5401 O O . LYS A 1 330 ? -7.290 1.975 -49.049 1.00 29.79 330 LYS A O 1
ATOM 5420 N N . ILE A 1 331 ? -5.808 2.762 -47.526 1.00 34.10 331 ILE A N 1
ATOM 5421 C CA . ILE A 1 331 ? -5.730 1.518 -46.776 1.00 35.88 331 ILE A CA 1
ATOM 5422 C C . ILE A 1 331 ? -6.630 1.605 -45.543 1.00 29.24 331 ILE A C 1
ATOM 5423 O O . ILE A 1 331 ? -6.632 2.616 -44.853 1.00 27.96 331 ILE A O 1
ATOM 5439 N N . ARG A 1 332 ? -7.428 0.566 -45.324 1.00 28.65 332 ARG A N 1
ATOM 5440 C CA . ARG A 1 332 ? -8.299 0.477 -44.144 1.00 30.66 332 ARG A CA 1
ATOM 5441 C C . ARG A 1 332 ? -7.687 -0.395 -43.029 1.00 32.75 332 ARG A C 1
ATOM 5442 O O . ARG A 1 332 ? -7.634 0.014 -41.853 1.00 24.93 332 ARG A O 1
ATOM 5463 N N . ARG A 1 333 ? -7.246 -1.599 -43.408 1.00 24.25 333 ARG A N 1
ATOM 5464 C CA . ARG A 1 333 ? -6.574 -2.519 -42.486 1.00 21.52 333 ARG A CA 1
ATOM 5465 C C . ARG A 1 333 ? -5.130 -2.781 -42.958 1.00 19.39 333 ARG A C 1
ATOM 5466 O O . ARG A 1 333 ? -4.833 -2.755 -44.170 1.00 20.77 333 ARG A O 1
ATOM 5487 N N . ILE A 1 334 ? -4.245 -3.017 -42.001 1.00 21.20 334 ILE A N 1
ATOM 5488 C CA . ILE A 1 334 ? -2.846 -3.286 -42.319 1.00 23.51 334 ILE A CA 1
ATOM 5489 C C . ILE A 1 334 ? -2.334 -4.385 -41.410 1.00 20.68 334 ILE A C 1
ATOM 5490 O O . ILE A 1 334 ? -2.656 -4.416 -40.227 1.00 18.59 334 ILE A O 1
ATOM 5506 N N . GLY A 1 335 ? -1.526 -5.285 -41.960 1.00 22.10 335 GLY A N 1
ATOM 5507 C CA . GLY A 1 335 ? -1.020 -6.378 -41.160 1.00 16.23 335 GLY A CA 1
ATOM 5508 C C . GLY A 1 335 ? 0.117 -7.090 -41.840 1.00 16.37 335 GLY A C 1
ATOM 5509 O O . GLY A 1 335 ? 0.643 -6.650 -42.841 1.00 17.42 335 GLY A O 1
ATOM 5513 N N . VAL A 1 336 ? 0.475 -8.223 -41.285 1.00 18.12 336 VAL A N 1
ATOM 5514 C CA A VAL A 1 336 ? 1.679 -8.932 -41.708 0.34 16.50 336 VAL A CA 1
ATOM 5515 C CA B VAL A 1 336 ? 1.682 -8.910 -41.712 0.66 16.43 336 VAL A CA 1
ATOM 5516 C C . VAL A 1 336 ? 1.448 -10.408 -41.526 1.00 16.25 336 VAL A C 1
ATOM 5517 O O . VAL A 1 336 ? 0.667 -10.813 -40.638 1.00 17.19 336 VAL A O 1
ATOM 5541 N N . ARG A 1 337 ? 2.079 -11.194 -42.388 1.00 12.58 337 ARG A N 1
ATOM 5542 C CA . ARG A 1 337 ? 2.076 -12.634 -42.276 1.00 11.09 337 ARG A CA 1
ATOM 5543 C C . ARG A 1 337 ? 3.509 -13.161 -42.383 1.00 17.78 337 ARG A C 1
ATOM 5544 O O . ARG A 1 337 ? 4.238 -12.789 -43.295 1.00 18.11 337 ARG A O 1
ATOM 5565 N N . PHE A 1 338 ? 3.883 -14.039 -41.465 1.00 14.61 338 PHE A N 1
ATOM 5566 C CA . PHE A 1 338 ? 5.219 -14.628 -41.443 1.00 14.09 338 PHE A CA 1
ATOM 5567 C C . PHE A 1 338 ? 5.120 -16.113 -41.727 1.00 17.23 338 PHE A C 1
ATOM 5568 O O . PHE A 1 338 ? 4.216 -16.786 -41.228 1.00 15.07 338 PHE A O 1
ATOM 5585 N N . SER A 1 339 ? 6.065 -16.635 -42.499 1.00 16.40 339 SER A N 1
ATOM 5586 C CA . SER A 1 339 ? 6.036 -18.038 -42.882 1.00 15.46 339 SER A CA 1
ATOM 5587 C C . SER A 1 339 ? 7.461 -18.563 -43.186 1.00 18.99 339 SER A C 1
ATOM 5588 O O . SER A 1 339 ? 8.434 -17.846 -43.010 1.00 17.15 339 SER A O 1
ATOM 5596 N N . LYS A 1 340 ? 7.548 -19.809 -43.629 1.00 20.28 340 LYS A N 1
ATOM 5597 C CA . LYS A 1 340 ? 8.827 -20.445 -43.976 1.00 25.81 340 LYS A CA 1
ATOM 5598 C C . LYS A 1 340 ? 9.718 -20.448 -42.741 1.00 23.92 340 LYS A C 1
ATOM 5599 O O . LYS A 1 340 ? 10.776 -19.857 -42.736 1.00 21.98 340 LYS A O 1
ATOM 5618 N N . PHE A 1 341 ? 9.261 -21.134 -41.699 1.00 17.53 341 PHE A N 1
ATOM 5619 C CA . PHE A 1 341 ? 9.948 -21.126 -40.407 1.00 23.56 341 PHE A CA 1
ATOM 5620 C C . PHE A 1 341 ? 11.162 -22.027 -40.454 1.00 25.72 341 PHE A C 1
ATOM 5621 O O . PHE A 1 341 ? 11.137 -23.082 -41.079 1.00 24.80 341 PHE A O 1
ATOM 5638 N N . ILE A 1 342 ? 12.209 -21.629 -39.757 1.00 28.51 342 ILE A N 1
ATOM 5639 C CA . ILE A 1 342 ? 13.434 -22.405 -39.767 1.00 31.15 342 ILE A CA 1
ATOM 5640 C C . ILE A 1 342 ? 13.262 -23.729 -39.001 1.00 34.22 342 ILE A C 1
ATOM 5641 O O . ILE A 1 342 ? 12.785 -23.738 -37.857 1.00 33.61 342 ILE A O 1
ATOM 6228 N N . MET D 1 1 ? 9.937 -0.655 7.129 1.00 53.44 1 MET B N 1
ATOM 6229 C CA . MET D 1 1 ? 9.761 -1.313 8.452 1.00 46.80 1 MET B CA 1
ATOM 6230 C C . MET D 1 1 ? 11.128 -1.695 9.031 1.00 35.40 1 MET B C 1
ATOM 6231 O O . MET D 1 1 ? 12.144 -1.640 8.339 1.00 31.28 1 MET B O 1
ATOM 6247 N N . ILE D 1 2 ? 11.155 -2.035 10.317 1.00 34.32 2 ILE B N 1
ATOM 6248 C CA A ILE D 1 2 ? 12.357 -2.562 10.941 0.13 31.90 2 ILE B CA 1
ATOM 6249 C CA B ILE D 1 2 ? 12.364 -2.561 10.935 0.87 31.44 2 ILE B CA 1
ATOM 6250 C C . ILE D 1 2 ? 12.065 -3.968 11.435 1.00 33.24 2 ILE B C 1
ATOM 6251 O O . ILE D 1 2 ? 11.174 -4.163 12.261 1.00 29.23 2 ILE B O 1
ATOM 6280 N N . VAL D 1 3 ? 12.802 -4.942 10.909 1.00 28.89 3 VAL B N 1
ATOM 6281 C CA . VAL D 1 3 ? 12.608 -6.327 11.293 1.00 34.28 3 VAL B CA 1
ATOM 6282 C C . VAL D 1 3 ? 13.776 -6.878 12.107 1.00 26.89 3 VAL B C 1
ATOM 6283 O O . VAL D 1 3 ? 14.926 -6.672 11.772 1.00 22.98 3 VAL B O 1
ATOM 6296 N N . ILE D 1 4 ? 13.469 -7.619 13.166 1.00 23.90 4 ILE B N 1
ATOM 6297 C CA . ILE D 1 4 ? 14.488 -8.390 13.886 1.00 22.39 4 ILE B CA 1
ATOM 6298 C C . ILE D 1 4 ? 14.118 -9.851 13.739 1.00 17.67 4 ILE B C 1
ATOM 6299 O O . ILE D 1 4 ? 13.008 -10.247 14.125 1.00 21.88 4 ILE B O 1
ATOM 6315 N N . PHE D 1 5 ? 15.023 -10.635 13.144 1.00 20.85 5 PHE B N 1
ATOM 6316 C CA . PHE D 1 5 ? 14.836 -12.070 12.995 1.00 24.17 5 PHE B CA 1
ATOM 6317 C C . PHE D 1 5 ? 15.708 -12.741 14.038 1.00 21.77 5 PHE B C 1
ATOM 6318 O O . PHE D 1 5 ? 16.848 -12.321 14.269 1.00 20.43 5 PHE B O 1
ATOM 6335 N N . VAL D 1 6 ? 15.174 -13.786 14.667 1.00 17.36 6 VAL B N 1
ATOM 6336 C CA . VAL D 1 6 ? 15.893 -14.506 15.707 1.00 17.77 6 VAL B CA 1
ATOM 6337 C C . VAL D 1 6 ? 15.869 -16.009 15.391 1.00 18.28 6 VAL B C 1
ATOM 6338 O O . VAL D 1 6 ? 14.803 -16.584 15.117 1.00 18.92 6 VAL B O 1
ATOM 6351 N N . ASP D 1 7 ? 17.033 -16.632 15.464 1.00 17.39 7 ASP B N 1
ATOM 6352 C CA . ASP D 1 7 ? 17.183 -18.048 15.125 1.00 18.23 7 ASP B CA 1
ATOM 6353 C C . ASP D 1 7 ? 18.056 -18.685 16.213 1.00 17.58 7 ASP B C 1
ATOM 6354 O O . ASP D 1 7 ? 19.201 -18.278 16.412 1.00 19.53 7 ASP B O 1
ATOM 6363 N N . PHE D 1 8 ? 17.521 -19.655 16.959 1.00 17.26 8 PHE B N 1
ATOM 6364 C CA . PHE D 1 8 ? 18.231 -20.125 18.137 1.00 13.98 8 PHE B CA 1
ATOM 6365 C C . PHE D 1 8 ? 19.434 -20.986 17.693 1.00 17.09 8 PHE B C 1
ATOM 6366 O O . PHE D 1 8 ? 19.312 -21.791 16.785 1.00 18.67 8 PHE B O 1
ATOM 6383 N N . ASP D 1 9 ? 20.593 -20.856 18.324 1.00 16.59 9 ASP B N 1
ATOM 6384 C CA . ASP D 1 9 ? 21.756 -21.639 17.858 1.00 16.66 9 ASP B CA 1
ATOM 6385 C C . ASP D 1 9 ? 21.659 -23.132 18.203 1.00 16.18 9 ASP B C 1
ATOM 6386 O O . ASP D 1 9 ? 21.300 -23.466 19.321 1.00 15.92 9 ASP B O 1
ATOM 6395 N N . TYR D 1 10 ? 22.011 -24.009 17.243 1.00 15.91 10 TYR B N 1
ATOM 6396 C CA . TYR D 1 10 ? 22.031 -25.491 17.395 1.00 15.74 10 TYR B CA 1
ATOM 6397 C C . TYR D 1 10 ? 20.993 -25.983 18.384 1.00 13.62 10 TYR B C 1
ATOM 6398 O O . TYR D 1 10 ? 21.307 -26.710 19.352 1.00 12.82 10 TYR B O 1
ATOM 6416 N N . PHE D 1 11 ? 19.746 -25.601 18.105 1.00 16.06 11 PHE B N 1
ATOM 6417 C CA . PHE D 1 11 ? 18.747 -25.507 19.172 1.00 12.27 11 PHE B CA 1
ATOM 6418 C C . PHE D 1 11 ? 18.583 -26.731 20.081 1.00 17.35 11 PHE B C 1
ATOM 6419 O O . PHE D 1 11 ? 18.788 -26.619 21.290 1.00 15.73 11 PHE B O 1
ATOM 6436 N N . PHE D 1 12 ? 18.199 -27.887 19.545 1.00 13.40 12 PHE B N 1
ATOM 6437 C CA . PHE D 1 12 ? 17.914 -29.014 20.424 1.00 17.19 12 PHE B CA 1
ATOM 6438 C C . PHE D 1 12 ? 19.146 -29.424 21.221 1.00 15.78 12 PHE B C 1
ATOM 6439 O O . PHE D 1 12 ? 19.046 -29.754 22.378 1.00 16.15 12 PHE B O 1
ATOM 6456 N N . ALA D 1 13 ? 20.329 -29.431 20.589 1.00 14.42 13 ALA B N 1
ATOM 6457 C CA . ALA D 1 13 ? 21.535 -29.822 21.289 1.00 15.16 13 ALA B CA 1
ATOM 6458 C C . ALA D 1 13 ? 21.872 -28.800 22.379 1.00 16.23 13 ALA B C 1
ATOM 6459 O O . ALA D 1 13 ? 22.311 -29.168 23.465 1.00 16.26 13 ALA B O 1
ATOM 6466 N N . GLN D 1 14 ? 21.665 -27.524 22.080 1.00 15.17 14 GLN B N 1
ATOM 6467 C CA . GLN D 1 14 ? 21.955 -26.498 23.056 1.00 16.88 14 GLN B CA 1
ATOM 6468 C C . GLN D 1 14 ? 21.047 -26.634 24.279 1.00 16.09 14 GLN B C 1
ATOM 6469 O O . GLN D 1 14 ? 21.502 -26.497 25.402 1.00 15.78 14 GLN B O 1
ATOM 6483 N N . VAL D 1 15 ? 19.759 -26.890 24.062 1.00 14.53 15 VAL B N 1
ATOM 6484 C CA . VAL D 1 15 ? 18.868 -27.160 25.191 1.00 18.51 15 VAL B CA 1
ATOM 6485 C C . VAL D 1 15 ? 19.405 -28.349 25.993 1.00 21.09 15 VAL B C 1
ATOM 6486 O O . VAL D 1 15 ? 19.460 -28.302 27.220 1.00 16.58 15 VAL B O 1
ATOM 6499 N N . GLU D 1 16 ? 19.848 -29.401 25.322 1.00 16.77 16 GLU B N 1
ATOM 6500 C CA . GLU D 1 16 ? 20.385 -30.550 26.061 1.00 18.50 16 GLU B CA 1
ATOM 6501 C C . GLU D 1 16 ? 21.624 -30.148 26.866 1.00 18.49 16 GLU B C 1
ATOM 6502 O O . GLU D 1 16 ? 21.841 -30.667 27.959 1.00 18.82 16 GLU B O 1
ATOM 6514 N N . GLU D 1 17 ? 22.442 -29.229 26.331 1.00 19.70 17 GLU B N 1
ATOM 6515 C CA . GLU D 1 17 ? 23.587 -28.714 27.074 1.00 20.02 17 GLU B CA 1
ATOM 6516 C C . GLU D 1 17 ? 23.171 -27.897 28.294 1.00 24.88 17 GLU B C 1
ATOM 6517 O O . GLU D 1 17 ? 23.838 -27.928 29.322 1.00 22.67 17 GLU B O 1
ATOM 6529 N N . VAL D 1 18 ? 22.103 -27.127 28.168 1.00 18.83 18 VAL B N 1
ATOM 6530 C CA . VAL D 1 18 ? 21.605 -26.377 29.313 1.00 21.92 18 VAL B CA 1
ATOM 6531 C C . VAL D 1 18 ? 21.178 -27.334 30.434 1.00 19.34 18 VAL B C 1
ATOM 6532 O O . VAL D 1 18 ? 21.485 -27.089 31.602 1.00 26.64 18 VAL B O 1
ATOM 6545 N N . LEU D 1 19 ? 20.500 -28.425 30.068 1.00 20.54 19 LEU B N 1
ATOM 6546 C CA . LEU D 1 19 ? 20.020 -29.407 31.061 1.00 21.16 19 LEU B CA 1
ATOM 6547 C C . LEU D 1 19 ? 21.146 -30.329 31.541 1.00 24.73 19 LEU B C 1
ATOM 6548 O O . LEU D 1 19 ? 21.006 -30.951 32.588 1.00 24.97 19 LEU B O 1
ATOM 6564 N N . ASN D 1 20 ? 22.226 -30.412 30.764 1.00 21.06 20 ASN B N 1
ATOM 6565 C CA . ASN D 1 20 ? 23.389 -31.276 31.059 1.00 21.45 20 ASN B CA 1
ATOM 6566 C C . ASN D 1 20 ? 24.683 -30.566 30.639 1.00 25.86 20 ASN B C 1
ATOM 6567 O O . ASN D 1 20 ? 25.264 -30.874 29.604 1.00 24.55 20 ASN B O 1
ATOM 6578 N N . PRO D 1 21 ? 25.138 -29.593 31.432 1.00 20.97 21 PRO B N 1
ATOM 6579 C CA . PRO D 1 21 ? 26.241 -28.723 31.018 1.00 24.22 21 PRO B CA 1
ATOM 6580 C C . PRO D 1 21 ? 27.563 -29.474 30.826 1.00 24.83 21 PRO B C 1
ATOM 6581 O O . PRO D 1 21 ? 28.446 -28.979 30.147 1.00 24.74 21 PRO B O 1
ATOM 6592 N N . GLN D 1 22 ? 27.663 -30.668 31.391 1.00 20.53 22 GLN B N 1
ATOM 6593 C CA . GLN D 1 22 ? 28.810 -31.546 31.139 1.00 30.47 22 GLN B CA 1
ATOM 6594 C C . GLN D 1 22 ? 29.011 -31.839 29.626 1.00 33.34 22 GLN B C 1
ATOM 6595 O O . GLN D 1 22 ? 30.133 -32.152 29.182 1.00 31.64 22 GLN B O 1
ATOM 6609 N N . TYR D 1 23 ? 27.947 -31.686 28.835 1.00 23.83 23 TYR B N 1
ATOM 6610 C CA . TYR D 1 23 ? 28.007 -31.958 27.396 1.00 21.12 23 TYR B CA 1
ATOM 6611 C C . TYR D 1 23 ? 28.644 -30.809 26.643 1.00 23.99 23 TYR B C 1
ATOM 6612 O O . TYR D 1 23 ? 29.126 -30.964 25.524 1.00 23.09 23 TYR B O 1
ATOM 6630 N N . LYS D 1 24 ? 28.632 -29.630 27.247 1.00 20.26 24 LYS B N 1
ATOM 6631 C CA . LYS D 1 24 ? 29.043 -28.436 26.525 1.00 24.62 24 LYS B CA 1
ATOM 6632 C C . LYS D 1 24 ? 30.525 -28.514 26.134 1.00 32.48 24 LYS B C 1
ATOM 6633 O O . LYS D 1 24 ? 31.335 -29.018 26.895 1.00 25.62 24 LYS B O 1
ATOM 6652 N N . GLY D 1 25 ? 30.858 -28.027 24.943 1.00 26.67 25 GLY B N 1
ATOM 6653 C CA . GLY D 1 25 ? 32.225 -28.016 24.453 1.00 29.16 25 GLY B CA 1
ATOM 6654 C C . GLY D 1 25 ? 32.796 -29.351 23.983 1.00 30.21 25 GLY B C 1
ATOM 6655 O O . GLY D 1 25 ? 33.982 -29.426 23.669 1.00 27.58 25 GLY B O 1
ATOM 6659 N N . LYS D 1 26 ? 31.982 -30.404 23.975 1.00 27.41 26 LYS B N 1
ATOM 6660 C CA . LYS D 1 26 ? 32.366 -31.688 23.385 1.00 26.37 26 LYS B CA 1
ATOM 6661 C C . LYS D 1 26 ? 31.279 -32.087 22.365 1.00 24.43 26 LYS B C 1
ATOM 6662 O O . LYS D 1 26 ? 30.140 -31.651 22.490 1.00 21.29 26 LYS B O 1
ATOM 6681 N N . PRO D 1 27 ? 31.625 -32.930 21.377 1.00 22.53 27 PRO B N 1
ATOM 6682 C CA . PRO D 1 27 ? 30.591 -33.317 20.398 1.00 23.08 27 PRO B CA 1
ATOM 6683 C C . PRO D 1 27 ? 29.375 -33.959 21.082 1.00 19.56 27 PRO B C 1
ATOM 6684 O O . PRO D 1 27 ? 29.467 -34.904 21.871 1.00 17.81 27 PRO B O 1
ATOM 6695 N N . LEU D 1 28 ? 28.230 -33.406 20.717 1.00 16.62 28 LEU B N 1
ATOM 6696 C CA . LEU D 1 28 ? 26.920 -33.866 21.185 1.00 18.35 28 LEU B CA 1
ATOM 6697 C C . LEU D 1 28 ? 25.992 -34.005 19.983 1.00 15.75 28 LEU B C 1
ATOM 6698 O O . LEU D 1 28 ? 25.930 -33.103 19.175 1.00 17.56 28 LEU B O 1
ATOM 6714 N N . VAL D 1 29 ? 25.304 -35.133 19.869 1.00 15.16 29 VAL B N 1
ATOM 6715 C CA . VAL D 1 29 ? 24.411 -35.385 18.742 1.00 17.65 29 VAL B CA 1
ATOM 6716 C C . VAL D 1 29 ? 23.014 -35.778 19.260 1.00 16.98 29 VAL B C 1
ATOM 6717 O O . VAL D 1 29 ? 22.867 -36.782 19.973 1.00 16.20 2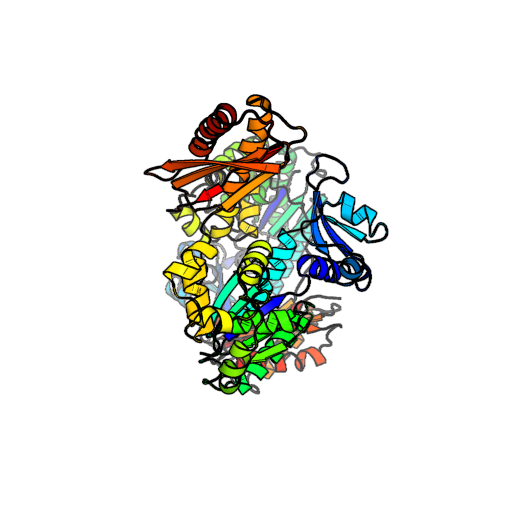9 VAL B O 1
ATOM 6730 N N . VAL D 1 30 ? 22.010 -35.006 18.870 1.00 15.81 30 VAL B N 1
ATOM 6731 C CA . VAL D 1 30 ? 20.607 -35.293 19.268 1.00 13.80 30 VAL B CA 1
ATOM 6732 C C . VAL D 1 30 ? 19.958 -36.128 18.156 1.00 16.65 30 VAL B C 1
ATOM 6733 O O . VAL D 1 30 ? 19.916 -35.743 16.984 1.00 17.62 30 VAL B O 1
ATOM 6746 N N . CYS D 1 31 ? 19.511 -37.300 18.556 1.00 15.42 31 CYS B N 1
ATOM 6747 C CA . CYS D 1 31 ? 19.150 -38.356 17.652 1.00 17.43 31 CYS B CA 1
ATOM 6748 C C . CYS D 1 31 ? 17.669 -38.690 17.770 1.00 19.67 31 CYS B C 1
ATOM 6749 O O . CYS D 1 31 ? 17.097 -38.698 18.876 1.00 16.93 31 CYS B O 1
ATOM 6757 N N . VAL D 1 32 ? 17.130 -39.082 16.629 1.00 16.10 32 VAL B N 1
ATOM 6758 C CA . VAL D 1 32 ? 15.737 -39.558 16.549 1.00 17.57 32 VAL B CA 1
ATOM 6759 C C . VAL D 1 32 ? 15.763 -41.066 16.318 1.00 14.87 32 VAL B C 1
ATOM 6760 O O . VAL D 1 32 ? 15.959 -41.522 15.171 1.00 17.31 32 VAL B O 1
ATOM 6773 N N . TYR D 1 33 ? 15.631 -41.812 17.409 1.00 16.45 33 TYR B N 1
ATOM 6774 C CA . TYR D 1 33 ? 15.705 -43.260 17.370 1.00 22.89 33 TYR B CA 1
ATOM 6775 C C . TYR D 1 33 ? 14.362 -43.831 16.982 1.00 26.05 33 TYR B C 1
ATOM 6776 O O . TYR D 1 33 ? 13.375 -43.583 17.671 1.00 22.17 33 TYR B O 1
ATOM 6794 N N . SER D 1 34 ? 14.336 -44.608 15.914 1.00 21.42 34 SER B N 1
ATOM 6795 C CA . SER D 1 34 ? 13.060 -45.125 15.375 1.00 25.92 34 SER B CA 1
ATOM 6796 C C . SER D 1 34 ? 12.603 -46.374 16.119 1.00 35.73 34 SER B C 1
ATOM 6797 O O . SER D 1 34 ? 11.427 -46.721 16.090 1.00 30.40 34 SER B O 1
ATOM 6805 N N . GLY D 1 35 ? 13.539 -47.054 16.768 1.00 26.67 35 GLY B N 1
ATOM 6806 C CA . GLY D 1 35 ? 13.205 -48.191 17.608 1.00 35.05 35 GLY B CA 1
ATOM 6807 C C . GLY D 1 35 ? 13.270 -49.526 16.889 1.00 39.44 35 GLY B C 1
ATOM 6808 O O . GLY D 1 35 ? 13.151 -50.589 17.499 1.00 44.03 35 GLY B O 1
ATOM 6812 N N . ARG D 1 36 ? 13.453 -49.489 15.582 1.00 32.48 36 ARG B N 1
ATOM 6813 C CA . ARG D 1 36 ? 13.598 -50.726 14.835 1.00 39.34 36 ARG B CA 1
ATOM 6814 C C . ARG D 1 36 ? 14.842 -51.510 15.267 1.00 43.76 36 ARG B C 1
ATOM 6815 O O . ARG D 1 36 ? 14.766 -52.716 15.447 1.00 42.51 36 ARG B O 1
ATOM 6836 N N . THR D 1 37 ? 15.976 -50.823 15.432 1.00 36.92 37 THR B N 1
ATOM 6837 C CA . THR D 1 37 ? 17.172 -51.420 16.011 1.00 40.25 37 THR B CA 1
ATOM 6838 C C . THR D 1 37 ? 17.619 -50.507 17.149 1.00 44.86 37 THR B C 1
ATOM 6839 O O . THR D 1 37 ? 16.974 -49.501 17.439 1.00 34.02 37 THR B O 1
ATOM 6850 N N . LYS D 1 38 ? 18.716 -50.848 17.804 1.00 37.42 38 LYS B N 1
ATOM 6851 C CA . LYS D 1 38 ? 19.223 -50.005 18.881 1.00 41.25 38 LYS B CA 1
ATOM 6852 C C . LYS D 1 38 ? 19.738 -48.654 18.360 1.00 35.75 38 LYS B C 1
ATOM 6853 O O . LYS D 1 38 ? 19.743 -47.661 19.089 1.00 39.53 38 LYS B O 1
ATOM 6872 N N . THR D 1 39 ? 20.138 -48.619 17.096 1.00 29.85 39 THR B N 1
ATOM 6873 C CA . THR D 1 39 ? 20.778 -47.440 16.534 1.00 32.78 39 THR B CA 1
ATOM 6874 C C . THR D 1 39 ? 20.097 -46.910 15.286 1.00 33.36 39 THR B C 1
ATOM 6875 O O . THR D 1 39 ? 20.570 -45.943 14.706 1.00 31.45 39 THR B O 1
ATOM 6886 N N . SER D 1 40 ? 18.989 -47.516 14.855 1.00 26.93 40 SER B N 1
ATOM 6887 C CA . SER D 1 40 ? 18.307 -47.020 13.677 1.00 26.09 40 SER B CA 1
ATOM 6888 C C . SER D 1 40 ? 17.702 -45.657 14.013 1.00 24.23 40 SER B C 1
ATOM 6889 O O . SER D 1 40 ? 17.124 -45.492 15.094 1.00 23.99 40 SER B O 1
ATOM 6897 N N . GLY D 1 41 ? 17.850 -44.701 13.094 1.00 24.86 41 GLY B N 1
ATOM 6898 C CA . GLY D 1 41 ? 17.265 -43.366 13.242 1.00 22.60 41 GLY B CA 1
ATOM 6899 C C . GLY D 1 41 ? 18.039 -42.308 12.481 1.00 22.73 41 GLY B C 1
ATOM 6900 O O . GLY D 1 41 ? 18.970 -42.609 11.713 1.00 18.33 41 GLY B O 1
ATOM 6904 N N . ALA D 1 42 ? 17.658 -41.050 12.678 1.00 19.67 42 ALA B N 1
ATOM 6905 C CA . ALA D 1 42 ? 18.331 -39.948 12.012 1.00 16.16 42 ALA B CA 1
ATOM 6906 C C . ALA D 1 42 ? 18.750 -38.880 12.996 1.00 21.49 42 ALA B C 1
ATOM 6907 O O . ALA D 1 42 ? 18.191 -38.789 14.052 1.00 15.03 42 ALA B O 1
ATOM 6914 N N . VAL D 1 43 ? 19.739 -38.057 12.628 1.00 17.69 43 VAL B N 1
ATOM 6915 C CA . VAL D 1 43 ? 20.193 -36.999 13.504 1.00 17.00 43 VAL B CA 1
ATOM 6916 C C . VAL D 1 43 ? 19.270 -35.802 13.368 1.00 16.95 43 VAL B C 1
ATOM 6917 O O . VAL D 1 43 ? 19.008 -35.334 12.244 1.00 15.21 43 VAL B O 1
ATOM 6930 N N . ALA D 1 44 ? 18.787 -35.294 14.511 1.00 16.83 44 ALA B N 1
ATOM 6931 C CA . ALA D 1 44 ? 17.972 -34.072 14.503 1.00 16.36 44 ALA B CA 1
ATOM 6932 C C . ALA D 1 44 ? 18.882 -32.842 14.463 1.00 14.90 44 ALA B C 1
ATOM 6933 O O . ALA D 1 44 ? 18.650 -31.915 13.683 1.00 18.49 44 ALA B O 1
ATOM 6940 N N . THR D 1 45 ? 19.897 -32.828 15.310 1.00 17.82 45 THR B N 1
ATOM 6941 C CA . THR D 1 45 ? 20.911 -31.791 15.204 1.00 19.55 45 THR B CA 1
ATOM 6942 C C . THR D 1 45 ? 22.153 -32.152 15.983 1.00 16.77 45 THR B C 1
ATOM 6943 O O . THR D 1 45 ? 22.144 -33.069 16.804 1.00 17.76 45 THR B O 1
ATOM 6954 N N . ALA D 1 46 ? 23.250 -31.459 15.698 1.00 14.10 46 ALA B N 1
ATOM 6955 C CA . ALA D 1 46 ? 24.476 -31.711 16.441 1.00 19.82 46 ALA B CA 1
ATOM 6956 C C . ALA D 1 46 ? 25.019 -30.361 16.867 1.00 16.88 46 ALA B C 1
ATOM 6957 O O . ALA D 1 46 ? 24.780 -29.344 16.207 1.00 17.58 46 ALA B O 1
ATOM 6964 N N . ASN D 1 47 ? 25.749 -30.340 17.965 1.00 15.51 47 ASN B N 1
ATOM 6965 C CA . ASN D 1 47 ? 26.397 -29.116 18.306 1.00 17.39 47 ASN B CA 1
ATOM 6966 C C . ASN D 1 47 ? 27.587 -28.869 17.365 1.00 19.09 47 ASN B C 1
ATOM 6967 O O . ASN D 1 47 ? 27.948 -29.707 16.527 1.00 15.89 47 ASN B O 1
ATOM 6978 N N . TYR D 1 48 ? 28.165 -27.692 17.480 1.00 18.87 48 TYR B N 1
ATOM 6979 C CA . TYR D 1 48 ? 29.164 -27.273 16.511 1.00 23.80 48 TYR B CA 1
ATOM 6980 C C . TYR D 1 48 ? 30.404 -28.168 16.611 1.00 22.03 48 TYR B C 1
ATOM 6981 O O . TYR D 1 48 ? 31.014 -28.483 15.598 1.00 22.84 48 TYR B O 1
ATOM 6999 N N . GLU D 1 49 ? 30.738 -28.629 17.813 1.00 20.28 49 GLU B N 1
ATOM 7000 C CA . GLU D 1 49 ? 31.853 -29.552 17.984 1.00 20.41 49 GLU B CA 1
ATOM 7001 C C . GLU D 1 49 ? 31.660 -30.836 17.201 1.00 28.07 49 GLU B C 1
ATOM 7002 O O . GLU D 1 49 ? 32.607 -31.369 16.638 1.00 19.06 49 GLU B O 1
ATOM 7014 N N . ALA D 1 50 ? 30.432 -31.353 17.182 1.00 19.48 50 ALA B N 1
ATOM 7015 C CA . ALA D 1 50 ? 30.122 -32.528 16.385 1.00 16.05 50 ALA B CA 1
ATOM 7016 C C . ALA D 1 50 ? 30.085 -32.231 14.903 1.00 18.01 50 ALA B C 1
ATOM 7017 O O . ALA D 1 50 ? 30.476 -33.092 14.100 1.00 20.70 50 ALA B O 1
ATOM 7024 N N . ARG D 1 51 ? 29.620 -31.040 14.524 1.00 16.23 51 ARG B N 1
ATOM 7025 C CA . ARG D 1 51 ? 29.580 -30.675 13.129 1.00 17.53 51 ARG B CA 1
ATOM 7026 C C . ARG D 1 51 ? 31.010 -30.621 12.547 1.00 22.26 51 ARG B C 1
ATOM 7027 O O . ARG D 1 51 ? 31.215 -30.905 11.378 1.00 18.32 51 ARG B O 1
ATOM 7048 N N . LYS D 1 52 ? 31.967 -30.234 13.365 1.00 22.60 52 LYS B N 1
ATOM 7049 C CA . LYS D 1 52 ? 33.373 -30.175 12.925 1.00 23.83 52 LYS B CA 1
ATOM 7050 C C . LYS D 1 52 ? 33.889 -31.538 12.491 1.00 26.09 52 LYS B C 1
ATOM 7051 O O . LYS D 1 52 ? 34.867 -31.617 11.728 1.00 29.22 52 LYS B O 1
ATOM 7070 N N . LEU D 1 53 ? 33.252 -32.611 12.972 1.00 21.45 53 LEU B N 1
ATOM 7071 C CA . LEU D 1 53 ? 33.627 -33.977 12.610 1.00 20.46 53 LEU B CA 1
ATOM 7072 C C . LEU D 1 53 ? 32.786 -34.540 11.452 1.00 24.58 53 LEU B C 1
ATOM 7073 O O . LEU D 1 53 ? 32.955 -35.686 11.046 1.00 22.81 53 LEU B O 1
ATOM 7089 N N . GLY D 1 54 ? 31.873 -33.737 10.940 1.00 20.30 54 GLY B N 1
ATOM 7090 C CA . GLY D 1 54 ? 31.112 -34.134 9.768 1.00 26.10 54 GLY B CA 1
ATOM 7091 C C . GLY D 1 54 ? 29.661 -34.536 10.065 1.00 26.65 54 GLY B C 1
ATOM 7092 O O . GLY D 1 54 ? 28.920 -34.895 9.158 1.00 25.26 54 GLY B O 1
ATOM 7096 N N . VAL D 1 55 ? 29.245 -34.474 11.317 1.00 21.22 55 VAL B N 1
ATOM 7097 C CA . VAL D 1 55 ? 27.849 -34.842 11.642 1.00 20.59 55 VAL B CA 1
ATOM 7098 C C . VAL D 1 55 ? 26.918 -33.733 11.157 1.00 21.69 55 VAL B C 1
ATOM 7099 O O . VAL D 1 55 ? 27.187 -32.533 11.373 1.00 20.28 55 VAL B O 1
ATOM 7112 N N . LYS D 1 56 ? 25.849 -34.132 10.456 1.00 22.45 56 LYS B N 1
ATOM 7113 C CA . LYS D 1 56 ? 24.884 -33.189 9.882 1.00 23.17 56 LYS B CA 1
ATOM 7114 C C . LYS D 1 56 ? 23.444 -33.619 10.220 1.00 20.10 56 LYS B C 1
ATOM 7115 O O . LYS D 1 56 ? 23.160 -34.803 10.348 1.00 19.47 56 LYS B O 1
ATOM 7134 N N . ALA D 1 57 ? 22.554 -32.650 10.394 1.00 17.79 57 ALA B N 1
ATOM 7135 C CA . ALA D 1 57 ? 21.124 -32.943 10.633 1.00 20.85 57 ALA B CA 1
ATOM 7136 C C . ALA D 1 57 ? 20.637 -33.775 9.476 1.00 21.96 57 ALA B C 1
ATOM 7137 O O . ALA D 1 57 ? 21.028 -33.515 8.343 1.00 18.57 57 ALA B O 1
ATOM 7144 N N . GLY D 1 58 ? 19.798 -34.766 9.761 1.00 19.68 58 GLY B N 1
ATOM 7145 C CA . GLY D 1 58 ? 19.183 -35.595 8.742 1.00 20.00 58 GLY B CA 1
ATOM 7146 C C . GLY D 1 58 ? 19.976 -36.864 8.472 1.00 28.38 58 GLY B C 1
ATOM 7147 O O . GLY D 1 58 ? 19.480 -37.820 7.887 1.00 22.57 58 GLY B O 1
ATOM 7151 N N . MET D 1 59 ? 21.240 -36.887 8.876 1.00 18.97 59 MET B N 1
ATOM 7152 C CA . MET D 1 59 ? 22.058 -38.043 8.536 1.00 18.65 59 MET B CA 1
ATOM 7153 C C . MET D 1 59 ? 21.692 -39.211 9.418 1.00 22.36 59 MET B C 1
ATOM 7154 O O . MET D 1 59 ? 21.364 -39.046 10.602 1.00 21.92 59 MET B O 1
ATOM 7168 N N . PRO D 1 60 ? 21.770 -40.417 8.859 1.00 19.17 60 PRO B N 1
ATOM 7169 C CA . PRO D 1 60 ? 21.563 -41.634 9.634 1.00 24.16 60 PRO B CA 1
ATOM 7170 C C . PRO D 1 60 ? 22.412 -41.711 10.896 1.00 21.68 60 PRO B C 1
ATOM 7171 O O . PRO D 1 60 ? 23.622 -41.426 10.829 1.00 23.51 60 PRO B O 1
ATOM 7182 N N . ILE D 1 61 ? 21.818 -42.124 12.015 1.00 19.73 61 ILE B N 1
ATOM 7183 C CA . ILE D 1 61 ? 22.553 -42.227 13.286 1.00 19.00 61 ILE B CA 1
ATOM 7184 C C . ILE D 1 61 ? 23.806 -43.087 13.120 1.00 32.48 61 ILE B C 1
ATOM 7185 O O . ILE D 1 61 ? 24.876 -42.749 13.621 1.00 20.65 61 ILE B O 1
ATOM 7201 N N . ILE D 1 62 ? 23.665 -44.194 12.408 1.00 24.62 62 ILE B N 1
ATOM 7202 C CA . ILE D 1 62 ? 24.759 -45.154 12.293 1.00 33.29 62 ILE B CA 1
ATOM 7203 C C . ILE D 1 62 ? 25.950 -44.521 11.565 1.00 30.44 62 ILE B C 1
ATOM 7204 O O . ILE D 1 62 ? 27.107 -44.768 11.922 1.00 30.81 62 ILE B O 1
ATOM 7220 N N . LYS D 1 63 ? 25.659 -43.696 10.561 1.00 23.34 63 LYS B N 1
ATOM 7221 C CA . LYS D 1 63 ? 26.680 -42.984 9.816 1.00 26.89 63 LYS B CA 1
ATOM 7222 C C . LYS D 1 63 ? 27.345 -41.899 10.636 1.00 32.79 63 LYS B C 1
ATOM 7223 O O . LYS D 1 63 ? 28.542 -41.639 10.478 1.00 27.02 63 LYS B O 1
ATOM 7242 N N . ALA D 1 64 ? 26.577 -41.237 11.496 1.00 23.72 64 ALA B N 1
ATOM 7243 C CA . ALA D 1 64 ? 27.179 -40.266 12.396 1.00 24.31 64 ALA B CA 1
ATOM 7244 C C . ALA D 1 64 ? 28.146 -41.030 13.289 1.00 27.24 64 ALA B C 1
ATOM 7245 O O . ALA D 1 64 ? 29.284 -40.608 13.480 1.00 25.14 64 ALA B O 1
ATOM 7252 N N . MET D 1 65 ? 27.680 -42.146 13.846 1.00 25.34 65 MET B N 1
ATOM 7253 C CA . MET D 1 65 ? 28.488 -42.921 14.785 1.00 26.45 65 MET B CA 1
ATOM 7254 C C . MET D 1 65 ? 29.776 -43.403 14.091 1.00 33.42 65 MET B C 1
ATOM 7255 O O . MET D 1 65 ? 30.817 -43.530 14.732 1.00 29.03 65 MET B O 1
ATOM 7269 N N . GLN D 1 66 ? 29.711 -43.633 12.785 1.00 33.74 66 GLN B N 1
ATOM 7270 C CA . GLN D 1 66 ? 30.905 -44.077 12.041 1.00 35.97 66 GLN B CA 1
ATOM 7271 C C . GLN D 1 66 ? 31.978 -42.991 11.992 1.00 35.36 66 GLN B C 1
ATOM 7272 O O . GLN D 1 66 ? 33.170 -43.298 12.088 1.00 39.24 66 GLN B O 1
ATOM 7286 N N . ILE D 1 67 ? 31.581 -41.727 11.875 1.00 33.13 67 ILE B N 1
ATOM 7287 C CA . ILE D 1 67 ? 32.564 -40.649 11.731 1.00 30.56 67 ILE B CA 1
ATOM 7288 C C . ILE D 1 67 ? 32.871 -39.908 13.030 1.00 34.65 67 ILE B C 1
ATOM 7289 O O . ILE D 1 67 ? 33.857 -39.174 13.113 1.00 30.94 67 ILE B O 1
ATOM 7305 N N . ALA D 1 68 ? 32.031 -40.081 14.043 1.00 19.20 68 ALA B N 1
ATOM 7306 C CA . ALA D 1 68 ? 32.260 -39.423 15.324 1.00 23.06 68 ALA B CA 1
ATOM 7307 C C . ALA D 1 68 ? 31.846 -40.370 16.421 1.00 24.83 68 ALA B C 1
ATOM 7308 O O . ALA D 1 68 ? 30.920 -40.090 17.182 1.00 23.31 68 ALA B O 1
ATOM 7315 N N . PRO D 1 69 ? 32.538 -41.516 16.500 1.00 25.67 69 PRO B N 1
ATOM 7316 C CA . PRO D 1 69 ? 32.173 -42.564 17.452 1.00 28.81 69 PRO B CA 1
ATOM 7317 C C . PRO D 1 69 ? 32.264 -42.125 18.888 1.00 29.60 69 PRO B C 1
ATOM 7318 O O . PRO D 1 69 ? 31.590 -42.731 19.714 1.00 32.08 69 PRO B O 1
ATOM 7329 N N . SER D 1 70 ? 33.046 -41.090 19.191 1.00 24.74 70 SER B N 1
ATOM 7330 C CA . SER D 1 70 ? 33.221 -40.660 20.577 1.00 26.19 70 SER B CA 1
ATOM 7331 C C . SER D 1 70 ? 32.291 -39.510 20.978 1.00 24.85 70 SER B C 1
ATOM 7332 O O . SER D 1 70 ? 32.343 -39.023 22.091 1.00 22.60 70 SER B O 1
ATOM 7340 N N . ALA D 1 71 ? 31.461 -39.057 20.060 1.00 23.22 71 ALA B N 1
ATOM 7341 C CA . ALA D 1 71 ? 30.441 -38.075 20.414 1.00 26.10 71 ALA B CA 1
ATOM 7342 C C . ALA D 1 71 ? 29.462 -38.657 21.436 1.00 22.51 71 ALA B C 1
ATOM 7343 O O . ALA D 1 71 ? 29.336 -39.866 21.560 1.00 23.69 71 ALA B O 1
ATOM 7350 N N . ILE D 1 72 ? 28.778 -37.778 22.165 1.00 21.96 72 ILE B N 1
ATOM 7351 C CA . ILE D 1 72 ? 27.692 -38.197 23.032 1.00 22.50 72 ILE B CA 1
ATOM 7352 C C . ILE D 1 72 ? 26.421 -38.191 22.178 1.00 20.02 72 ILE B C 1
ATOM 7353 O O . ILE D 1 72 ? 26.146 -37.217 21.479 1.00 18.92 72 ILE B O 1
ATOM 7369 N N . TYR D 1 73 ? 25.717 -39.312 22.204 1.00 19.07 73 TYR B N 1
ATOM 7370 C CA . TYR D 1 73 ? 24.495 -39.510 21.417 1.00 22.02 73 TYR B CA 1
ATOM 7371 C C . TYR D 1 73 ? 23.360 -39.559 22.403 1.00 25.04 73 TYR B C 1
ATOM 7372 O O . TYR D 1 73 ? 23.389 -40.372 23.337 1.00 23.28 73 TYR B O 1
ATOM 7390 N N . VAL D 1 74 ? 22.416 -38.634 22.261 1.00 21.06 74 VAL B N 1
ATOM 7391 C CA . VAL D 1 74 ? 21.235 -38.604 23.151 1.00 19.39 74 VAL B CA 1
ATOM 7392 C C . VAL D 1 74 ? 19.922 -38.565 22.355 1.00 20.28 74 VAL B C 1
ATOM 7393 O O . VAL D 1 74 ? 19.874 -38.099 21.197 1.00 18.02 74 VAL B O 1
ATOM 7406 N N . PRO D 1 75 ? 18.854 -39.107 22.955 1.00 19.15 75 PRO B N 1
ATOM 7407 C CA . PRO D 1 75 ? 17.554 -39.139 22.278 1.00 18.90 75 PRO B CA 1
ATOM 7408 C C . PRO D 1 75 ? 16.854 -37.783 22.277 1.00 17.48 75 PRO B C 1
ATOM 7409 O O . PRO D 1 75 ? 16.992 -36.994 23.215 1.00 18.99 75 PRO B O 1
ATOM 7420 N N . MET D 1 76 ? 16.095 -37.538 21.213 1.00 19.43 76 MET B N 1
ATOM 7421 C CA . MET D 1 76 ? 15.320 -36.310 21.069 1.00 23.15 76 MET B CA 1
ATOM 7422 C C . MET D 1 76 ? 14.300 -36.249 22.207 1.00 24.37 76 MET B C 1
ATOM 7423 O O . MET D 1 76 ? 13.599 -37.218 22.461 1.00 22.47 76 MET B O 1
ATOM 7437 N N . ARG D 1 77 ? 14.232 -35.119 22.903 1.00 20.41 77 ARG B N 1
ATOM 7438 C CA . ARG D 1 77 ? 13.170 -34.897 23.910 1.00 22.99 77 ARG B CA 1
ATOM 7439 C C . ARG D 1 77 ? 12.353 -33.669 23.488 1.00 17.90 77 ARG B C 1
ATOM 7440 O O . ARG D 1 77 ? 12.461 -32.584 24.081 1.00 19.29 77 ARG B O 1
ATOM 7461 N N . LYS D 1 78 ? 11.597 -33.830 22.413 1.00 19.64 78 LYS B N 1
ATOM 7462 C CA . LYS D 1 78 ? 10.961 -32.690 21.762 1.00 23.59 78 LYS B CA 1
ATOM 7463 C C . LYS D 1 78 ? 10.078 -31.851 22.693 1.00 18.70 78 LYS B C 1
ATOM 7464 O O . LYS D 1 78 ? 10.053 -30.635 22.581 1.00 16.68 78 LYS B O 1
ATOM 7483 N N . PRO D 1 79 ? 9.388 -32.482 23.655 1.00 22.16 79 PRO B N 1
ATOM 7484 C CA . PRO D 1 79 ? 8.551 -31.619 24.504 1.00 21.66 79 PRO B CA 1
ATOM 7485 C C . PRO D 1 79 ? 9.331 -30.607 25.308 1.00 20.31 79 PRO B C 1
ATOM 7486 O O . PRO D 1 79 ? 8.822 -29.505 25.555 1.00 16.59 79 PRO B O 1
ATOM 7497 N N . ILE D 1 80 ? 10.531 -30.964 25.744 1.00 17.73 80 ILE B N 1
ATOM 7498 C CA . ILE D 1 80 ? 11.330 -30.016 26.475 1.00 21.14 80 ILE B CA 1
ATOM 7499 C C . ILE D 1 80 ? 11.747 -28.862 25.560 1.00 20.28 80 ILE B C 1
ATOM 7500 O O . ILE D 1 80 ? 11.723 -27.698 25.982 1.00 16.77 80 ILE B O 1
ATOM 7516 N N . TYR D 1 81 ? 12.144 -29.180 24.333 1.00 17.65 81 TYR B N 1
ATOM 7517 C CA . TYR D 1 81 ? 12.560 -28.138 23.376 1.00 14.57 81 TYR B CA 1
ATOM 7518 C C . TYR D 1 81 ? 11.384 -27.185 23.074 1.00 14.73 81 TYR B C 1
ATOM 7519 O O . TYR D 1 81 ? 11.564 -25.964 22.963 1.00 15.89 81 TYR B O 1
ATOM 7537 N N . GLU D 1 82 ? 10.177 -27.748 22.976 1.00 16.91 82 GLU B N 1
ATOM 7538 C CA . GLU D 1 82 ? 8.981 -26.957 22.730 1.00 19.84 82 GLU B CA 1
ATOM 7539 C C . GLU D 1 82 ? 8.723 -26.003 23.880 1.00 20.72 82 GLU B C 1
ATOM 7540 O O . GLU D 1 82 ? 8.282 -24.868 23.671 1.00 19.70 82 GLU B O 1
ATOM 7552 N N . ALA D 1 83 ? 9.027 -26.449 25.098 1.00 18.33 83 ALA B N 1
ATOM 7553 C CA . ALA D 1 83 ? 8.813 -25.630 26.286 1.00 18.35 83 ALA B CA 1
ATOM 7554 C C . ALA D 1 83 ? 9.783 -24.474 26.294 1.00 21.46 83 ALA B C 1
ATOM 7555 O O . ALA D 1 83 ? 9.418 -23.320 26.554 1.00 16.57 83 ALA B O 1
ATOM 7562 N N . PHE D 1 84 ? 11.043 -24.774 25.995 1.00 16.20 84 PHE B N 1
ATOM 7563 C CA . PHE D 1 84 ? 12.031 -23.716 25.883 1.00 17.89 84 PHE B CA 1
ATOM 7564 C C . PHE D 1 84 ? 11.589 -22.749 24.808 1.00 15.67 84 PHE B C 1
ATOM 7565 O O . PHE D 1 84 ? 11.660 -21.530 24.981 1.00 19.18 84 PHE B O 1
ATOM 7582 N N . SER D 1 85 ? 11.176 -23.291 23.673 1.00 16.87 85 SER B N 1
ATOM 7583 C CA . SER D 1 85 ? 10.804 -22.436 22.567 1.00 15.97 85 SER B CA 1
ATOM 7584 C C . SER D 1 85 ? 9.656 -21.536 22.995 1.00 16.29 85 SER B C 1
ATOM 7585 O O . SER D 1 85 ? 9.681 -20.328 22.807 1.00 16.25 85 SER B O 1
ATOM 7593 N N . ASN D 1 86 ? 8.637 -22.132 23.589 1.00 18.70 86 ASN B N 1
ATOM 7594 C CA . ASN D 1 86 ? 7.479 -21.346 24.010 1.00 21.86 86 ASN B CA 1
ATOM 7595 C C . ASN D 1 86 ? 7.866 -20.212 24.957 1.00 16.75 86 ASN B C 1
ATOM 7596 O O . ASN D 1 86 ? 7.332 -19.096 24.846 1.00 21.42 86 ASN B O 1
ATOM 7607 N N . ARG D 1 87 ? 8.778 -20.456 25.894 1.00 16.41 87 ARG B N 1
ATOM 7608 C CA . ARG D 1 87 ? 9.154 -19.404 26.824 1.00 20.96 87 ARG B CA 1
ATOM 7609 C C . ARG D 1 87 ? 9.906 -18.301 26.104 1.00 25.61 87 ARG B C 1
ATOM 7610 O O . ARG D 1 87 ? 9.664 -17.117 26.336 1.00 21.31 87 ARG B O 1
ATOM 7631 N N . ILE D 1 88 ? 10.790 -18.693 25.196 1.00 22.12 88 ILE B N 1
ATOM 7632 C CA . ILE D 1 88 ? 11.531 -17.707 24.436 1.00 23.33 88 ILE B CA 1
ATOM 7633 C C . ILE D 1 88 ? 10.641 -16.846 23.543 1.00 20.95 88 ILE B C 1
ATOM 7634 O O . ILE D 1 88 ? 10.784 -15.622 23.553 1.00 25.06 88 ILE B O 1
ATOM 7650 N N . MET D 1 89 ? 9.741 -17.462 22.774 1.00 19.31 89 MET B N 1
ATOM 7651 C CA . MET D 1 89 ? 8.833 -16.692 21.921 1.00 21.18 89 MET B CA 1
ATOM 7652 C C . MET D 1 89 ? 8.008 -15.715 22.767 1.00 26.65 89 MET B C 1
ATOM 7653 O O . MET D 1 89 ? 7.733 -14.597 22.344 1.00 27.28 89 MET B O 1
ATOM 7667 N N . ASN D 1 90 ? 7.621 -16.129 23.967 1.00 27.20 90 ASN B N 1
ATOM 7668 C CA . ASN D 1 90 ? 6.938 -15.210 24.881 1.00 27.71 90 ASN B CA 1
ATOM 7669 C C . ASN D 1 90 ? 7.811 -14.026 25.312 1.00 25.50 90 ASN B C 1
ATOM 7670 O O . ASN D 1 90 ? 7.327 -12.900 25.418 1.00 28.55 90 ASN B O 1
ATOM 7681 N N . LEU D 1 91 ? 9.099 -14.240 25.524 1.00 23.01 91 LEU B N 1
ATOM 7682 C CA . LEU D 1 91 ? 9.965 -13.101 25.812 1.00 23.93 91 LEU B CA 1
ATOM 7683 C C . LEU D 1 91 ? 10.037 -12.172 24.587 1.00 34.40 91 LEU B C 1
ATOM 7684 O O . LEU D 1 91 ? 9.938 -10.945 24.709 1.00 29.85 91 LEU B O 1
ATOM 7700 N N . LEU D 1 92 ? 10.234 -12.763 23.413 1.00 29.45 92 LEU B N 1
ATOM 7701 C CA . LEU D 1 92 ? 10.313 -11.984 22.172 1.00 26.70 92 LEU B CA 1
ATOM 7702 C C . LEU D 1 92 ? 9.046 -11.140 21.954 1.00 32.23 92 LEU B C 1
ATOM 7703 O O . LEU D 1 92 ? 9.115 -9.973 21.587 1.00 32.87 92 LEU B O 1
ATOM 7719 N N . ASN D 1 93 ? 7.886 -11.737 22.191 1.00 34.41 93 ASN B N 1
ATOM 7720 C CA . ASN D 1 93 ? 6.606 -11.109 21.866 1.00 36.34 93 ASN B CA 1
ATOM 7721 C C . ASN D 1 93 ? 6.463 -9.728 22.495 1.00 37.40 93 ASN B C 1
ATOM 7722 O O . ASN D 1 93 ? 5.816 -8.825 21.961 1.00 36.97 93 ASN B O 1
ATOM 7733 N N . LYS D 1 94 ? 7.122 -9.587 23.629 1.00 43.16 94 LYS B N 1
ATOM 7734 C CA A LYS D 1 94 ? 7.054 -8.398 24.456 0.48 41.32 94 LYS B CA 1
ATOM 7735 C CA B LYS D 1 94 ? 7.080 -8.362 24.436 0.52 41.33 94 LYS B CA 1
ATOM 7736 C C . LYS D 1 94 ? 7.808 -7.208 23.816 1.00 45.93 94 LYS B C 1
ATOM 7737 O O . LYS D 1 94 ? 7.517 -6.052 24.106 1.00 43.27 94 LYS B O 1
ATOM 7770 N N . HIS D 1 95 ? 8.778 -7.513 22.963 1.00 34.06 95 HIS B N 1
ATOM 7771 C CA . HIS D 1 95 ? 9.586 -6.479 22.334 1.00 40.67 95 HIS B CA 1
ATOM 7772 C C . HIS D 1 95 ? 9.110 -6.147 20.935 1.00 39.26 95 HIS B C 1
ATOM 7773 O O . HIS D 1 95 ? 9.716 -5.311 20.257 1.00 43.30 95 HIS B O 1
ATOM 7788 N N . ALA D 1 96 ? 8.044 -6.806 20.495 1.00 36.24 96 ALA B N 1
ATOM 7789 C CA . ALA D 1 96 ? 7.571 -6.640 19.125 1.00 39.12 96 ALA B CA 1
ATOM 7790 C C . ALA D 1 96 ? 6.225 -5.946 19.062 1.00 45.94 96 ALA B C 1
ATOM 7791 O O . ALA D 1 96 ? 5.321 -6.228 19.855 1.00 37.34 96 ALA B O 1
ATOM 7798 N N . ASP D 1 97 ? 6.094 -5.055 18.091 1.00 36.82 97 ASP B N 1
ATOM 7799 C CA . ASP D 1 97 ? 4.787 -4.582 17.689 1.00 42.68 97 ASP B CA 1
ATOM 7800 C C . ASP D 1 97 ? 3.978 -5.780 17.209 1.00 42.89 97 ASP B C 1
ATOM 7801 O O . ASP D 1 97 ? 2.788 -5.898 17.488 1.00 34.78 97 ASP B O 1
ATOM 7810 N N . LYS D 1 98 ? 4.633 -6.678 16.480 1.00 41.15 98 LYS B N 1
ATOM 7811 C CA . LYS D 1 98 ? 3.984 -7.885 15.980 1.00 34.81 98 LYS B CA 1
ATOM 7812 C C . LYS D 1 98 ? 5.039 -8.961 15.802 1.00 36.28 98 LYS B C 1
ATOM 7813 O O . LYS D 1 98 ? 6.200 -8.660 15.504 1.00 32.55 98 LYS B O 1
ATOM 7832 N N . ILE D 1 99 ? 4.647 -10.215 15.991 1.00 28.62 99 ILE B N 1
ATOM 7833 C CA . ILE D 1 99 ? 5.610 -11.305 15.901 1.00 32.74 99 ILE B CA 1
ATOM 7834 C C . ILE D 1 99 ? 5.100 -12.424 15.038 1.00 33.05 99 ILE B C 1
ATOM 7835 O O . ILE D 1 99 ? 3.926 -12.812 15.089 1.00 30.16 99 ILE B O 1
ATOM 7851 N N . GLU D 1 100 ? 6.011 -12.957 14.245 1.00 25.54 100 GLU B N 1
ATOM 7852 C CA . GLU D 1 100 ? 5.734 -14.112 13.423 1.00 25.85 100 GLU B CA 1
ATOM 7853 C C . GLU D 1 100 ? 6.622 -15.290 13.842 1.00 29.48 100 GLU B C 1
ATOM 7854 O O . GLU D 1 100 ? 7.804 -15.337 13.512 1.00 25.45 100 GLU B O 1
ATOM 7866 N N . VAL D 1 101 ? 6.031 -16.258 14.533 1.00 26.80 101 VAL B N 1
ATOM 7867 C CA . VAL D 1 101 ? 6.768 -17.440 14.951 1.00 25.72 101 VAL B CA 1
ATOM 7868 C C . VAL D 1 101 ? 6.790 -18.391 13.789 1.00 29.11 101 VAL B C 1
ATOM 7869 O O . VAL D 1 101 ? 5.758 -18.969 13.417 1.00 30.87 101 VAL B O 1
ATOM 7882 N N . ALA D 1 102 ? 7.968 -18.550 13.191 1.00 25.94 102 ALA B N 1
ATOM 7883 C CA . ALA D 1 102 ? 8.070 -19.248 11.918 1.00 27.08 102 ALA B CA 1
ATOM 7884 C C . ALA D 1 102 ? 8.346 -20.717 12.095 1.00 33.61 102 ALA B C 1
ATOM 7885 O O . ALA D 1 102 ? 8.034 -21.515 11.222 1.00 28.05 102 ALA B O 1
ATOM 7892 N N . SER D 1 103 ? 8.936 -21.086 13.225 1.00 25.82 103 SER B N 1
ATOM 7893 C CA . SER D 1 103 ? 9.249 -22.488 13.494 1.00 23.90 103 SER B CA 1
ATOM 7894 C C . SER D 1 103 ? 9.534 -22.624 14.976 1.00 19.26 103 SER B C 1
ATOM 7895 O O . SER D 1 103 ? 9.480 -21.650 15.698 1.00 19.93 103 SER B O 1
ATOM 7903 N N . ILE D 1 104 ? 9.866 -23.828 15.407 1.00 23.40 104 ILE B N 1
ATOM 7904 C CA . ILE D 1 104 ? 10.183 -24.056 16.816 1.00 22.10 104 ILE B CA 1
ATOM 7905 C C . ILE D 1 104 ? 11.379 -23.210 17.270 1.00 22.02 104 ILE B C 1
ATOM 7906 O O . ILE D 1 104 ? 11.573 -22.906 18.465 1.00 18.29 104 ILE B O 1
ATOM 7922 N N . ASP D 1 105 ? 12.204 -22.802 16.326 1.00 16.14 105 ASP B N 1
ATOM 7923 C CA . ASP D 1 105 ? 13.370 -22.052 16.777 1.00 21.19 105 ASP B CA 1
ATOM 7924 C C . ASP D 1 105 ? 13.639 -20.756 16.065 1.00 19.24 105 ASP B C 1
ATOM 7925 O O . ASP D 1 105 ? 14.731 -20.226 16.208 1.00 16.19 105 ASP B O 1
ATOM 7934 N N . GLU D 1 106 ? 12.643 -20.199 15.377 1.00 17.92 106 GLU B N 1
ATOM 7935 C CA . GLU D 1 106 ? 12.874 -18.885 14.774 1.00 18.28 106 GLU B CA 1
ATOM 7936 C C . GLU D 1 106 ? 11.630 -18.016 14.667 1.00 20.02 106 GLU B C 1
ATOM 7937 O O . GLU D 1 106 ? 10.489 -18.511 14.546 1.00 20.42 106 GLU B O 1
ATOM 7949 N N . ALA D 1 107 ? 11.849 -16.705 14.774 1.00 19.15 107 ALA B N 1
ATOM 7950 C CA . ALA D 1 107 ? 10.763 -15.761 14.711 1.00 19.28 107 ALA B CA 1
ATOM 7951 C C . ALA D 1 107 ? 11.192 -14.429 14.098 1.00 21.97 107 ALA B C 1
ATOM 7952 O O . ALA D 1 107 ? 12.365 -14.027 14.173 1.00 16.63 107 ALA B O 1
ATOM 7959 N N . TYR D 1 108 ? 10.211 -13.783 13.469 1.00 20.09 108 TYR B N 1
ATOM 7960 C CA . TYR D 1 108 ? 10.350 -12.426 12.941 1.00 23.11 108 TYR B CA 1
ATOM 7961 C C . TYR D 1 108 ? 9.580 -11.465 13.814 1.00 21.89 108 TYR B C 1
ATOM 7962 O O . TYR D 1 108 ? 8.405 -11.694 14.135 1.00 27.60 108 TYR B O 1
ATOM 7980 N N . LEU D 1 109 ? 10.232 -10.386 14.206 1.00 19.42 109 LEU B N 1
ATOM 7981 C CA . LEU D 1 109 ? 9.602 -9.342 14.972 1.00 25.50 109 LEU B CA 1
ATOM 7982 C C . LEU D 1 109 ? 9.552 -8.063 14.165 1.00 30.00 109 LEU B C 1
ATOM 7983 O O . LEU D 1 109 ? 10.557 -7.653 13.604 1.00 24.73 109 LEU B O 1
ATOM 7999 N N . ASP D 1 110 ? 8.392 -7.417 14.129 1.00 32.94 110 ASP B N 1
ATOM 8000 C CA . ASP D 1 110 ? 8.321 -6.071 13.577 1.00 29.00 110 ASP B CA 1
ATOM 8001 C C . ASP D 1 110 ? 8.375 -5.101 14.752 1.00 29.87 110 ASP B C 1
ATOM 8002 O O . ASP D 1 110 ? 7.477 -5.074 15.595 1.00 32.45 110 ASP B O 1
ATOM 8011 N N . VAL D 1 111 ? 9.462 -4.337 14.821 1.00 30.30 111 VAL B N 1
ATOM 8012 C CA . VAL D 1 111 ? 9.722 -3.438 15.940 1.00 34.81 111 VAL B CA 1
ATOM 8013 C C . VAL D 1 111 ? 9.767 -1.977 15.474 1.00 36.39 111 VAL B C 1
ATOM 8014 O O . VAL D 1 111 ? 10.299 -1.091 16.156 1.00 39.62 111 VAL B O 1
ATOM 8027 N N . THR D 1 112 ? 9.196 -1.750 14.302 1.00 40.24 112 THR B N 1
ATOM 8028 C CA . THR D 1 112 ? 9.143 -0.431 13.690 1.00 41.25 112 THR B CA 1
ATOM 8029 C C . THR D 1 112 ? 8.658 0.601 14.713 1.00 41.79 112 THR B C 1
ATOM 8030 O O . THR D 1 112 ? 9.393 1.499 15.103 1.00 39.11 112 THR B O 1
ATOM 8041 N N . ASN D 1 113 ? 7.415 0.464 15.154 1.00 47.78 113 ASN B N 1
ATOM 8042 C CA . ASN D 1 113 ? 6.842 1.426 16.087 1.00 50.05 113 ASN B CA 1
ATOM 8043 C C . ASN D 1 113 ? 7.520 1.395 17.437 1.00 50.27 113 ASN B C 1
ATOM 8044 O O . ASN D 1 113 ? 7.729 2.438 18.044 1.00 49.28 113 ASN B O 1
ATOM 8055 N N . LYS D 1 114 ? 7.883 0.200 17.892 1.00 46.60 114 LYS B N 1
ATOM 8056 C CA . LYS D 1 114 ? 8.555 0.042 19.176 1.00 52.06 114 LYS B CA 1
ATOM 8057 C C . LYS D 1 114 ? 9.788 0.936 19.271 1.00 49.10 114 LYS B C 1
ATOM 8058 O O . LYS D 1 114 ? 10.068 1.484 20.333 1.00 56.74 114 LYS B O 1
ATOM 8077 N N . VAL D 1 115 ? 10.528 1.090 18.176 1.00 42.11 115 VAL B N 1
ATOM 8078 C CA . VAL D 1 115 ? 11.741 1.903 18.224 1.00 44.28 115 VAL B CA 1
ATOM 8079 C C . VAL D 1 115 ? 11.571 3.257 17.518 1.00 47.35 115 VAL B C 1
ATOM 8080 O O . VAL D 1 115 ? 12.552 3.927 17.216 1.00 43.06 115 VAL B O 1
ATOM 8093 N N . GLU D 1 116 ? 10.328 3.668 17.281 1.00 52.69 116 GLU B N 1
ATOM 8094 C CA . GLU D 1 116 ? 10.074 4.964 16.654 1.00 59.32 116 GLU B CA 1
ATOM 8095 C C . GLU D 1 116 ? 10.759 5.027 15.292 1.00 54.15 116 GLU B C 1
ATOM 8096 O O . GLU D 1 116 ? 11.422 6.011 14.959 1.00 52.63 116 GLU B O 1
ATOM 8108 N N . GLY D 1 117 ? 10.606 3.956 14.521 1.00 50.12 117 GLY B N 1
ATOM 8109 C CA . GLY D 1 117 ? 11.166 3.873 13.187 1.00 47.07 117 GLY B CA 1
ATOM 8110 C C . GLY D 1 117 ? 12.628 4.239 13.102 1.00 44.96 117 GLY B C 1
ATOM 8111 O O . GLY D 1 117 ? 13.131 4.540 12.023 1.00 47.06 117 GLY B O 1
ATOM 8115 N N . ASN D 1 118 ? 13.340 4.212 14.221 1.00 39.82 118 ASN B N 1
ATOM 8116 C CA . ASN D 1 118 ? 14.750 4.536 14.150 1.00 41.16 118 ASN B CA 1
ATOM 8117 C C . ASN D 1 118 ? 15.630 3.286 14.234 1.00 51.73 118 ASN B C 1
ATOM 8118 O O . ASN D 1 118 ? 15.620 2.523 15.224 1.00 35.92 118 ASN B O 1
ATOM 8129 N N . PHE D 1 119 ? 16.396 3.100 13.166 1.00 42.72 119 PHE B N 1
ATOM 8130 C CA . PHE D 1 119 ? 17.030 1.830 12.877 1.00 41.60 119 PHE B CA 1
ATOM 8131 C C . PHE D 1 119 ? 18.134 1.457 13.870 1.00 46.03 119 PHE B C 1
ATOM 8132 O O . PHE D 1 119 ? 18.283 0.276 14.228 1.00 38.20 119 PHE B O 1
ATOM 8149 N N . GLU D 1 120 ? 18.913 2.444 14.311 1.00 41.14 120 GLU B N 1
ATOM 8150 C CA . GLU D 1 120 ? 19.975 2.171 15.279 1.00 42.28 120 GLU B CA 1
ATOM 8151 C C . GLU D 1 120 ? 19.398 1.724 16.633 1.00 40.78 120 GLU B C 1
ATOM 8152 O O . GLU D 1 120 ? 19.970 0.866 17.302 1.00 42.68 120 GLU B O 1
ATOM 8164 N N . ASN D 1 121 ? 18.258 2.272 17.034 1.00 35.91 121 ASN B N 1
ATOM 8165 C CA . ASN D 1 121 ? 17.633 1.797 18.264 1.00 43.76 121 ASN B CA 1
ATOM 8166 C C . ASN D 1 121 ? 17.080 0.388 18.052 1.00 39.57 121 ASN B C 1
ATOM 8167 O O . ASN D 1 121 ? 16.954 -0.387 18.998 1.00 37.28 121 ASN B O 1
ATOM 8178 N N . GLY D 1 122 ? 16.747 0.061 16.809 1.00 36.49 122 GLY B N 1
ATOM 8179 C CA . GLY D 1 122 ? 16.396 -1.305 16.464 1.00 34.59 122 GLY B CA 1
ATOM 8180 C C . GLY D 1 122 ? 17.562 -2.244 16.728 1.00 34.10 122 GLY B C 1
ATOM 8181 O O . GLY D 1 122 ? 17.390 -3.369 17.207 1.00 35.73 122 GLY B O 1
ATOM 8185 N N . ILE D 1 123 ? 18.758 -1.782 16.407 1.00 28.14 123 ILE B N 1
ATOM 8186 C CA . ILE D 1 123 ? 19.956 -2.571 16.638 1.00 29.40 123 ILE B CA 1
ATOM 8187 C C . ILE D 1 123 ? 20.187 -2.759 18.128 1.00 33.66 123 ILE B C 1
ATOM 8188 O O . ILE D 1 123 ? 20.500 -3.854 18.568 1.00 35.07 123 ILE B O 1
ATOM 8204 N N . GLU D 1 124 ? 20.022 -1.696 18.909 1.00 32.63 124 GLU B N 1
ATOM 8205 C CA . GLU D 1 124 ? 20.212 -1.805 20.356 1.00 41.64 124 GLU B CA 1
ATOM 8206 C C . GLU D 1 124 ? 19.147 -2.735 20.945 1.00 27.89 124 GLU B C 1
ATOM 8207 O O . GLU D 1 124 ? 19.411 -3.482 21.881 1.00 34.36 124 GLU B O 1
ATOM 8219 N N . LEU D 1 125 ? 17.944 -2.697 20.392 1.00 31.49 125 LEU B N 1
ATOM 8220 C CA . LEU D 1 125 ? 16.883 -3.576 20.868 1.00 31.80 125 LEU B CA 1
ATOM 8221 C C . LEU D 1 125 ? 17.308 -5.036 20.664 1.00 35.21 125 LEU B C 1
ATOM 8222 O O . LEU D 1 125 ? 17.113 -5.890 21.538 1.00 31.31 125 LEU B O 1
ATOM 8238 N N . ALA D 1 126 ? 17.903 -5.296 19.507 1.00 28.65 126 ALA B N 1
ATOM 8239 C CA . ALA D 1 126 ? 18.401 -6.617 19.164 1.00 31.07 126 ALA B CA 1
ATOM 8240 C C . ALA D 1 126 ? 19.427 -7.118 20.189 1.00 29.64 126 ALA B C 1
ATOM 8241 O O . ALA D 1 126 ? 19.360 -8.262 20.645 1.00 24.45 126 ALA B O 1
ATOM 8248 N N . ARG D 1 127 ? 20.373 -6.256 20.553 1.00 29.54 127 ARG B N 1
ATOM 8249 C CA . ARG D 1 127 ? 21.333 -6.567 21.597 1.00 30.78 127 ARG B CA 1
ATOM 8250 C C . ARG D 1 127 ? 20.640 -6.879 22.920 1.00 31.27 127 ARG B C 1
ATOM 8251 O O . ARG D 1 127 ? 21.012 -7.814 23.599 1.00 31.36 127 ARG B O 1
ATOM 8272 N N . LYS D 1 128 ? 19.634 -6.109 23.290 1.00 32.23 128 LYS B N 1
ATOM 8273 C CA . LYS D 1 128 ? 18.955 -6.367 24.556 1.00 37.44 128 LYS B CA 1
ATOM 8274 C C . LYS D 1 128 ? 18.185 -7.687 24.483 1.00 33.07 128 LYS B C 1
ATOM 8275 O O . LYS D 1 128 ? 18.046 -8.396 25.476 1.00 28.77 128 LYS B O 1
ATOM 8294 N N . ILE D 1 129 ? 17.686 -8.029 23.306 1.00 28.86 129 ILE B N 1
ATOM 8295 C CA . ILE D 1 129 ? 16.947 -9.274 23.174 1.00 29.93 129 ILE B CA 1
ATOM 8296 C C . ILE D 1 129 ? 17.871 -10.466 23.386 1.00 23.22 129 ILE B C 1
ATOM 8297 O O . ILE D 1 129 ? 17.516 -11.390 24.137 1.00 26.69 129 ILE B O 1
ATOM 8313 N N . LYS D 1 130 ? 19.052 -10.434 22.751 1.00 23.19 130 LYS B N 1
ATOM 8314 C CA . LYS D 1 130 ? 20.059 -11.478 22.900 1.00 23.58 130 LYS B CA 1
ATOM 8315 C C . LYS D 1 130 ? 20.474 -11.624 24.337 1.00 29.80 130 LYS B C 1
ATOM 8316 O O . LYS D 1 130 ? 20.629 -12.733 24.852 1.00 24.34 130 LYS B O 1
ATOM 8335 N N . GLN D 1 131 ? 20.681 -10.496 24.996 1.00 27.58 131 GLN B N 1
ATOM 8336 C CA . GLN D 1 131 ? 21.117 -10.547 26.379 1.00 27.11 131 GLN B CA 1
ATOM 8337 C C . GLN D 1 131 ? 20.056 -11.134 27.297 1.00 21.56 131 GLN B C 1
ATOM 8338 O O . GLN D 1 131 ? 20.369 -11.955 28.179 1.00 29.74 131 GLN B O 1
ATOM 8352 N N . GLU D 1 132 ? 18.802 -10.755 27.089 1.00 24.66 132 GLU B N 1
ATOM 8353 C CA . GLU D 1 132 ? 17.734 -11.251 27.930 1.00 28.78 132 GLU B CA 1
ATOM 8354 C C . GLU D 1 132 ? 17.527 -12.770 27.789 1.00 33.95 132 GLU B C 1
ATOM 8355 O O . GLU D 1 132 ? 17.297 -13.483 28.778 1.00 26.01 132 GLU B O 1
ATOM 8367 N N . ILE D 1 133 ? 17.581 -13.267 26.560 1.00 23.53 133 ILE B N 1
ATOM 8368 C CA . ILE D 1 133 ? 17.404 -14.698 26.332 1.00 21.99 133 ILE B CA 1
ATOM 8369 C C . ILE D 1 133 ? 18.541 -15.475 26.979 1.00 17.14 133 ILE B C 1
ATOM 8370 O O . ILE D 1 133 ? 18.336 -16.559 27.527 1.00 22.35 133 ILE B O 1
ATOM 8386 N N . LEU D 1 134 ? 19.741 -14.926 26.918 1.00 18.84 134 LEU B N 1
ATOM 8387 C CA . LEU D 1 134 ? 20.890 -15.563 27.551 1.00 22.46 134 LEU B CA 1
ATOM 8388 C C . LEU D 1 134 ? 20.769 -15.565 29.074 1.00 29.01 134 LEU B C 1
ATOM 8389 O O . LEU D 1 134 ? 21.016 -16.582 29.722 1.00 27.04 134 LEU B O 1
ATOM 8405 N N . GLU D 1 135 ? 20.402 -14.422 29.640 1.00 30.02 135 GLU B N 1
ATOM 8406 C CA . GLU D 1 135 ? 20.221 -14.313 31.084 1.00 33.15 135 GLU B CA 1
ATOM 8407 C C . GLU D 1 135 ? 19.164 -15.260 31.581 1.00 29.82 135 GLU B C 1
ATOM 8408 O O . GLU D 1 135 ? 19.381 -16.003 32.540 1.00 29.71 135 GLU B O 1
ATOM 8420 N N . LYS D 1 136 ? 18.003 -15.218 30.939 1.00 25.44 136 LYS B N 1
ATOM 8421 C CA . LYS D 1 136 ? 16.848 -15.940 31.430 1.00 27.36 136 LYS B CA 1
ATOM 8422 C C . LYS D 1 136 ? 16.851 -17.432 31.119 1.00 30.93 136 LYS B C 1
ATOM 8423 O O . LYS D 1 136 ? 16.430 -18.226 31.958 1.00 29.55 136 LYS B O 1
ATOM 8442 N N . GLU D 1 137 ? 17.310 -17.826 29.932 1.00 24.34 137 GLU B N 1
ATOM 8443 C CA . GLU D 1 137 ? 17.238 -19.242 29.542 1.00 28.10 137 GLU B CA 1
ATOM 8444 C C . GLU D 1 137 ? 18.605 -19.903 29.311 1.00 25.55 137 GLU B C 1
ATOM 8445 O O . GLU D 1 137 ? 18.680 -21.118 29.117 1.00 21.88 137 GLU B O 1
ATOM 8457 N N . LYS D 1 138 ? 19.671 -19.118 29.330 1.00 19.33 138 LYS B N 1
ATOM 8458 C CA . LYS D 1 138 ? 21.006 -19.648 29.087 1.00 22.54 138 LYS B CA 1
ATOM 8459 C C . LYS D 1 138 ? 21.144 -20.168 27.650 1.00 25.36 138 LYS B C 1
ATOM 8460 O O . LYS D 1 138 ? 21.944 -21.081 27.372 1.00 23.17 138 LYS B O 1
ATOM 8479 N N . ILE D 1 139 ? 20.358 -19.581 26.755 1.00 19.19 139 ILE B N 1
ATOM 8480 C CA . ILE D 1 139 ? 20.378 -19.930 25.327 1.00 23.28 139 ILE B CA 1
ATOM 8481 C C . ILE D 1 139 ? 20.970 -18.798 24.476 1.00 21.04 139 ILE B C 1
ATOM 8482 O O . ILE D 1 139 ? 20.568 -17.646 24.597 1.00 22.47 139 ILE B O 1
ATOM 8498 N N . THR D 1 140 ? 21.944 -19.136 23.631 1.00 17.82 140 THR B N 1
ATOM 8499 C CA . THR D 1 140 ? 22.497 -18.179 22.672 1.00 17.07 140 THR B CA 1
ATOM 8500 C C . THR D 1 140 ? 21.728 -18.266 21.372 1.00 22.42 140 THR B C 1
ATOM 8501 O O . THR D 1 140 ? 21.304 -19.342 20.973 1.00 18.10 140 THR B O 1
ATOM 8512 N N . VAL D 1 141 ? 21.554 -17.119 20.723 1.00 18.69 141 VAL B N 1
ATOM 8513 C CA . VAL D 1 141 ? 20.792 -17.030 19.504 1.00 16.64 141 VAL B CA 1
ATOM 8514 C C . VAL D 1 141 ? 21.566 -16.152 18.540 1.00 21.66 141 VAL B C 1
ATOM 8515 O O . VAL D 1 141 ? 22.475 -15.394 18.940 1.00 19.07 141 VAL B O 1
ATOM 8528 N N . THR D 1 142 ? 21.194 -16.263 17.273 1.00 20.21 142 THR B N 1
ATOM 8529 C CA . THR D 1 142 ? 21.681 -15.376 16.231 1.00 19.47 142 THR B CA 1
ATOM 8530 C C . THR D 1 142 ? 20.546 -14.514 15.767 1.00 23.54 142 THR B C 1
ATOM 8531 O O . THR D 1 142 ? 19.411 -14.973 15.551 1.00 20.15 142 THR B O 1
ATOM 8542 N N . VAL D 1 143 ? 20.850 -13.231 15.664 1.00 22.71 143 VAL B N 1
ATOM 8543 C CA . VAL D 1 143 ? 19.862 -12.249 15.307 1.00 15.98 143 VAL B CA 1
ATOM 8544 C C . VAL D 1 143 ? 20.280 -11.546 14.029 1.00 20.97 143 VAL B C 1
ATOM 8545 O O . VAL D 1 143 ? 21.475 -11.441 13.752 1.00 22.33 143 VAL B O 1
ATOM 8558 N N . GLY D 1 144 ? 19.289 -11.106 13.262 1.00 22.75 144 GLY B N 1
ATOM 8559 C CA . GLY D 1 144 ? 19.508 -10.294 12.080 1.00 25.59 144 GLY B CA 1
ATOM 8560 C C . GLY D 1 144 ? 18.564 -9.119 12.108 1.00 26.77 144 GLY B C 1
ATOM 8561 O O . GLY D 1 144 ? 17.379 -9.286 12.414 1.00 21.47 144 GLY B O 1
ATOM 8565 N N . VAL D 1 145 ? 19.080 -7.923 11.811 1.00 25.16 145 VAL B N 1
ATOM 8566 C CA . VAL D 1 145 ? 18.260 -6.721 11.807 1.00 20.20 145 VAL B CA 1
ATOM 8567 C C . VAL D 1 145 ? 18.289 -6.107 10.410 1.00 18.96 145 VAL B C 1
ATOM 8568 O O . VAL D 1 145 ? 19.366 -5.873 9.872 1.00 25.68 145 VAL B O 1
ATOM 8581 N N . ALA D 1 146 ? 17.124 -5.883 9.815 1.00 23.35 146 ALA B N 1
ATOM 8582 C CA . ALA D 1 146 ? 17.073 -5.404 8.430 1.00 27.63 146 ALA B CA 1
ATOM 8583 C C . ALA D 1 146 ? 15.712 -4.806 8.120 1.00 27.04 146 ALA B C 1
ATOM 8584 O O . ALA D 1 146 ? 14.796 -4.897 8.937 1.00 27.20 146 ALA B O 1
ATOM 8591 N N . PRO D 1 147 ? 15.570 -4.179 6.930 1.00 25.97 147 PRO B N 1
ATOM 8592 C CA . PRO D 1 147 ? 14.316 -3.528 6.541 1.00 25.91 147 PRO B CA 1
ATOM 8593 C C . PRO D 1 147 ? 13.178 -4.493 6.166 1.00 27.05 147 PRO B C 1
ATOM 8594 O O . PRO D 1 147 ? 12.034 -4.066 6.137 1.00 33.57 147 PRO B O 1
ATOM 8605 N N . ASN D 1 148 ? 13.495 -5.752 5.871 1.00 28.16 148 ASN B N 1
ATOM 8606 C CA . ASN D 1 148 ? 12.456 -6.747 5.613 1.00 36.13 148 ASN B CA 1
ATOM 8607 C C . ASN D 1 148 ? 12.858 -8.115 6.139 1.00 30.34 148 ASN B C 1
ATOM 8608 O O . ASN D 1 148 ? 14.022 -8.335 6.509 1.00 26.31 148 ASN B O 1
ATOM 8619 N N . LYS D 1 149 ? 11.902 -9.043 6.116 1.00 30.46 149 LYS B N 1
ATOM 8620 C CA . LYS D 1 149 ? 12.119 -10.400 6.622 1.00 25.97 149 LYS B CA 1
ATOM 8621 C C . LYS D 1 149 ? 13.230 -11.173 5.940 1.00 28.87 149 LYS B C 1
ATOM 8622 O O . LYS D 1 149 ? 14.057 -11.787 6.611 1.00 24.27 149 LYS B O 1
ATOM 8641 N N . ILE D 1 150 ? 13.249 -11.202 4.607 1.00 28.87 150 ILE B N 1
ATOM 8642 C CA . ILE D 1 150 ? 14.239 -12.041 3.943 1.00 25.76 150 ILE B CA 1
ATOM 8643 C C . ILE D 1 150 ? 15.661 -11.564 4.207 1.00 23.45 150 ILE B C 1
ATOM 8644 O O . ILE D 1 150 ? 16.566 -12.373 4.397 1.00 23.62 150 ILE B O 1
ATOM 8660 N N . LEU D 1 151 ? 15.877 -10.253 4.217 1.00 30.70 151 LEU B N 1
ATOM 8661 C CA . LEU D 1 151 ? 17.220 -9.754 4.450 1.00 27.41 151 LEU B CA 1
ATOM 8662 C C . LEU D 1 151 ? 17.609 -10.007 5.903 1.00 20.21 151 LEU B C 1
ATOM 8663 O O . LEU D 1 151 ? 18.784 -10.288 6.193 1.00 24.96 151 LEU B O 1
ATOM 8679 N N . ALA D 1 152 ? 16.641 -9.888 6.812 1.00 26.43 152 ALA B N 1
ATOM 8680 C CA . ALA D 1 152 ? 16.921 -10.173 8.228 1.00 24.76 152 ALA B CA 1
ATOM 8681 C C . ALA D 1 152 ? 17.400 -11.623 8.372 1.00 21.31 152 ALA B C 1
ATOM 8682 O O . ALA D 1 152 ? 18.377 -11.889 9.061 1.00 20.11 152 ALA B O 1
ATOM 8689 N N . LYS D 1 153 ? 16.732 -12.549 7.685 1.00 23.15 153 LYS B N 1
ATOM 8690 C CA . LYS D 1 153 ? 17.130 -13.954 7.743 1.00 24.16 153 LYS B CA 1
ATOM 8691 C C . LYS D 1 153 ? 18.483 -14.180 7.110 1.00 25.48 153 LYS B C 1
ATOM 8692 O O . LYS D 1 153 ? 19.331 -14.857 7.685 1.00 23.01 153 LYS B O 1
ATOM 8711 N N . ILE D 1 154 ? 18.710 -13.621 5.926 1.00 27.48 154 ILE B N 1
ATOM 8712 C CA . ILE D 1 154 ? 20.003 -13.855 5.257 1.00 29.04 154 ILE B CA 1
ATOM 8713 C C . ILE D 1 154 ? 21.156 -13.321 6.092 1.00 20.76 154 ILE B C 1
ATOM 8714 O O . ILE D 1 154 ? 22.156 -14.014 6.299 1.00 29.26 154 ILE B O 1
ATOM 8730 N N . ILE D 1 155 ? 21.012 -12.117 6.637 1.00 27.64 155 ILE B N 1
ATOM 8731 C CA . ILE D 1 155 ? 22.109 -11.574 7.445 1.00 25.71 155 ILE B CA 1
ATOM 8732 C C . ILE D 1 155 ? 22.335 -12.368 8.747 1.00 27.91 155 ILE B C 1
ATOM 8733 O O . ILE D 1 155 ? 23.469 -12.584 9.149 1.00 26.56 155 ILE B O 1
ATOM 8749 N N . ALA D 1 156 ? 21.271 -12.825 9.400 1.00 24.47 156 ALA B N 1
ATOM 8750 C CA . ALA D 1 156 ? 21.423 -13.729 10.544 1.00 26.98 156 ALA B CA 1
ATOM 8751 C C . ALA D 1 156 ? 22.215 -14.981 10.136 1.00 19.86 156 ALA B C 1
ATOM 8752 O O . ALA D 1 156 ? 23.152 -15.390 10.812 1.00 24.82 156 ALA B O 1
ATOM 8759 N N . ASP D 1 157 ? 21.774 -15.619 9.061 1.00 22.03 157 ASP B N 1
ATOM 8760 C CA . ASP D 1 157 ? 22.419 -16.830 8.581 1.00 27.25 157 ASP B CA 1
ATOM 8761 C C . ASP D 1 157 ? 23.920 -16.594 8.396 1.00 38.04 157 ASP B C 1
ATOM 8762 O O . ASP D 1 157 ? 24.748 -17.445 8.721 1.00 36.25 157 ASP B O 1
ATOM 8771 N N . LYS D 1 158 ? 24.272 -15.410 7.918 1.00 32.72 158 LYS B N 1
ATOM 8772 C CA . LYS D 1 158 ? 25.670 -15.103 7.657 1.00 37.68 158 LYS B CA 1
ATOM 8773 C C . LYS D 1 158 ? 26.458 -14.822 8.929 1.00 38.36 158 LYS B C 1
ATOM 8774 O O . LYS D 1 158 ? 27.682 -14.730 8.873 1.00 35.09 158 LYS B O 1
ATOM 8793 N N . SER D 1 159 ? 25.765 -14.701 10.070 1.00 25.33 159 SER B N 1
ATOM 8794 C CA . SER D 1 159 ? 26.400 -14.301 11.310 1.00 27.55 159 SER B CA 1
ATOM 8795 C C . SER D 1 159 ? 26.412 -15.410 12.354 1.00 27.40 159 SER B C 1
ATOM 8796 O O . SER D 1 159 ? 26.841 -15.175 13.470 1.00 26.39 159 SER B O 1
ATOM 8804 N N . LYS D 1 160 ? 25.960 -16.615 12.004 1.00 24.83 160 LYS B N 1
ATOM 8805 C CA . LYS D 1 160 ? 25.936 -17.711 12.980 1.00 23.58 160 LYS B CA 1
ATOM 8806 C C . LYS D 1 160 ? 27.361 -18.108 13.299 1.00 29.23 160 LYS B C 1
ATOM 8807 O O . LYS D 1 160 ? 28.219 -18.056 12.433 1.00 35.89 160 LYS B O 1
ATOM 8826 N N . PRO D 1 161 ? 27.618 -18.546 14.527 1.00 28.27 161 PRO B N 1
ATOM 8827 C CA . PRO D 1 161 ? 26.689 -18.696 15.648 1.00 29.76 161 PRO B CA 1
ATOM 8828 C C . PRO D 1 161 ? 26.746 -17.496 16.590 1.00 27.71 161 PRO B C 1
ATOM 8829 O O . PRO D 1 161 ? 27.695 -16.711 16.527 1.00 27.82 161 PRO B O 1
ATOM 8840 N N . ASN D 1 162 ? 25.718 -17.324 17.412 1.00 22.35 162 ASN B N 1
ATOM 8841 C CA . ASN D 1 162 ? 25.694 -16.247 18.391 1.00 26.02 162 ASN B CA 1
ATOM 8842 C C . ASN D 1 162 ? 25.944 -14.878 17.773 1.00 24.37 162 ASN B C 1
ATOM 8843 O O . ASN D 1 162 ? 26.697 -14.065 18.312 1.00 34.76 162 ASN B O 1
ATOM 8854 N N . GLY D 1 163 ? 25.320 -14.614 16.644 1.00 25.59 163 GLY B N 1
ATOM 8855 C CA . GLY D 1 163 ? 25.626 -13.404 15.898 1.00 27.41 163 GLY B CA 1
ATOM 8856 C C . GLY D 1 163 ? 24.597 -12.307 16.049 1.00 27.00 163 GLY B C 1
ATOM 8857 O O . GLY D 1 163 ? 23.521 -12.489 16.627 1.00 22.84 163 GLY B O 1
ATOM 8861 N N . LEU D 1 164 ? 24.950 -11.150 15.505 1.00 24.68 164 LEU B N 1
ATOM 8862 C CA . LEU D 1 164 ? 24.072 -10.025 15.420 1.00 25.10 164 LEU B CA 1
ATOM 8863 C C . LEU D 1 164 ? 24.381 -9.366 14.102 1.00 32.94 164 LEU B C 1
ATOM 8864 O O . LEU D 1 164 ? 25.277 -8.533 14.016 1.00 32.76 164 LEU B O 1
ATOM 8880 N N . GLY D 1 165 ? 23.657 -9.784 13.069 1.00 24.63 165 GLY B N 1
ATOM 8881 C CA . GLY D 1 165 ? 23.864 -9.290 11.712 1.00 26.55 165 GLY B CA 1
ATOM 8882 C C . GLY D 1 165 ? 22.999 -8.088 11.442 1.00 28.78 165 GLY B C 1
ATOM 8883 O O . GLY D 1 165 ? 21.870 -8.026 11.899 1.00 24.48 165 GLY B O 1
ATOM 8887 N N . VAL D 1 166 ? 23.524 -7.126 10.683 1.00 27.28 166 VAL B N 1
ATOM 8888 C CA . VAL D 1 166 ? 22.784 -5.913 10.395 1.00 25.53 166 VAL B CA 1
ATOM 8889 C C . VAL D 1 166 ? 22.916 -5.518 8.917 1.00 27.21 166 VAL B C 1
ATOM 8890 O O . VAL D 1 166 ? 24.008 -5.571 8.350 1.00 23.61 166 VAL B O 1
ATOM 8903 N N . ILE D 1 167 ? 21.799 -5.144 8.305 1.00 28.70 167 ILE B N 1
ATOM 8904 C CA . ILE D 1 167 ? 21.809 -4.544 6.974 1.00 26.85 167 ILE B CA 1
ATOM 8905 C C . ILE D 1 167 ? 20.952 -3.276 7.036 1.00 28.97 167 ILE B C 1
ATOM 8906 O O . ILE D 1 167 ? 19.740 -3.338 7.212 1.00 23.65 167 ILE B O 1
ATOM 8922 N N . ARG D 1 168 ? 21.598 -2.122 6.924 1.00 29.79 168 ARG B N 1
ATOM 8923 C CA . ARG D 1 168 ? 20.899 -0.854 7.019 1.00 36.70 168 ARG B CA 1
ATOM 8924 C C . ARG D 1 168 ? 20.200 -0.539 5.731 1.00 35.26 168 ARG B C 1
ATOM 8925 O O . ARG D 1 168 ? 20.590 -1.035 4.682 1.00 33.08 168 ARG B O 1
ATOM 8946 N N . PRO D 1 169 ? 19.160 0.297 5.803 1.00 31.09 169 PRO B N 1
ATOM 8947 C CA . PRO D 1 169 ? 18.445 0.639 4.580 1.00 33.31 169 PRO B CA 1
ATOM 8948 C C . PRO D 1 169 ? 19.395 1.069 3.473 1.00 44.44 169 PRO B C 1
ATOM 8949 O O . PRO D 1 169 ? 19.174 0.709 2.329 1.00 35.55 169 PRO B O 1
ATOM 8960 N N . THR D 1 170 ? 20.457 1.788 3.826 1.00 40.25 170 THR B N 1
ATOM 8961 C CA . THR D 1 170 ? 21.346 2.372 2.833 1.00 51.71 170 THR B CA 1
ATOM 8962 C C . THR D 1 170 ? 22.262 1.328 2.217 1.00 48.38 170 THR B C 1
ATOM 8963 O O . THR D 1 170 ? 22.837 1.558 1.151 1.00 40.36 170 THR B O 1
ATOM 8974 N N . GLU D 1 171 ? 22.373 0.179 2.880 1.00 38.04 171 GLU B N 1
ATOM 8975 C CA . GLU D 1 171 ? 23.255 -0.902 2.439 1.00 41.65 171 GLU B CA 1
ATOM 8976 C C . GLU D 1 171 ? 22.523 -1.934 1.571 1.00 33.53 171 GLU B C 1
ATOM 8977 O O . GLU D 1 171 ? 23.153 -2.787 0.960 1.00 35.77 171 GLU B O 1
ATOM 8989 N N . VAL D 1 172 ? 21.199 -1.866 1.522 1.00 32.45 172 VAL B N 1
ATOM 8990 C CA . VAL D 1 172 ? 20.425 -2.914 0.861 1.00 31.78 172 VAL B CA 1
ATOM 8991 C C . VAL D 1 172 ? 20.811 -3.100 -0.608 1.00 38.16 172 VAL B C 1
ATOM 8992 O O . VAL D 1 172 ? 20.986 -4.230 -1.056 1.00 31.28 172 VAL B O 1
ATOM 9005 N N . GLN D 1 173 ? 20.921 -2.004 -1.363 1.00 41.59 173 GLN B N 1
ATOM 9006 C CA . GLN D 1 173 ? 21.205 -2.117 -2.801 1.00 48.36 173 GLN B CA 1
ATOM 9007 C C . GLN D 1 173 ? 22.522 -2.841 -3.060 1.00 33.78 173 GLN B C 1
ATOM 9008 O O . GLN D 1 173 ? 22.558 -3.829 -3.804 1.00 38.49 173 GLN B O 1
ATOM 9022 N N . ASP D 1 174 ? 23.599 -2.372 -2.441 1.00 40.30 174 ASP B N 1
ATOM 9023 C CA . ASP D 1 174 ? 24.891 -3.031 -2.604 1.00 40.26 174 ASP B CA 1
ATOM 9024 C C . ASP D 1 174 ? 24.845 -4.487 -2.108 1.00 46.99 174 ASP B C 1
ATOM 9025 O O . ASP D 1 174 ? 25.413 -5.399 -2.724 1.00 40.03 174 ASP B O 1
ATOM 9034 N N . PHE D 1 175 ? 24.169 -4.718 -0.989 1.00 38.58 175 PHE B N 1
ATOM 9035 C CA . PHE D 1 175 ? 24.074 -6.074 -0.468 1.00 33.01 175 PHE B CA 1
ATOM 9036 C C . PHE D 1 175 ? 23.384 -7.030 -1.464 1.00 31.78 175 PHE B C 1
ATOM 9037 O O . PHE D 1 175 ? 23.848 -8.144 -1.691 1.00 34.84 175 PHE B O 1
ATOM 9054 N N . LEU D 1 176 ? 22.271 -6.600 -2.045 1.00 33.71 176 LEU B N 1
ATOM 9055 C CA . LEU D 1 176 ? 21.531 -7.442 -2.990 1.00 36.79 176 LEU B CA 1
ATOM 9056 C C . LEU D 1 176 ? 22.349 -7.623 -4.257 1.00 40.83 176 LEU B C 1
ATOM 9057 O O . LEU D 1 176 ? 22.268 -8.642 -4.937 1.00 40.37 176 LEU B O 1
ATOM 9073 N N . ASN D 1 177 ? 23.136 -6.608 -4.570 1.00 39.27 177 ASN B N 1
ATOM 9074 C CA . ASN D 1 177 ? 23.956 -6.628 -5.769 1.00 51.44 177 ASN B CA 1
ATOM 9075 C C . ASN D 1 177 ? 25.084 -7.659 -5.664 1.00 48.53 177 ASN B C 1
ATOM 9076 O O . ASN D 1 177 ? 25.601 -8.134 -6.670 1.00 51.91 177 ASN B O 1
ATOM 9087 N N . GLU D 1 178 ? 25.464 -8.027 -4.448 1.00 41.21 178 GLU B N 1
ATOM 9088 C CA . GLU D 1 178 ? 26.568 -8.961 -4.293 1.00 38.93 178 GLU B CA 1
ATOM 9089 C C . GLU D 1 178 ? 26.122 -10.332 -3.787 1.00 39.56 178 GLU B C 1
ATOM 9090 O O . GLU D 1 178 ? 26.909 -11.271 -3.727 1.00 38.97 178 GLU B O 1
ATOM 9102 N N . LEU D 1 179 ? 24.852 -10.461 -3.438 1.00 38.91 179 LEU B N 1
ATOM 9103 C CA . LEU D 1 179 ? 24.370 -11.702 -2.849 1.00 34.57 179 LEU B CA 1
ATOM 9104 C C . LEU D 1 179 ? 24.497 -12.891 -3.804 1.00 35.22 179 LEU B C 1
ATOM 9105 O O . LEU D 1 179 ? 24.081 -12.821 -4.961 1.00 34.71 179 LEU B O 1
ATOM 9121 N N . ASP D 1 180 ? 25.072 -13.981 -3.299 1.00 39.92 180 ASP B N 1
ATOM 9122 C CA . ASP D 1 180 ? 25.163 -15.246 -4.033 1.00 39.37 180 ASP B CA 1
ATOM 9123 C C . ASP D 1 180 ? 23.842 -16.001 -4.077 1.00 48.19 180 ASP B C 1
ATOM 9124 O O . ASP D 1 180 ? 23.065 -16.016 -3.122 1.00 35.90 180 ASP B O 1
ATOM 9133 N N . ILE D 1 181 ? 23.605 -16.651 -5.200 1.00 42.66 181 ILE B N 1
ATOM 9134 C CA . ILE D 1 181 ? 22.387 -17.401 -5.398 1.00 41.04 181 ILE B CA 1
ATOM 9135 C C . ILE D 1 181 ? 22.228 -18.488 -4.331 1.00 41.12 181 ILE B C 1
ATOM 9136 O O . ILE D 1 181 ? 21.117 -18.786 -3.881 1.00 39.93 181 ILE B O 1
ATOM 9152 N N . ASP D 1 182 ? 23.357 -19.063 -3.926 1.00 50.71 182 ASP B N 1
ATOM 9153 C CA . ASP D 1 182 ? 23.374 -20.147 -2.950 1.00 51.09 182 ASP B CA 1
ATOM 9154 C C . ASP D 1 182 ? 22.834 -19.680 -1.609 1.00 47.54 182 ASP B C 1
ATOM 9155 O O . ASP D 1 182 ? 22.355 -20.484 -0.815 1.00 51.74 182 ASP B O 1
ATOM 9164 N N . GLU D 1 183 ? 22.930 -18.380 -1.351 1.00 42.61 183 GLU B N 1
ATOM 9165 C CA . GLU D 1 183 ? 22.663 -17.863 -0.018 1.00 38.63 183 GLU B CA 1
ATOM 9166 C C . GLU D 1 183 ? 21.228 -17.393 0.159 1.00 38.23 183 GLU B C 1
ATOM 9167 O O . GLU D 1 183 ? 20.902 -16.752 1.155 1.00 43.93 183 GLU B O 1
ATOM 9179 N N . ILE D 1 184 ? 20.372 -17.693 -0.800 1.00 30.37 184 ILE B N 1
ATOM 9180 C CA . ILE D 1 184 ? 19.011 -17.187 -0.768 1.00 31.05 184 ILE B CA 1
ATOM 9181 C C . ILE D 1 184 ? 18.125 -18.221 -0.135 1.00 31.60 184 ILE B C 1
ATOM 9182 O O . ILE D 1 184 ? 18.058 -19.339 -0.606 1.00 31.10 184 ILE B O 1
ATOM 9198 N N . PRO D 1 185 ? 17.422 -17.836 0.924 1.00 31.95 185 PRO B N 1
ATOM 9199 C CA . PRO D 1 185 ? 16.458 -18.735 1.564 1.00 34.21 185 PRO B CA 1
ATOM 9200 C C . PRO D 1 185 ? 15.447 -19.271 0.560 1.00 34.65 185 PRO B C 1
ATOM 9201 O O . PRO D 1 185 ? 14.886 -18.528 -0.244 1.00 34.65 185 PRO B O 1
ATOM 9212 N N . GLY D 1 186 ? 15.223 -20.569 0.603 1.00 35.97 186 GLY B N 1
ATOM 9213 C CA . GLY D 1 186 ? 14.201 -21.160 -0.219 1.00 34.71 186 GLY B CA 1
ATOM 9214 C C . GLY D 1 186 ? 14.754 -21.637 -1.538 1.00 40.22 186 GLY B C 1
ATOM 9215 O O . GLY D 1 186 ? 14.005 -22.164 -2.343 1.00 41.93 186 GLY B O 1
ATOM 9219 N N . ILE D 1 187 ? 16.053 -21.464 -1.766 1.00 32.45 187 ILE B N 1
ATOM 9220 C CA . ILE D 1 187 ? 16.672 -22.025 -2.959 1.00 35.82 187 ILE B CA 1
ATOM 9221 C C . ILE D 1 187 ? 17.588 -23.159 -2.537 1.00 38.51 187 ILE B C 1
ATOM 9222 O O . ILE D 1 187 ? 18.731 -22.940 -2.077 1.00 42.18 187 ILE B O 1
ATOM 9238 N N . GLY D 1 188 ? 17.083 -24.377 -2.684 1.00 41.52 188 GLY B N 1
ATOM 9239 C CA . GLY D 1 188 ? 17.819 -25.554 -2.256 1.00 45.35 188 GLY B CA 1
ATOM 9240 C C . GLY D 1 188 ? 19.046 -25.799 -3.115 1.00 50.10 188 GLY B C 1
ATOM 9241 O O . GLY D 1 188 ? 19.179 -25.226 -4.203 1.00 45.83 188 GLY B O 1
ATOM 9245 N N . SER D 1 189 ? 19.933 -26.661 -2.622 1.00 44.93 189 SER B N 1
ATOM 9246 C CA . SER D 1 189 ? 21.196 -26.998 -3.289 1.00 53.41 189 SER B CA 1
ATOM 9247 C C . SER D 1 189 ? 21.044 -27.372 -4.765 1.00 47.49 189 SER B C 1
ATOM 9248 O O . SER D 1 189 ? 21.876 -27.006 -5.599 1.00 46.24 189 SER B O 1
ATOM 9256 N N . VAL D 1 190 ? 19.988 -28.115 -5.073 1.00 46.17 190 VAL B N 1
ATOM 9257 C CA . VAL D 1 190 ? 19.765 -28.625 -6.416 1.00 55.14 190 VAL B CA 1
ATOM 9258 C C . VAL D 1 190 ? 19.489 -27.481 -7.369 1.00 56.33 190 VAL B C 1
ATOM 9259 O O . VAL D 1 190 ? 20.233 -27.263 -8.340 1.00 49.56 190 VAL B O 1
ATOM 9272 N N . LEU D 1 191 ? 18.400 -26.775 -7.093 1.00 49.54 191 LEU B N 1
ATOM 9273 C CA . LEU D 1 191 ? 17.978 -25.650 -7.906 1.00 44.76 191 LEU B CA 1
ATOM 9274 C C . LEU D 1 191 ? 19.118 -24.657 -8.053 1.00 48.97 191 LEU B C 1
ATOM 9275 O O . LEU D 1 191 ? 19.345 -24.115 -9.135 1.00 44.62 191 LEU B O 1
ATOM 9291 N N . ALA D 1 192 ? 19.843 -24.430 -6.967 1.00 43.27 192 ALA B N 1
ATOM 9292 C CA . ALA D 1 192 ? 20.952 -23.490 -6.991 1.00 43.58 192 ALA B CA 1
ATOM 9293 C C . ALA D 1 192 ? 21.930 -23.904 -8.073 1.00 51.32 192 ALA B C 1
ATOM 9294 O O . ALA D 1 192 ? 22.394 -23.073 -8.844 1.00 49.48 192 ALA B O 1
ATOM 9301 N N . ARG D 1 193 ? 22.252 -25.191 -8.122 1.00 50.26 193 ARG B N 1
ATOM 9302 C CA . ARG D 1 193 ? 23.261 -25.665 -9.063 1.00 52.93 193 ARG B CA 1
ATOM 9303 C C . ARG D 1 193 ? 22.731 -25.581 -10.494 1.00 47.12 193 ARG B C 1
ATOM 9304 O O . ARG D 1 193 ? 23.441 -25.154 -11.401 1.00 57.28 193 ARG B O 1
ATOM 9325 N N . ARG D 1 194 ? 21.479 -25.974 -10.686 1.00 39.90 194 ARG B N 1
ATOM 9326 C CA . ARG D 1 194 ? 20.786 -25.762 -11.959 1.00 49.35 194 ARG B CA 1
ATOM 9327 C C . ARG D 1 194 ? 20.898 -24.305 -12.447 1.00 51.78 194 ARG B C 1
ATOM 9328 O O . ARG D 1 194 ? 21.383 -24.061 -13.547 1.00 48.34 194 ARG B O 1
ATOM 9349 N N . LEU D 1 195 ? 20.455 -23.343 -11.637 1.00 46.60 195 LEU B N 1
ATOM 9350 C CA . LEU D 1 195 ? 20.596 -21.919 -11.982 1.00 44.11 195 LEU B CA 1
ATOM 9351 C C . LEU D 1 195 ? 22.046 -21.580 -12.305 1.00 44.98 195 LEU B C 1
ATOM 9352 O O . LEU D 1 195 ? 22.332 -20.888 -13.274 1.00 37.47 195 LEU B O 1
ATOM 9368 N N . ASN D 1 196 ? 22.943 -22.076 -11.460 1.00 41.21 196 ASN B N 1
ATOM 9369 C CA . ASN D 1 196 ? 24.368 -21.795 -11.535 1.00 49.55 196 ASN B CA 1
ATOM 9370 C C . ASN D 1 196 ? 25.025 -22.320 -12.816 1.00 55.70 196 ASN B C 1
ATOM 9371 O O . ASN D 1 196 ? 26.026 -21.766 -13.292 1.00 48.56 196 ASN B O 1
ATOM 9382 N N . GLU D 1 197 ? 24.463 -23.393 -13.361 1.00 51.23 197 GLU B N 1
ATOM 9383 C CA . GLU D 1 197 ? 24.970 -23.957 -14.603 1.00 61.82 197 GLU B CA 1
ATOM 9384 C C . GLU D 1 197 ? 24.385 -23.189 -15.786 1.00 56.55 197 GLU B C 1
ATOM 9385 O O . GLU D 1 197 ? 24.935 -23.210 -16.881 1.00 51.08 197 GLU B O 1
ATOM 9397 N N . LEU D 1 198 ? 23.273 -22.504 -15.554 1.00 45.20 198 LEU B N 1
ATOM 9398 C CA . LEU D 1 198 ? 22.701 -21.613 -16.547 1.00 38.50 198 LEU B CA 1
ATOM 9399 C C . LEU D 1 198 ? 23.309 -20.199 -16.441 1.00 33.31 198 LEU B C 1
ATOM 9400 O O . LEU D 1 198 ? 22.817 -19.243 -17.054 1.00 34.63 198 LEU B O 1
ATOM 9416 N N . GLY D 1 199 ? 24.367 -20.072 -15.655 1.00 28.67 199 GLY B N 1
ATOM 9417 C CA . GLY D 1 199 ? 25.105 -18.824 -15.551 1.00 44.32 199 GLY B CA 1
ATOM 9418 C C . GLY D 1 199 ? 24.511 -17.843 -14.553 1.00 41.84 199 GLY B C 1
ATOM 9419 O O . GLY D 1 199 ? 24.878 -16.673 -14.526 1.00 34.78 199 GLY B O 1
ATOM 9423 N N . ILE D 1 200 ? 23.589 -18.329 -13.733 1.00 40.00 200 ILE B N 1
ATOM 9424 C CA . ILE D 1 200 ? 22.978 -17.517 -12.683 1.00 37.13 200 ILE B CA 1
ATOM 9425 C C . ILE D 1 200 ? 23.665 -17.854 -11.352 1.00 38.79 200 ILE B C 1
ATOM 9426 O O . ILE D 1 200 ? 23.350 -18.845 -10.693 1.00 41.63 200 ILE B O 1
ATOM 9442 N N . GLN D 1 201 ? 24.662 -17.045 -11.004 1.00 32.11 201 GLN B N 1
ATOM 9443 C CA . GLN D 1 201 ? 25.492 -17.289 -9.830 1.00 44.40 201 GLN B CA 1
ATOM 9444 C C . GLN D 1 201 ? 25.252 -16.278 -8.697 1.00 43.21 201 GLN B C 1
ATOM 9445 O O . GLN D 1 201 ? 25.504 -16.570 -7.532 1.00 37.42 201 GLN B O 1
ATOM 9459 N N . LYS D 1 202 ? 24.778 -15.092 -9.056 1.00 33.85 202 LYS B N 1
ATOM 9460 C CA . LYS D 1 202 ? 24.449 -14.072 -8.079 1.00 37.39 202 LYS B CA 1
ATOM 9461 C C . LYS D 1 202 ? 23.006 -13.661 -8.272 1.00 33.43 202 LYS B C 1
ATOM 9462 O O . LYS D 1 202 ? 22.452 -13.778 -9.375 1.00 26.44 202 LYS B O 1
ATOM 9481 N N . LEU D 1 203 ? 22.389 -13.158 -7.205 1.00 30.81 203 LEU B N 1
ATOM 9482 C CA . LEU D 1 203 ? 20.989 -12.753 -7.280 1.00 32.71 203 LEU B CA 1
ATOM 9483 C C . LEU D 1 203 ? 20.749 -11.782 -8.446 1.00 22.49 203 LEU B C 1
ATOM 9484 O O . LEU D 1 203 ? 19.774 -11.911 -9.187 1.00 27.64 203 LEU B O 1
ATOM 9500 N N . ARG D 1 204 ? 21.639 -10.812 -8.589 1.00 31.33 204 ARG B N 1
ATOM 9501 C CA . ARG D 1 204 ? 21.511 -9.809 -9.658 1.00 34.22 204 ARG B CA 1
ATOM 9502 C C . ARG D 1 204 ? 21.421 -10.452 -11.052 1.00 27.28 204 ARG B C 1
ATOM 9503 O O . ARG D 1 204 ? 20.827 -9.888 -11.978 1.00 29.99 204 ARG B O 1
ATOM 9524 N N . ASP D 1 205 ? 21.985 -11.642 -11.201 1.00 31.18 205 ASP B N 1
ATOM 9525 C CA . ASP D 1 205 ? 21.941 -12.342 -12.487 1.00 30.04 205 ASP B CA 1
ATOM 9526 C C . ASP D 1 205 ? 20.525 -12.717 -12.896 1.00 40.08 205 ASP B C 1
ATOM 9527 O O . ASP D 1 205 ? 20.276 -12.996 -14.065 1.00 31.37 205 ASP B O 1
ATOM 9536 N N . ILE D 1 206 ? 19.600 -12.725 -11.929 1.00 32.22 206 ILE B N 1
ATOM 9537 C CA . ILE D 1 206 ? 18.202 -13.030 -12.184 1.00 35.36 206 ILE B CA 1
ATOM 9538 C C . ILE D 1 206 ? 17.579 -12.000 -13.095 1.00 33.22 206 ILE B C 1
ATOM 9539 O O . ILE D 1 206 ? 16.664 -12.299 -13.855 1.00 37.11 206 ILE B O 1
ATOM 9555 N N . LEU D 1 207 ? 18.041 -10.765 -12.995 1.00 32.96 207 LEU B N 1
ATOM 9556 C CA . LEU D 1 207 ? 17.431 -9.700 -13.777 1.00 41.86 207 LEU B CA 1
ATOM 9557 C C . LEU D 1 207 ? 17.683 -9.852 -15.281 1.00 45.61 207 LEU B C 1
ATOM 9558 O O . LEU D 1 207 ? 17.038 -9.191 -16.086 1.00 49.20 207 LEU B O 1
ATOM 9574 N N . SER D 1 208 ? 18.613 -10.726 -15.648 1.00 45.51 208 SER B N 1
ATOM 9575 C CA . SER D 1 208 ? 18.952 -10.954 -17.050 1.00 55.36 208 SER B CA 1
ATOM 9576 C C . SER D 1 208 ? 17.917 -11.858 -17.704 1.00 58.66 208 SER B C 1
ATOM 9577 O O . SER D 1 208 ? 17.865 -11.969 -18.929 1.00 58.60 208 SER B O 1
ATOM 9585 N N . LYS D 1 209 ? 17.101 -12.510 -16.880 1.00 52.75 209 LYS B N 1
ATOM 9586 C CA . LYS D 1 209 ? 16.045 -13.382 -17.374 1.00 57.78 209 LYS B CA 1
ATOM 9587 C C . LYS D 1 209 ? 14.666 -12.743 -17.168 1.00 57.59 209 LYS B C 1
ATOM 9588 O O . LYS D 1 209 ? 14.499 -11.863 -16.318 1.00 59.20 209 LYS B O 1
ATOM 9607 N N . ASN D 1 210 ? 13.684 -13.165 -17.961 1.00 61.31 210 ASN B N 1
ATOM 9608 C CA . ASN D 1 210 ? 12.298 -12.774 -17.720 1.00 61.40 210 ASN B CA 1
ATOM 9609 C C . ASN D 1 210 ? 11.549 -13.898 -17.006 1.00 64.03 210 ASN B C 1
ATOM 9610 O O . ASN D 1 210 ? 12.044 -15.022 -16.910 1.00 62.20 210 ASN B O 1
ATOM 9621 N N . TYR D 1 211 ? 10.354 -13.601 -16.512 1.00 51.00 211 TYR B N 1
ATOM 9622 C CA . TYR D 1 211 ? 9.588 -14.600 -15.776 1.00 57.24 211 TYR B CA 1
ATOM 9623 C C . TYR D 1 211 ? 9.455 -15.901 -16.576 1.00 59.16 211 TYR B C 1
ATOM 9624 O O . TYR D 1 211 ? 9.921 -16.965 -16.147 1.00 43.77 211 TYR B O 1
ATOM 9642 N N . ASN D 1 212 ? 8.838 -15.802 -17.749 1.00 55.85 212 ASN B N 1
ATOM 9643 C CA . ASN D 1 212 ? 8.582 -16.969 -18.581 1.00 51.84 212 ASN B CA 1
ATOM 9644 C C . ASN D 1 212 ? 9.809 -17.851 -18.749 1.00 51.21 212 ASN B C 1
ATOM 9645 O O . ASN D 1 212 ? 9.715 -19.076 -18.708 1.00 56.05 212 ASN B O 1
ATOM 9656 N N . GLU D 1 213 ? 10.964 -17.227 -18.944 1.00 49.77 213 GLU B N 1
ATOM 9657 C CA . GLU D 1 213 ? 12.208 -17.969 -19.057 1.00 56.84 213 GLU B CA 1
ATOM 9658 C C . GLU D 1 213 ? 12.512 -18.624 -17.726 1.00 55.64 213 GLU B C 1
ATOM 9659 O O . GLU D 1 213 ? 12.747 -19.820 -17.656 1.00 52.38 213 GLU B O 1
ATOM 9671 N N . LEU D 1 214 ? 12.492 -17.821 -16.668 1.00 51.50 214 LEU B N 1
ATOM 9672 C CA . LEU D 1 214 ? 12.872 -18.283 -15.342 1.00 49.87 214 LEU B CA 1
ATOM 9673 C C . LEU D 1 214 ? 11.935 -19.391 -14.860 1.00 39.39 214 LEU B C 1
ATOM 9674 O O . LEU D 1 214 ? 12.385 -20.377 -14.288 1.00 42.44 214 LEU B O 1
ATOM 9690 N N . GLU D 1 215 ? 10.637 -19.216 -15.097 1.00 43.02 215 GLU B N 1
ATOM 9691 C CA . GLU D 1 215 ? 9.635 -20.170 -14.637 1.00 47.29 215 GLU B CA 1
ATOM 9692 C C . GLU D 1 215 ? 9.995 -21.565 -15.112 1.00 51.85 215 GLU B C 1
ATOM 9693 O O . GLU D 1 215 ? 9.916 -22.535 -14.355 1.00 50.01 215 GLU B O 1
ATOM 9705 N N . LYS D 1 216 ? 10.413 -21.674 -16.365 1.00 50.96 216 LYS B N 1
ATOM 9706 C CA . LYS D 1 216 ? 10.759 -22.979 -16.909 1.00 55.62 216 LYS B CA 1
ATOM 9707 C C . LYS D 1 216 ? 11.885 -23.633 -16.093 1.00 50.17 216 LYS B C 1
ATOM 9708 O O . LYS D 1 216 ? 12.018 -24.855 -16.069 1.00 50.61 216 LYS B O 1
ATOM 9727 N N . ILE D 1 217 ? 12.686 -22.817 -15.416 0.89 48.14 217 ILE B N 1
ATOM 9728 C CA . ILE D 1 217 ? 13.816 -23.323 -14.651 0.89 40.95 217 ILE B CA 1
ATOM 9729 C C . ILE D 1 217 ? 13.481 -23.509 -13.173 0.89 48.25 217 ILE B C 1
ATOM 9730 O O . ILE D 1 217 ? 14.008 -24.424 -12.538 0.89 48.70 217 ILE B O 1
ATOM 9746 N N . THR D 1 218 ? 12.632 -22.641 -12.616 1.00 46.65 218 THR B N 1
ATOM 9747 C CA . THR D 1 218 ? 12.414 -22.619 -11.160 1.00 45.75 218 THR B CA 1
ATOM 9748 C C . THR D 1 218 ? 11.010 -23.005 -10.692 1.00 43.72 218 THR B C 1
ATOM 9749 O O . THR D 1 218 ? 10.792 -23.242 -9.502 1.00 40.36 218 THR B O 1
ATOM 9760 N N . GLY D 1 219 ? 10.055 -23.055 -11.605 1.00 35.31 219 GLY B N 1
ATOM 9761 C CA . GLY D 1 219 ? 8.668 -23.152 -11.198 1.00 39.23 219 GLY B CA 1
ATOM 9762 C C . GLY D 1 219 ? 8.197 -21.754 -10.859 1.00 37.96 219 GLY B C 1
ATOM 9763 O O . GLY D 1 219 ? 9.028 -20.884 -10.580 1.00 41.16 219 GLY B O 1
ATOM 9767 N N . LYS D 1 220 ? 6.881 -21.553 -10.872 1.00 33.24 220 LYS B N 1
ATOM 9768 C CA . LYS D 1 220 ? 6.249 -20.235 -10.763 1.00 33.13 220 LYS B CA 1
ATOM 9769 C C . LYS D 1 220 ? 6.558 -19.476 -9.474 1.00 44.42 220 LYS B C 1
ATOM 9770 O O . LYS D 1 220 ? 6.999 -18.322 -9.501 1.00 35.50 220 LYS B O 1
ATOM 9789 N N . ALA D 1 221 ? 6.276 -20.119 -8.345 1.00 42.74 221 ALA B N 1
ATOM 9790 C CA . ALA D 1 221 ? 6.458 -19.492 -7.044 1.00 38.99 221 ALA B CA 1
ATOM 9791 C C . ALA D 1 221 ? 7.882 -18.969 -6.885 1.00 26.80 221 ALA B C 1
ATOM 9792 O O . ALA D 1 221 ? 8.081 -17.820 -6.503 1.00 28.07 221 ALA B O 1
ATOM 9799 N N . LYS D 1 222 ? 8.857 -19.828 -7.157 1.00 31.84 222 LYS B N 1
ATOM 9800 C CA . LYS D 1 222 ? 10.260 -19.466 -7.007 1.00 31.28 222 LYS B CA 1
ATOM 9801 C C . LYS D 1 222 ? 10.676 -18.359 -7.997 1.00 32.10 222 LYS B C 1
ATOM 9802 O O . LYS D 1 222 ? 11.479 -17.494 -7.660 1.00 25.54 222 LYS B O 1
ATOM 9821 N N . ALA D 1 223 ? 10.118 -18.377 -9.200 1.00 33.92 223 ALA B N 1
ATOM 9822 C CA . ALA D 1 223 ? 10.400 -17.309 -10.175 1.00 34.77 223 ALA B CA 1
ATOM 9823 C C . ALA D 1 223 ? 9.925 -15.932 -9.685 1.00 28.20 223 ALA B C 1
ATOM 9824 O O . ALA D 1 223 ? 10.653 -14.934 -9.761 1.00 30.59 223 ALA B O 1
ATOM 9831 N N . LEU D 1 224 ? 8.699 -15.863 -9.191 1.00 23.71 224 LEU B N 1
ATOM 9832 C CA . LEU D 1 224 ? 8.146 -14.599 -8.755 1.00 26.86 224 LEU B CA 1
ATOM 9833 C C . LEU D 1 224 ? 8.945 -14.067 -7.591 1.00 26.54 224 LEU B C 1
ATOM 9834 O O . LEU D 1 224 ? 9.198 -12.872 -7.485 1.00 22.98 224 LEU B O 1
ATOM 9850 N N . TYR D 1 225 ? 9.300 -14.986 -6.697 1.00 24.91 225 TYR B N 1
ATOM 9851 C CA . TYR D 1 225 ? 10.064 -14.653 -5.483 1.00 26.26 225 TYR B CA 1
ATOM 9852 C C . TYR D 1 225 ? 11.446 -14.080 -5.824 1.00 24.71 225 TYR B C 1
ATOM 9853 O O . TYR D 1 225 ? 11.812 -13.007 -5.352 1.00 21.91 225 TYR B O 1
ATOM 9871 N N . LEU D 1 226 ? 12.189 -14.788 -6.669 1.00 23.94 226 LEU B N 1
ATOM 9872 C CA . LEU D 1 226 ? 13.540 -14.377 -7.046 1.00 21.57 226 LEU B CA 1
ATOM 9873 C C . LEU D 1 226 ? 13.539 -13.033 -7.788 1.00 27.32 226 LEU B C 1
ATOM 9874 O O . LEU D 1 226 ? 14.396 -12.169 -7.553 1.00 23.05 226 LEU B O 1
ATOM 9890 N N . LEU D 1 227 ? 12.580 -12.855 -8.682 1.00 24.31 227 LEU B N 1
ATOM 9891 C CA . LEU D 1 227 ? 12.521 -11.613 -9.463 1.00 27.20 227 LEU B CA 1
ATOM 9892 C C . LEU D 1 227 ? 12.185 -10.433 -8.553 1.00 29.13 227 LEU B C 1
ATOM 9893 O O . LEU D 1 227 ? 12.725 -9.353 -8.699 1.00 29.58 227 LEU B O 1
ATOM 9909 N N . LYS D 1 228 ? 11.300 -10.651 -7.593 1.00 27.99 228 LYS B N 1
ATOM 9910 C CA . LYS D 1 228 ? 10.980 -9.610 -6.618 1.00 28.25 228 LYS B CA 1
ATOM 9911 C C . LYS D 1 228 ? 12.192 -9.273 -5.729 1.00 25.06 228 LYS B C 1
ATOM 9912 O O . LYS D 1 228 ? 12.502 -8.110 -5.486 1.00 25.67 228 LYS B O 1
ATOM 9931 N N . LEU D 1 229 ? 12.873 -10.302 -5.237 1.00 21.77 229 LEU B N 1
ATOM 9932 C CA . LEU D 1 229 ? 13.954 -10.101 -4.279 1.00 27.68 229 LEU B CA 1
ATOM 9933 C C . LEU D 1 229 ? 15.069 -9.356 -4.977 1.00 31.64 229 LEU B C 1
ATOM 9934 O O . LEU D 1 229 ? 15.698 -8.459 -4.403 1.00 24.91 229 LEU B O 1
ATOM 9950 N N . ALA D 1 230 ? 15.298 -9.736 -6.230 1.00 21.76 230 ALA B N 1
ATOM 9951 C CA . ALA D 1 230 ? 16.393 -9.149 -6.999 1.00 30.14 230 ALA B CA 1
ATOM 9952 C C . ALA D 1 230 ? 16.197 -7.641 -7.134 1.00 30.10 230 ALA B C 1
ATOM 9953 O O . ALA D 1 230 ? 17.162 -6.883 -7.252 1.00 32.00 230 ALA B O 1
ATOM 9960 N N . GLN D 1 231 ? 14.943 -7.214 -7.123 1.00 25.94 231 GLN B N 1
ATOM 9961 C CA . GLN D 1 231 ? 14.612 -5.813 -7.328 1.00 32.78 231 GLN B CA 1
ATOM 9962 C C . GLN D 1 231 ? 14.402 -5.091 -6.003 1.00 32.08 231 GLN B C 1
ATOM 9963 O O . GLN D 1 231 ? 13.952 -3.950 -5.982 1.00 39.14 231 GLN B O 1
ATOM 9977 N N . ASP D 1 232 ? 14.719 -5.755 -4.901 1.00 30.18 232 ASP B N 1
ATOM 9978 C CA . ASP D 1 232 ? 14.392 -5.243 -3.582 1.00 43.90 232 ASP B CA 1
ATOM 9979 C C . ASP D 1 232 ? 12.929 -4.840 -3.555 1.00 43.49 232 ASP B C 1
ATOM 9980 O O . ASP D 1 232 ? 12.578 -3.767 -3.065 1.00 38.38 232 ASP B O 1
ATOM 9989 N N . GLU D 1 233 ? 12.083 -5.709 -4.088 1.00 37.15 233 GLU B N 1
ATOM 9990 C CA . GLU D 1 233 ? 10.646 -5.483 -4.019 1.00 41.00 233 GLU B CA 1
ATOM 9991 C C . GLU D 1 233 ? 9.978 -6.520 -3.145 1.00 46.10 233 GLU B C 1
ATOM 9992 O O . GLU D 1 233 ? 8.763 -6.705 -3.186 1.00 48.72 233 GLU B O 1
ATOM 10004 N N . TYR D 1 234 ? 10.786 -7.211 -2.355 1.00 37.82 234 TYR B N 1
ATOM 10005 C CA . TYR D 1 234 ? 10.257 -8.108 -1.367 1.00 41.61 234 TYR B CA 1
ATOM 10006 C C . TYR D 1 234 ? 9.969 -7.248 -0.154 1.00 49.20 234 TYR B C 1
ATOM 10007 O O . TYR D 1 234 ? 10.818 -6.452 0.266 1.00 42.50 234 TYR B O 1
ATOM 10025 N N . ASN D 1 235 ? 8.770 -7.381 0.398 1.00 36.82 235 ASN B N 1
ATOM 10026 C CA . ASN D 1 235 ? 8.424 -6.603 1.572 1.00 42.66 235 ASN B CA 1
ATOM 10027 C C . ASN D 1 235 ? 7.263 -7.246 2.324 1.00 48.57 235 ASN B C 1
ATOM 10028 O O . ASN D 1 235 ? 6.468 -6.541 2.944 1.00 43.70 235 ASN B O 1
ATOM 10039 N N . GLU D 1 236 ? 7.192 -8.582 2.288 1.00 39.33 236 GLU B N 1
ATOM 10040 C CA . GLU D 1 236 ? 6.093 -9.318 2.919 1.00 38.11 236 GLU B CA 1
ATOM 10041 C C . GLU D 1 236 ? 5.922 -8.978 4.400 1.00 36.53 236 GLU B C 1
ATOM 10042 O O . GLU D 1 236 ? 6.892 -8.818 5.134 1.00 32.21 236 GLU B O 1
ATOM 10054 N N . PRO D 1 237 ? 4.667 -8.890 4.847 1.00 34.83 237 PRO B N 1
ATOM 10055 C CA . PRO D 1 237 ? 4.368 -8.489 6.224 1.00 41.29 237 PRO B CA 1
ATOM 10056 C C . PRO D 1 237 ? 4.656 -9.596 7.230 1.00 30.71 237 PRO B C 1
ATOM 10057 O O . PRO D 1 237 ? 4.715 -10.781 6.899 1.00 29.63 237 PRO B O 1
ATOM 10068 N N . ILE D 1 238 ? 4.850 -9.178 8.462 1.00 28.22 238 ILE B N 1
ATOM 10069 C CA . ILE D 1 238 ? 4.965 -10.108 9.581 1.00 35.95 238 ILE B CA 1
ATOM 10070 C C . ILE D 1 238 ? 3.564 -10.591 9.904 1.00 41.44 238 ILE B C 1
ATOM 10071 O O . ILE D 1 238 ? 2.682 -9.787 10.189 1.00 35.70 238 ILE B O 1
ATOM 10087 N N . ARG D 1 239 ? 3.326 -11.894 9.823 1.00 29.03 239 ARG B N 1
ATOM 10088 C CA . ARG D 1 239 ? 1.996 -12.383 10.121 1.00 39.89 239 ARG B CA 1
ATOM 10089 C C . ARG D 1 239 ? 1.960 -13.509 11.140 1.00 42.00 239 ARG B C 1
ATOM 10090 O O . ARG D 1 239 ? 2.813 -14.391 11.146 1.00 31.72 239 ARG B O 1
ATOM 10111 N N . THR D 1 240 ? 0.925 -13.470 11.971 1.00 32.42 240 THR B N 1
ATOM 10112 C CA . THR D 1 240 ? 0.691 -14.493 12.976 1.00 38.05 240 THR B CA 1
ATOM 10113 C C . THR D 1 240 ? 0.492 -15.799 12.242 1.00 32.10 240 THR B C 1
ATOM 10114 O O . THR D 1 240 ? -0.350 -15.897 11.364 1.00 37.56 240 THR B O 1
ATOM 10125 N N . ARG D 1 241 ? 1.290 -16.798 12.570 1.00 31.42 241 ARG B N 1
ATOM 10126 C CA . ARG D 1 241 ? 1.138 -18.071 11.900 1.00 32.12 241 ARG B CA 1
ATOM 10127 C C . ARG D 1 241 ? 0.128 -18.933 12.652 1.00 26.09 241 ARG B C 1
ATOM 10128 O O . ARG D 1 241 ? 0.010 -18.870 13.871 1.00 31.46 241 ARG B O 1
ATOM 10149 N N . VAL D 1 242 ? -0.662 -19.645 11.864 1.00 34.50 242 VAL B N 1
ATOM 10150 C CA . VAL D 1 242 ? -1.743 -20.495 12.346 1.00 36.21 242 VAL B CA 1
ATOM 10151 C C . VAL D 1 242 ? -1.445 -21.916 11.863 1.00 23.77 242 VAL B C 1
ATOM 10152 O O . VAL D 1 242 ? -1.180 -22.127 10.695 1.00 27.54 242 VAL B O 1
ATOM 10165 N N . ARG D 1 243 ? -1.450 -22.858 12.792 1.00 25.22 243 ARG B N 1
ATOM 10166 C CA . ARG D 1 243 ? -1.237 -24.260 12.486 1.00 29.46 243 ARG B CA 1
ATOM 10167 C C . ARG D 1 243 ? -2.285 -24.773 11.502 1.00 32.30 243 ARG B C 1
ATOM 10168 O O . ARG D 1 243 ? -3.491 -24.660 11.745 1.00 30.42 243 ARG B O 1
ATOM 10189 N N . LYS D 1 244 ? -1.817 -25.361 10.409 1.00 22.79 244 LYS B N 1
ATOM 10190 C CA . LYS D 1 244 ? -2.678 -25.770 9.331 1.00 25.11 244 LYS B CA 1
ATOM 10191 C C . LYS D 1 244 ? -2.834 -27.279 9.201 1.00 24.45 244 LYS B C 1
ATOM 10192 O O . LYS D 1 244 ? -3.739 -27.753 8.531 1.00 21.83 244 LYS B O 1
ATOM 10211 N N . SER D 1 245 ? -1.975 -28.037 9.863 1.00 16.05 245 SER B N 1
ATOM 10212 C CA . SER D 1 245 ? -2.104 -29.486 9.811 1.00 17.17 245 SER B CA 1
ATOM 10213 C C . SER D 1 245 ? -1.472 -30.056 11.028 1.00 18.76 245 SER B C 1
ATOM 10214 O O . SER D 1 245 ? -0.649 -29.398 11.672 1.00 21.20 245 SER B O 1
ATOM 10222 N N . ILE D 1 246 ? -1.918 -31.240 11.406 1.00 13.73 246 ILE B N 1
ATOM 10223 C CA . ILE D 1 246 ? -1.397 -31.912 12.570 1.00 15.92 246 ILE B CA 1
ATOM 10224 C C . ILE D 1 246 ? -1.347 -33.373 12.246 1.00 15.67 246 ILE B C 1
ATOM 10225 O O . ILE D 1 246 ? -2.321 -33.948 11.738 1.00 14.11 246 ILE B O 1
ATOM 10241 N N . GLY D 1 247 ? -0.221 -34.000 12.521 1.00 13.10 247 GLY B N 1
ATOM 10242 C CA . GLY D 1 247 ? -0.096 -35.403 12.178 1.00 17.49 247 GLY B CA 1
ATOM 10243 C C . GLY D 1 247 ? 0.899 -36.182 13.031 1.00 16.17 247 GLY B C 1
ATOM 10244 O O . GLY D 1 247 ? 1.520 -35.670 13.966 1.00 13.50 247 GLY B O 1
ATOM 10248 N N . ARG D 1 248 ? 1.027 -37.455 12.708 1.00 12.78 248 ARG B N 1
ATOM 10249 C CA . ARG D 1 248 ? 1.899 -38.331 13.471 1.00 19.30 248 ARG B CA 1
ATOM 10250 C C . ARG D 1 248 ? 2.291 -39.491 12.576 1.00 18.99 248 ARG B C 1
ATOM 10251 O O . ARG D 1 248 ? 1.472 -40.007 11.839 1.00 18.08 248 ARG B O 1
ATOM 10272 N N A ILE D 1 249 ? 3.569 -39.858 12.582 0.88 11.69 249 ILE B N 1
ATOM 10273 C CA A ILE D 1 249 ? 4.004 -40.948 11.729 0.88 13.82 249 ILE B CA 1
ATOM 10274 C C . ILE D 1 249 ? 5.072 -41.751 12.474 1.00 19.95 249 ILE B C 1
ATOM 10275 O O . ILE D 1 249 ? 5.930 -41.172 13.111 1.00 17.20 249 ILE B O 1
ATOM 10291 N N . VAL D 1 250 ? 4.992 -43.076 12.393 1.00 15.79 250 VAL B N 1
ATOM 10292 C CA . VAL D 1 250 ? 5.794 -43.945 13.258 1.00 17.51 250 VAL B CA 1
ATOM 10293 C C . VAL D 1 250 ? 6.463 -45.051 12.416 1.00 21.82 250 VAL B C 1
ATOM 10294 O O . VAL D 1 250 ? 5.956 -45.456 11.351 1.00 18.71 250 VAL B O 1
ATOM 10307 N N . THR D 1 251 ? 7.606 -45.531 12.893 1.00 20.28 251 THR B N 1
ATOM 10308 C CA . THR D 1 251 ? 8.351 -46.581 12.211 1.00 20.84 251 THR B CA 1
ATOM 10309 C C . THR D 1 251 ? 7.864 -47.881 12.829 1.00 25.22 251 THR B C 1
ATOM 10310 O O . THR D 1 251 ? 7.784 -47.998 14.042 1.00 24.67 251 THR B O 1
ATOM 10321 N N . MET D 1 252 ? 7.473 -48.831 11.989 1.00 22.64 252 MET B N 1
ATOM 10322 C CA . MET D 1 252 ? 6.969 -50.104 12.476 1.00 27.31 252 MET B CA 1
ATOM 10323 C C . MET D 1 252 ? 8.150 -51.025 12.845 1.00 28.75 252 MET B C 1
ATOM 10324 O O . MET D 1 252 ? 9.262 -50.812 12.391 1.00 30.33 252 MET B O 1
ATOM 10338 N N . LYS D 1 253 ? 7.908 -52.014 13.690 1.00 30.45 253 LYS B N 1
ATOM 10339 C CA . LYS D 1 253 ? 9.001 -52.864 14.156 1.00 38.31 253 LYS B CA 1
ATOM 10340 C C . LYS D 1 253 ? 9.593 -53.605 12.953 1.00 39.66 253 LYS B C 1
ATOM 10341 O O . LYS D 1 253 ? 10.783 -53.865 12.890 1.00 38.91 253 LYS B O 1
ATOM 10360 N N . ARG D 1 254 ? 8.753 -53.916 11.974 1.00 35.24 254 ARG B N 1
ATOM 10361 C CA . ARG D 1 254 ? 9.241 -54.518 10.749 1.00 38.51 254 ARG B CA 1
ATOM 10362 C C . ARG D 1 254 ? 8.397 -54.056 9.577 1.00 35.77 254 ARG B C 1
ATOM 10363 O O . ARG D 1 254 ? 7.257 -53.626 9.754 1.00 37.51 254 ARG B O 1
ATOM 10384 N N . ASN D 1 255 ? 8.952 -54.155 8.381 1.00 36.47 255 ASN B N 1
ATOM 10385 C CA . ASN D 1 255 ? 8.223 -53.767 7.201 1.00 40.41 255 ASN B CA 1
ATOM 10386 C C . ASN D 1 255 ? 7.063 -54.701 6.934 1.00 49.64 255 ASN B C 1
ATOM 10387 O O . ASN D 1 255 ? 7.012 -55.830 7.435 1.00 39.91 255 ASN B O 1
ATOM 10398 N N . SER D 1 256 ? 6.106 -54.223 6.156 1.00 39.70 256 SER B N 1
ATOM 10399 C CA . SER D 1 256 ? 4.885 -54.969 6.034 1.00 43.11 256 SER B CA 1
ATOM 10400 C C . SER D 1 256 ? 4.008 -54.401 4.957 1.00 44.17 256 SER B C 1
ATOM 10401 O O . SER D 1 256 ? 4.083 -53.211 4.616 1.00 34.82 256 SER B O 1
ATOM 10409 N N . ARG D 1 257 ? 3.205 -55.295 4.400 1.00 49.75 257 ARG B N 1
ATOM 10410 C CA . ARG D 1 257 ? 2.117 -54.936 3.518 1.00 44.37 257 ARG B CA 1
ATOM 10411 C C . ARG D 1 257 ? 0.918 -55.673 4.026 1.00 36.51 257 ARG B C 1
ATOM 10412 O O . ARG D 1 257 ? -0.026 -55.886 3.287 1.00 48.48 257 ARG B O 1
ATOM 10433 N N . ASN D 1 258 ? 0.967 -56.067 5.297 1.00 46.99 258 ASN B N 1
ATOM 10434 C CA . ASN D 1 258 ? -0.121 -56.790 5.934 1.00 41.62 258 ASN B CA 1
ATOM 10435 C C . ASN D 1 258 ? -1.016 -55.865 6.711 1.00 49.99 258 ASN B C 1
ATOM 10436 O O . ASN D 1 258 ? -0.616 -55.281 7.719 1.00 46.55 258 ASN B O 1
ATOM 10447 N N . LEU D 1 259 ? -2.258 -55.773 6.267 1.00 39.94 259 LEU B N 1
ATOM 10448 C CA . LEU D 1 259 ? -3.185 -54.816 6.826 1.00 40.74 259 LEU B CA 1
ATOM 10449 C C . LEU D 1 259 ? -3.338 -54.919 8.338 1.00 47.95 259 LEU B C 1
ATOM 10450 O O . LEU D 1 259 ? -3.271 -53.903 9.025 1.00 40.96 259 LEU B O 1
ATOM 10466 N N . GLU D 1 260 ? -3.549 -56.121 8.873 1.00 40.23 260 GLU B N 1
ATOM 10467 C CA A GLU D 1 260 ? -3.751 -56.275 10.313 0.70 45.69 260 GLU B CA 1
ATOM 10468 C CA B GLU D 1 260 ? -3.748 -56.281 10.309 0.30 45.75 260 GLU B CA 1
ATOM 10469 C C . GLU D 1 260 ? -2.485 -55.938 11.112 1.00 36.97 260 GLU B C 1
ATOM 10470 O O . GLU D 1 260 ? -2.559 -55.620 12.309 1.00 39.07 260 GLU B O 1
ATOM 10491 N N . GLU D 1 261 ? -1.333 -56.013 10.462 1.00 42.81 261 GLU B N 1
ATOM 10492 C CA . GLU D 1 261 ? -0.076 -55.743 11.151 1.00 46.30 261 GLU B CA 1
ATOM 10493 C C . GLU D 1 261 ? 0.131 -54.214 11.233 1.00 41.96 261 GLU B C 1
ATOM 10494 O O . GLU D 1 261 ? 0.641 -53.687 12.225 1.00 39.32 261 GLU B O 1
ATOM 10506 N N . ILE D 1 262 ? -0.292 -53.510 10.189 1.00 43.17 262 ILE B N 1
ATOM 10507 C CA . ILE D 1 262 ? -0.093 -52.064 10.105 1.00 43.93 262 ILE B CA 1
ATOM 10508 C C . ILE D 1 262 ? -1.123 -51.288 10.919 1.00 39.87 262 ILE B C 1
ATOM 10509 O O . ILE D 1 262 ? -0.786 -50.288 11.556 1.00 36.25 262 ILE B O 1
ATOM 10525 N N . LYS D 1 263 ? -2.375 -51.743 10.921 1.00 31.98 263 LYS B N 1
ATOM 10526 C CA . LYS D 1 263 ? -3.457 -50.989 11.559 1.00 37.21 263 LYS B CA 1
ATOM 10527 C C . LYS D 1 263 ? -3.148 -50.455 12.958 1.00 28.09 263 LYS B C 1
ATOM 10528 O O . LYS D 1 263 ? -3.502 -49.316 13.283 1.00 29.84 263 LYS B O 1
ATOM 10547 N N . PRO D 1 264 ? -2.535 -51.275 13.816 1.00 33.27 264 PRO B N 1
ATOM 10548 C CA . PRO D 1 264 ? -2.334 -50.791 15.191 1.00 36.56 264 PRO B CA 1
ATOM 10549 C C . PRO D 1 264 ? -1.427 -49.541 15.239 1.00 25.51 264 PRO B C 1
ATOM 10550 O O . PRO D 1 264 ? -1.635 -48.624 16.058 1.00 28.98 264 PRO B O 1
ATOM 10561 N N . TYR D 1 265 ? -0.459 -49.506 14.342 1.00 25.26 265 TYR B N 1
ATOM 10562 C CA . TYR D 1 265 ? 0.453 -48.367 14.260 1.00 31.17 265 TYR B CA 1
ATOM 10563 C C . TYR D 1 265 ? -0.329 -47.160 13.787 1.00 31.14 265 TYR B C 1
ATOM 10564 O O . TYR D 1 265 ? -0.190 -46.068 14.324 1.00 23.23 265 TYR B O 1
ATOM 10582 N N . LEU D 1 266 ? -1.170 -47.377 12.783 1.00 31.19 266 LEU B N 1
ATOM 10583 C CA . LEU D 1 266 ? -1.955 -46.301 12.195 1.00 23.77 266 LEU B CA 1
ATOM 10584 C C . LEU D 1 266 ? -2.965 -45.749 13.197 1.00 26.30 266 LEU B C 1
ATOM 10585 O O . LEU D 1 266 ? -3.119 -44.532 13.301 1.00 23.58 266 LEU B O 1
ATOM 10601 N N . PHE D 1 267 ? -3.596 -46.617 13.996 1.00 24.13 267 PHE B N 1
ATOM 10602 C CA . PHE D 1 267 ? -4.599 -46.169 14.938 1.00 27.19 267 PHE B CA 1
ATOM 10603 C C . PHE D 1 267 ? -3.953 -45.401 16.090 1.00 23.88 267 PHE B C 1
ATOM 10604 O O . PHE D 1 267 ? -4.509 -44.399 16.577 1.00 25.80 267 PHE B O 1
ATOM 10621 N N . ARG D 1 268 ? -2.775 -45.844 16.530 1.00 26.14 268 ARG B N 1
ATOM 10622 C CA . ARG D 1 268 ? -2.070 -45.071 17.555 1.00 21.77 268 ARG B CA 1
ATOM 10623 C C . ARG D 1 268 ? -1.734 -43.677 17.013 1.00 17.67 268 ARG B C 1
ATOM 10624 O O . ARG D 1 268 ? -1.864 -42.687 17.718 1.00 23.88 268 ARG B O 1
ATOM 10645 N N . ALA D 1 269 ? -1.338 -43.595 15.749 1.00 21.42 269 ALA B N 1
ATOM 10646 C CA . ALA D 1 269 ? -0.981 -42.297 15.188 1.00 20.99 269 ALA B CA 1
ATOM 10647 C C . ALA D 1 269 ? -2.209 -41.389 15.131 1.00 22.94 269 ALA B C 1
ATOM 10648 O O . ALA D 1 269 ? -2.155 -40.197 15.417 1.00 19.50 269 ALA B O 1
ATOM 10655 N N . ILE D 1 270 ? -3.344 -41.979 14.799 1.00 21.38 270 ILE B N 1
ATOM 10656 C CA . ILE D 1 270 ? -4.594 -41.250 14.835 1.00 20.78 270 ILE B CA 1
ATOM 10657 C C . ILE D 1 270 ? -4.963 -40.762 16.239 1.00 20.95 270 ILE B C 1
ATOM 10658 O O . ILE D 1 270 ? -5.321 -39.596 16.421 1.00 22.35 270 ILE B O 1
ATOM 10674 N N . GLU D 1 271 ? -4.854 -41.640 17.229 1.00 21.89 271 GLU B N 1
ATOM 10675 C CA . GLU D 1 271 ? -5.173 -41.283 18.605 1.00 21.61 271 GLU B CA 1
ATOM 10676 C C . GLU D 1 271 ? -4.315 -40.092 19.078 1.00 21.59 271 GLU B C 1
ATOM 10677 O O . GLU D 1 271 ? -4.828 -39.117 19.647 1.00 26.81 271 GLU B O 1
ATOM 10689 N N . GLU D 1 272 ? -3.003 -40.203 18.877 1.00 25.88 272 GLU B N 1
ATOM 10690 C CA . GLU D 1 272 ? -2.078 -39.154 19.304 1.00 24.26 272 GLU B CA 1
ATOM 10691 C C . GLU D 1 272 ? -2.320 -37.872 18.540 1.00 22.78 272 GLU B C 1
ATOM 10692 O O . GLU D 1 272 ? -2.244 -36.777 19.102 1.00 20.40 272 GLU B O 1
ATOM 10704 N N . SER D 1 273 ? -2.663 -38.005 17.258 1.00 22.59 273 SER B N 1
ATOM 10705 C CA . SER D 1 273 ? -3.042 -36.832 16.481 1.00 21.90 273 SER B CA 1
ATOM 10706 C C . SER D 1 273 ? -4.267 -36.157 17.052 1.00 17.80 273 SER B C 1
ATOM 10707 O O . SER D 1 273 ? -4.323 -34.926 17.122 1.00 20.36 273 SER B O 1
ATOM 10715 N N . TYR D 1 274 ? -5.275 -36.948 17.426 1.00 19.50 274 TYR B N 1
ATOM 10716 C CA . TYR D 1 274 ? -6.525 -36.362 17.917 1.00 19.27 274 TYR B CA 1
ATOM 10717 C C . TYR D 1 274 ? -6.321 -35.705 19.274 1.00 26.39 274 TYR B C 1
ATOM 10718 O O . TYR D 1 274 ? -6.932 -34.669 19.574 1.00 26.47 274 TYR B O 1
ATOM 10736 N N . TYR D 1 275 ? -5.430 -36.284 20.073 1.00 26.99 275 TYR B N 1
ATOM 10737 C CA . TYR D 1 275 ? -5.030 -35.657 21.337 1.00 28.27 275 TYR B CA 1
ATOM 10738 C C . TYR D 1 275 ? -4.461 -34.267 21.075 1.00 28.20 275 TYR B C 1
ATOM 10739 O O . TYR D 1 275 ? -4.889 -33.284 21.686 1.00 26.40 275 TYR B O 1
ATOM 10757 N N . LYS D 1 276 ? -3.540 -34.184 20.123 1.00 25.71 276 LYS B N 1
ATOM 10758 C CA . LYS D 1 276 ? -2.955 -32.912 19.736 1.00 30.47 276 LYS B CA 1
ATOM 10759 C C . LYS D 1 276 ? -3.976 -31.950 19.093 1.00 31.77 276 LYS B C 1
ATOM 10760 O O . LYS D 1 276 ? -3.946 -30.745 19.334 1.00 24.68 276 LYS B O 1
ATOM 10779 N N . LEU D 1 277 ? -4.882 -32.468 18.276 1.00 24.99 277 LEU B N 1
ATOM 10780 C CA . LEU D 1 277 ? -5.911 -31.602 17.675 1.00 28.16 277 LEU B CA 1
ATOM 10781 C C . LEU D 1 277 ? -6.712 -30.860 18.749 1.00 28.51 277 LEU B C 1
ATOM 10782 O O . LEU D 1 277 ? -7.070 -29.702 18.585 1.00 28.20 277 LEU B O 1
ATOM 10798 N N . ASP D 1 278 ? -6.973 -31.553 19.849 1.00 33.74 278 ASP B N 1
ATOM 10799 C CA A ASP D 1 278 ? -7.791 -31.024 20.938 0.71 38.96 278 ASP B CA 1
ATOM 10800 C CA B ASP D 1 278 ? -7.787 -31.003 20.933 0.29 38.85 278 ASP B CA 1
ATOM 10801 C C . ASP D 1 278 ? -9.204 -30.687 20.442 1.00 35.94 278 ASP B C 1
ATOM 10802 O O . ASP D 1 278 ? -9.977 -31.591 20.089 1.00 36.77 278 ASP B O 1
ATOM 10819 N N . LYS D 1 279 ? -9.574 -29.415 20.439 1.00 33.54 279 LYS B N 1
ATOM 10820 C CA . LYS D 1 279 ? -10.909 -29.042 20.002 1.00 37.60 279 LYS B CA 1
ATOM 10821 C C . LYS D 1 279 ? -10.984 -28.789 18.503 1.00 30.71 279 LYS B C 1
ATOM 10822 O O . LYS D 1 279 ? -12.057 -28.488 17.986 1.00 28.82 279 LYS B O 1
ATOM 10841 N N . ARG D 1 280 ? -9.855 -28.881 17.801 1.00 29.35 280 ARG B N 1
ATOM 10842 C CA . ARG D 1 280 ? -9.876 -28.660 16.361 1.00 25.87 280 ARG B CA 1
ATOM 10843 C C . ARG D 1 280 ? -10.486 -29.865 15.670 1.00 19.87 280 ARG B C 1
ATOM 10844 O O . ARG D 1 280 ? -10.180 -31.018 16.001 1.00 24.87 280 ARG B O 1
ATOM 10865 N N . ILE D 1 281 ? -11.335 -29.608 14.697 1.00 20.25 281 ILE B N 1
ATOM 10866 C CA . ILE D 1 281 ? -11.969 -30.688 13.986 1.00 18.94 281 ILE B CA 1
ATOM 10867 C C . ILE D 1 281 ? -11.592 -30.622 12.507 1.00 19.47 281 ILE B C 1
ATOM 10868 O O . ILE D 1 281 ? -11.931 -29.662 11.808 1.00 18.93 281 ILE B O 1
ATOM 10884 N N . PRO D 1 282 ? -10.887 -31.650 12.024 1.00 19.85 282 PRO B N 1
ATOM 10885 C CA . PRO D 1 282 ? -10.366 -31.626 10.649 1.00 21.25 282 PRO B CA 1
ATOM 10886 C C . PRO D 1 282 ? -11.382 -32.103 9.602 1.00 19.46 282 PRO B C 1
ATOM 10887 O O . PRO D 1 282 ? -12.134 -33.033 9.875 1.00 20.28 282 PRO B O 1
ATOM 10898 N N . LYS D 1 283 ? -11.377 -31.512 8.411 1.00 18.49 283 LYS B N 1
ATOM 10899 C CA . LYS D 1 283 ? -12.190 -32.069 7.329 1.00 20.08 283 LYS B CA 1
ATOM 10900 C C . LYS D 1 283 ? -11.377 -32.927 6.346 1.00 19.03 283 LYS B C 1
ATOM 10901 O O . LYS D 1 283 ? -11.951 -33.609 5.499 1.00 18.38 283 LYS B O 1
ATOM 10920 N N . ALA D 1 284 ? -10.043 -32.918 6.467 1.00 17.90 284 ALA B N 1
ATOM 10921 C CA . ALA D 1 284 ? -9.214 -33.673 5.542 1.00 15.78 284 ALA B CA 1
ATOM 10922 C C . ALA D 1 284 ? -8.284 -34.605 6.315 1.00 18.36 284 ALA B C 1
ATOM 10923 O O . ALA D 1 284 ? -7.765 -34.239 7.397 1.00 15.52 284 ALA B O 1
ATOM 10930 N N . ILE D 1 285 ? -8.098 -35.797 5.754 1.00 16.04 285 ILE B N 1
ATOM 10931 C CA . ILE D 1 285 ? -7.198 -36.805 6.292 1.00 15.38 285 ILE B CA 1
ATOM 10932 C C . ILE D 1 285 ? -6.352 -37.351 5.153 1.00 16.38 285 ILE B C 1
ATOM 10933 O O . ILE D 1 285 ? -6.866 -37.667 4.052 1.00 16.23 285 ILE B O 1
ATOM 10949 N N . HIS D 1 286 ? -5.049 -37.416 5.384 1.00 13.47 286 HIS B N 1
ATOM 10950 C CA . HIS D 1 286 ? -4.144 -38.090 4.449 1.00 15.12 286 HIS B CA 1
ATOM 10951 C C . HIS D 1 286 ? -3.353 -39.170 5.171 1.00 18.24 286 HIS B C 1
ATOM 10952 O O . HIS D 1 286 ? -2.865 -38.940 6.248 1.00 15.90 286 HIS B O 1
ATOM 10967 N N . VAL D 1 287 ? -3.259 -40.355 4.577 1.00 15.10 287 VAL B N 1
ATOM 10968 C CA . VAL D 1 287 ? -2.450 -41.420 5.159 1.00 16.24 287 VAL B CA 1
ATOM 10969 C C . VAL D 1 287 ? -1.130 -41.395 4.419 1.00 16.95 287 VAL B C 1
ATOM 10970 O O . VAL D 1 287 ? -1.109 -41.302 3.199 1.00 18.76 287 VAL B O 1
ATOM 10983 N N . VAL D 1 288 ? -0.032 -41.469 5.169 1.00 15.32 288 VAL B N 1
ATOM 10984 C CA . VAL D 1 288 ? 1.276 -41.307 4.587 1.00 15.54 288 VAL B CA 1
ATOM 10985 C C . VAL D 1 288 ? 2.073 -42.537 4.917 1.00 24.32 288 VAL B C 1
ATOM 10986 O O . VAL D 1 288 ? 2.151 -42.941 6.072 1.00 18.13 288 VAL B O 1
ATOM 10999 N N . ALA D 1 289 ? 2.682 -43.106 3.886 1.00 21.26 289 ALA B N 1
ATOM 11000 C CA . ALA D 1 289 ? 3.515 -44.290 4.030 1.00 24.24 289 ALA B CA 1
ATOM 11001 C C . ALA D 1 289 ? 4.943 -43.961 3.598 1.00 26.43 289 ALA B C 1
ATOM 11002 O O . ALA D 1 289 ? 5.139 -43.305 2.574 1.00 25.51 289 ALA B O 1
ATOM 11009 N N . VAL D 1 290 ? 5.925 -44.343 4.421 1.00 24.81 290 VAL B N 1
ATOM 11010 C CA . VAL D 1 290 ? 7.322 -44.333 3.999 1.00 23.28 290 VAL B CA 1
ATOM 11011 C C . VAL D 1 290 ? 7.621 -45.774 3.650 1.00 27.04 290 VAL B C 1
ATOM 11012 O O . VAL D 1 290 ? 7.481 -46.663 4.486 1.00 28.75 290 VAL B O 1
ATOM 11025 N N . THR D 1 291 ? 7.969 -46.004 2.390 1.00 30.52 291 THR B N 1
ATOM 11026 C CA . THR D 1 291 ? 8.156 -47.364 1.885 1.00 29.02 291 THR B CA 1
ATOM 11027 C C . THR D 1 291 ? 9.569 -47.856 2.213 1.00 39.63 291 THR B C 1
ATOM 11028 O O . THR D 1 291 ? 10.449 -47.058 2.541 1.00 32.97 291 THR B O 1
ATOM 11039 N N . GLU D 1 292 ? 9.769 -49.169 2.102 1.00 40.89 292 GLU B N 1
ATOM 11040 C CA . GLU D 1 292 ? 11.037 -49.812 2.459 1.00 36.53 292 GLU B CA 1
ATOM 11041 C C . GLU D 1 292 ? 12.272 -49.106 1.909 1.00 37.07 292 GLU B C 1
ATOM 11042 O O . GLU D 1 292 ? 13.328 -49.146 2.531 1.00 37.98 292 GLU B O 1
ATOM 11054 N N . ASP D 1 293 ? 12.137 -48.447 0.762 1.00 32.92 293 ASP B N 1
ATOM 11055 C CA . ASP D 1 293 ? 13.239 -47.740 0.128 1.00 32.78 293 ASP B CA 1
ATOM 11056 C C . ASP D 1 293 ? 13.270 -46.251 0.453 1.00 38.37 293 ASP B C 1
ATOM 11057 O O . ASP D 1 293 ? 13.989 -45.479 -0.195 1.00 33.13 293 ASP B O 1
ATOM 11066 N N . LEU D 1 294 ? 12.485 -45.852 1.448 1.00 36.10 294 LEU B N 1
ATOM 11067 C CA . LEU D 1 294 ? 12.482 -44.474 1.939 1.00 36.67 294 LEU B CA 1
ATOM 11068 C C . LEU D 1 294 ? 11.771 -43.491 1.005 1.00 32.61 294 LEU B C 1
ATOM 11069 O O . LEU D 1 294 ? 11.927 -42.276 1.154 1.00 30.50 294 LEU B O 1
ATOM 11085 N N . ASP D 1 295 ? 10.990 -44.000 0.048 1.00 30.59 295 ASP B N 1
ATOM 11086 C CA . ASP D 1 295 ? 10.111 -43.133 -0.743 1.00 39.43 295 ASP B CA 1
ATOM 11087 C C . ASP D 1 295 ? 8.889 -42.842 0.124 1.00 31.75 295 ASP B C 1
ATOM 11088 O O . ASP D 1 295 ? 8.637 -43.548 1.116 1.00 27.48 295 ASP B O 1
ATOM 11097 N N . ILE D 1 296 ? 8.145 -41.804 -0.244 1.00 26.51 296 ILE B N 1
ATOM 11098 C CA . ILE D 1 296 ? 6.969 -41.404 0.542 1.00 28.86 296 ILE B CA 1
ATOM 11099 C C . ILE D 1 296 ? 5.745 -41.400 -0.366 1.00 31.28 296 ILE B C 1
ATOM 11100 O O . ILE D 1 296 ? 5.753 -40.773 -1.436 1.00 28.58 296 ILE B O 1
ATOM 11116 N N . VAL D 1 297 ? 4.721 -42.146 0.051 1.00 29.09 297 VAL B N 1
ATOM 11117 C CA . VAL D 1 297 ? 3.477 -42.277 -0.683 1.00 27.00 297 VAL B CA 1
ATOM 11118 C C . VAL D 1 297 ? 2.324 -41.831 0.213 1.00 32.06 297 VAL B C 1
ATOM 11119 O O . VAL D 1 297 ? 2.231 -42.283 1.341 1.00 25.12 297 VAL B O 1
ATOM 11132 N N . SER D 1 298 ? 1.437 -40.994 -0.324 1.00 21.06 298 SER B N 1
ATOM 11133 C CA . SER D 1 298 ? 0.322 -40.404 0.420 1.00 21.23 298 SER B CA 1
ATOM 11134 C C . SER D 1 298 ? -0.991 -40.578 -0.332 1.00 22.28 298 SER B C 1
ATOM 11135 O O . SER D 1 298 ? -1.035 -40.398 -1.557 1.00 22.65 298 SER B O 1
ATOM 11143 N N . ARG D 1 299 ? -2.053 -40.903 0.394 1.00 17.33 299 ARG B N 1
ATOM 11144 C CA . ARG D 1 299 ? -3.407 -40.889 -0.170 1.00 20.37 299 ARG B CA 1
ATOM 11145 C C . ARG D 1 299 ? -4.307 -40.211 0.834 1.00 20.18 299 ARG B C 1
ATOM 11146 O O . ARG D 1 299 ? -4.272 -40.532 2.027 1.00 20.06 299 ARG B O 1
ATOM 11167 N N . GLY D 1 300 ? -5.160 -39.324 0.342 1.00 16.32 300 GLY B N 1
ATOM 11168 C CA . GLY D 1 300 ? -5.978 -38.519 1.204 1.00 17.39 300 GLY B CA 1
ATOM 11169 C C . GLY D 1 300 ? -7.349 -38.219 0.644 1.00 20.81 300 GLY B C 1
ATOM 11170 O O . GLY D 1 300 ? -7.646 -38.478 -0.544 1.00 17.32 300 GLY B O 1
ATOM 11174 N N . ARG D 1 301 ? -8.167 -37.647 1.512 1.00 15.49 301 ARG B N 1
ATOM 11175 C CA . ARG D 1 301 ? -9.548 -37.299 1.193 1.00 22.08 301 ARG B CA 1
ATOM 11176 C C . ARG D 1 301 ? -10.028 -36.146 2.067 1.00 23.85 301 ARG B C 1
ATOM 11177 O O . ARG D 1 301 ? -9.781 -36.112 3.285 1.00 17.96 301 ARG B O 1
ATOM 11198 N N . THR D 1 302 ? -10.695 -35.195 1.421 1.00 16.44 302 THR B N 1
ATOM 11199 C CA . THR D 1 302 ? -11.414 -34.143 2.094 1.00 18.05 302 THR B CA 1
ATOM 11200 C C . THR D 1 302 ? -12.897 -34.501 2.139 1.00 21.52 302 THR B C 1
ATOM 11201 O O . THR D 1 302 ? -13.471 -34.953 1.159 1.00 20.70 302 THR B O 1
ATOM 11212 N N . PHE D 1 303 ? -13.489 -34.280 3.296 1.00 20.95 303 PHE B N 1
ATOM 11213 C CA . PHE D 1 303 ? -14.904 -34.554 3.547 1.00 18.18 303 PHE B CA 1
ATOM 11214 C C . PHE D 1 303 ? -15.702 -33.276 3.549 1.00 18.39 303 PHE B C 1
ATO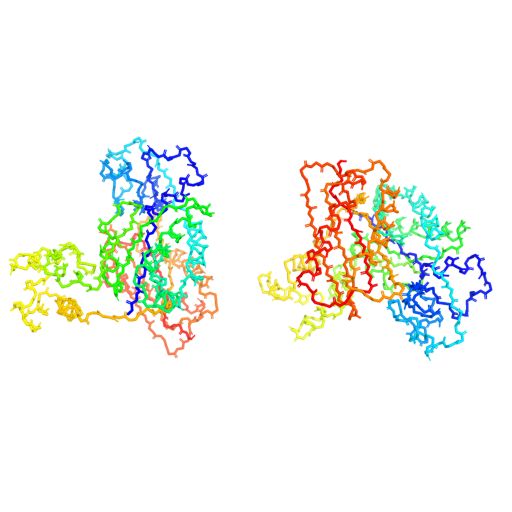M 11215 O O . PHE D 1 303 ? -15.161 -32.208 3.778 1.00 20.20 303 PHE B O 1
ATOM 11232 N N . PRO D 1 304 ? -17.023 -33.385 3.327 1.00 24.16 304 PRO B N 1
ATOM 11233 C CA . PRO D 1 304 ? -17.851 -32.184 3.391 1.00 24.35 304 PRO B CA 1
ATOM 11234 C C . PRO D 1 304 ? -18.191 -31.782 4.823 1.00 28.44 304 PRO B C 1
ATOM 11235 O O . PRO D 1 304 ? -18.918 -30.804 5.028 1.00 30.30 304 PRO B O 1
ATOM 11246 N N . HIS D 1 305 ? -17.692 -32.533 5.798 1.00 23.02 305 HIS B N 1
ATOM 11247 C CA . HIS D 1 305 ? -17.956 -32.240 7.209 1.00 22.93 305 HIS B CA 1
ATOM 11248 C C . HIS D 1 305 ? -16.727 -32.586 8.028 1.00 22.31 305 HIS B C 1
ATOM 11249 O O . HIS D 1 305 ? -15.790 -33.176 7.490 1.00 20.03 305 HIS B O 1
ATOM 11264 N N . GLY D 1 306 ? -16.749 -32.234 9.316 1.00 17.22 306 GLY B N 1
ATOM 11265 C CA . GLY D 1 306 ? -15.655 -32.559 10.239 1.00 19.38 306 GLY B CA 1
ATOM 11266 C C . GLY D 1 306 ? -15.574 -34.061 10.455 1.00 21.75 306 GLY B C 1
ATOM 11267 O O . GLY D 1 306 ? -16.588 -34.762 10.458 1.00 20.23 306 GLY B O 1
ATOM 11271 N N . ILE D 1 307 ? -14.366 -34.549 10.702 1.00 17.92 307 ILE B N 1
ATOM 11272 C CA . ILE D 1 307 ? -14.099 -35.973 10.859 1.00 16.33 307 ILE B CA 1
ATOM 11273 C C . ILE D 1 307 ? -13.976 -36.330 12.330 1.00 23.49 307 ILE B C 1
ATOM 11274 O O . ILE D 1 307 ? -13.044 -35.865 13.022 1.00 17.76 307 ILE B O 1
ATOM 11290 N N . SER D 1 308 ? -14.883 -37.174 12.813 1.00 17.93 308 SER B N 1
ATOM 11291 C CA . SER D 1 308 ? -14.770 -37.675 14.182 1.00 20.36 308 SER B CA 1
ATOM 11292 C C . SER D 1 308 ? -13.575 -38.625 14.268 1.00 22.86 308 SER B C 1
ATOM 11293 O O . SER D 1 308 ? -13.127 -39.153 13.272 1.00 20.96 308 SER B O 1
ATOM 11301 N N . LYS D 1 309 ? -13.101 -38.900 15.471 1.00 21.45 309 LYS B N 1
ATOM 11302 C CA . LYS D 1 309 ? -11.957 -39.799 15.596 1.00 25.11 309 LYS B CA 1
ATOM 11303 C C . LYS D 1 309 ? -12.303 -41.161 15.045 1.00 24.21 309 LYS B C 1
ATOM 11304 O O . LYS D 1 309 ? -11.486 -41.819 14.418 1.00 19.20 309 LYS B O 1
ATOM 11323 N N . GLU D 1 310 ? -13.535 -41.615 15.275 1.00 25.25 310 GLU B N 1
ATOM 11324 C CA . GLU D 1 310 ? -13.929 -42.929 14.790 1.00 20.61 310 GLU B CA 1
ATOM 11325 C C . GLU D 1 310 ? -13.990 -42.995 13.270 1.00 22.19 310 GLU B C 1
ATOM 11326 O O . GLU D 1 310 ? -13.681 -44.018 12.670 1.00 24.74 310 GLU B O 1
ATOM 11338 N N . THR D 1 311 ? -14.432 -41.921 12.620 1.00 22.15 311 THR B N 1
ATOM 11339 C CA . THR D 1 311 ? -14.466 -41.915 11.171 1.00 19.24 311 THR B CA 1
ATOM 11340 C C . THR D 1 311 ? -13.040 -41.881 10.592 1.00 22.36 311 THR B C 1
ATOM 11341 O O . THR D 1 311 ? -12.764 -42.402 9.516 1.00 22.55 311 THR B O 1
ATOM 11352 N N . ALA D 1 312 ? -12.148 -41.229 11.323 1.00 22.68 312 ALA B N 1
ATOM 11353 C CA . ALA D 1 312 ? -10.722 -41.173 10.948 1.00 21.00 312 ALA B CA 1
ATOM 11354 C C . ALA D 1 312 ? -10.157 -42.591 10.889 1.00 18.26 312 ALA B C 1
ATOM 11355 O O . ALA D 1 312 ? -9.521 -42.985 9.926 1.00 21.19 312 ALA B O 1
ATOM 11362 N N . TYR D 1 313 ? -10.446 -43.396 11.899 1.00 21.21 313 TYR B N 1
ATOM 11363 C CA . TYR D 1 313 ? -10.023 -44.791 11.879 1.00 23.92 313 TYR B CA 1
ATOM 11364 C C . TYR D 1 313 ? -10.485 -45.493 10.608 1.00 24.62 313 TYR B C 1
ATOM 11365 O O . TYR D 1 313 ? -9.715 -46.120 9.891 1.00 20.37 313 TYR B O 1
ATOM 11383 N N . SER D 1 314 ? -11.780 -45.460 10.341 1.00 20.81 314 SER B N 1
ATOM 11384 C CA . SER D 1 314 ? -12.249 -46.293 9.260 1.00 24.60 314 SER B CA 1
ATOM 11385 C C . SER D 1 314 ? -11.813 -45.757 7.910 1.00 22.73 314 SER B C 1
ATOM 11386 O O . SER D 1 314 ? -11.418 -46.533 7.047 1.00 22.96 314 SER B O 1
ATOM 11394 N N . GLU D 1 315 ? -11.815 -44.441 7.723 1.00 20.64 315 GLU B N 1
ATOM 11395 C CA A GLU D 1 315 ? -11.366 -43.885 6.450 0.53 23.64 315 GLU B CA 1
ATOM 11396 C CA B GLU D 1 315 ? -11.361 -43.882 6.456 0.47 23.64 315 GLU B CA 1
ATOM 11397 C C . GLU D 1 315 ? -9.862 -44.074 6.272 1.00 21.90 315 GLU B C 1
ATOM 11398 O O . GLU D 1 315 ? -9.384 -44.252 5.157 1.00 23.47 315 GLU B O 1
ATOM 11419 N N . SER D 1 316 ? -9.104 -44.016 7.372 1.00 19.60 316 SER B N 1
ATOM 11420 C CA . SER D 1 316 ? -7.658 -44.206 7.263 1.00 17.69 316 SER B CA 1
ATOM 11421 C C . SER D 1 316 ? -7.388 -45.592 6.677 1.00 20.68 316 SER B C 1
ATOM 11422 O O . SER D 1 316 ? -6.458 -45.800 5.894 1.00 20.07 316 SER B O 1
ATOM 11430 N N . VAL D 1 317 ? -8.180 -46.574 7.081 1.00 20.87 317 VAL B N 1
ATOM 11431 C CA . VAL D 1 317 ? -7.926 -47.908 6.570 1.00 24.61 317 VAL B CA 1
ATOM 11432 C C . VAL D 1 317 ? -8.192 -47.966 5.064 1.00 24.72 317 VAL B C 1
ATOM 11433 O O . VAL D 1 317 ? -7.451 -48.617 4.318 1.00 26.31 317 VAL B O 1
ATOM 11446 N N . LYS D 1 318 ? -9.226 -47.275 4.589 1.00 23.75 318 LYS B N 1
ATOM 11447 C CA . LYS D 1 318 ? -9.506 -47.309 3.154 1.00 26.24 318 LYS B CA 1
ATOM 11448 C C . LYS D 1 318 ? -8.406 -46.638 2.372 1.00 26.05 318 LYS B C 1
ATOM 11449 O O . LYS D 1 318 ? -8.068 -47.085 1.296 1.00 26.70 318 LYS B O 1
ATOM 11468 N N . LEU D 1 319 ? -7.856 -45.541 2.898 1.00 21.85 319 LEU B N 1
ATOM 11469 C CA . LEU D 1 319 ? -6.713 -44.898 2.268 1.00 18.64 319 LEU B CA 1
ATOM 11470 C C . LEU D 1 319 ? -5.465 -45.799 2.261 1.00 21.13 319 LEU B C 1
ATOM 11471 O O . LEU D 1 319 ? -4.741 -45.874 1.264 1.00 24.42 319 LEU B O 1
ATOM 11487 N N . LEU D 1 320 ? -5.212 -46.482 3.372 1.00 25.14 320 LEU B N 1
ATOM 11488 C CA . LEU D 1 320 ? -4.096 -47.413 3.432 1.00 23.34 320 LEU B CA 1
ATOM 11489 C C . LEU D 1 320 ? -4.257 -48.528 2.371 1.00 23.91 320 LEU B C 1
ATOM 11490 O O . LEU D 1 320 ? -3.310 -48.890 1.698 1.00 24.66 320 LEU B O 1
ATOM 11506 N N . GLN D 1 321 ? -5.459 -49.066 2.245 1.00 32.29 321 GLN B N 1
ATOM 11507 C CA . GLN D 1 321 ? -5.735 -50.048 1.194 1.00 34.60 321 GLN B CA 1
ATOM 11508 C C . GLN D 1 321 ? -5.404 -49.482 -0.186 1.00 33.32 321 GLN B C 1
ATOM 11509 O O . GLN D 1 321 ? -4.790 -50.148 -1.016 1.00 31.44 321 GLN B O 1
ATOM 11523 N N . LYS D 1 322 ? -5.761 -48.226 -0.422 1.00 30.65 322 LYS B N 1
ATOM 11524 C CA . LYS D 1 322 ? -5.443 -47.582 -1.696 1.00 31.75 322 LYS B CA 1
ATOM 11525 C C . LYS D 1 322 ? -3.935 -47.518 -1.944 1.00 35.16 322 LYS B C 1
ATOM 11526 O O . LYS D 1 322 ? -3.456 -47.795 -3.059 1.00 32.34 322 LYS B O 1
ATOM 11545 N N . ILE D 1 323 ? -3.171 -47.162 -0.917 1.00 27.29 323 ILE B N 1
ATOM 11546 C CA . ILE D 1 323 ? -1.724 -47.133 -1.055 1.00 24.56 323 ILE B CA 1
ATOM 11547 C C . ILE D 1 323 ? -1.229 -48.551 -1.385 1.00 26.51 323 ILE B C 1
ATOM 11548 O O . ILE D 1 323 ? -0.413 -48.729 -2.279 1.00 34.69 323 ILE B O 1
ATOM 11564 N N . LEU D 1 324 ? -1.740 -49.548 -0.660 1.00 29.93 324 LEU B N 1
ATOM 11565 C CA . LEU D 1 324 ? -1.292 -50.926 -0.839 1.00 32.20 324 LEU B CA 1
ATOM 11566 C C . LEU D 1 324 ? -1.637 -51.384 -2.266 1.00 39.82 324 LEU B C 1
ATOM 11567 O O . LEU D 1 324 ? -0.874 -52.093 -2.911 1.00 39.53 324 LEU B O 1
ATOM 11583 N N . GLU D 1 325 ? -2.786 -50.946 -2.758 1.00 39.21 325 GLU B N 1
ATOM 11584 C CA . GLU D 1 325 ? -3.262 -51.320 -4.087 1.00 39.96 325 GLU B CA 1
ATOM 11585 C C . GLU D 1 325 ? -2.387 -50.708 -5.188 1.00 45.32 325 GLU B C 1
ATOM 11586 O O . GLU D 1 325 ? -2.077 -51.356 -6.192 1.00 42.10 325 GLU B O 1
ATOM 11598 N N . GLU D 1 326 ? -1.955 -49.469 -4.986 1.00 31.28 326 GLU B N 1
ATOM 11599 C CA . GLU D 1 326 ? -1.343 -48.695 -6.054 1.00 36.50 326 GLU B CA 1
ATOM 11600 C C . GLU D 1 326 ? 0.175 -48.624 -5.949 1.00 39.06 326 GLU B C 1
ATOM 11601 O O . GLU D 1 326 ? 0.840 -48.082 -6.838 1.00 39.93 326 GLU B O 1
ATOM 11613 N N . ASP D 1 327 ? 0.716 -49.171 -4.864 1.00 40.03 327 ASP B N 1
ATOM 11614 C CA . ASP D 1 327 ? 2.166 -49.282 -4.692 1.00 36.90 327 ASP B CA 1
ATOM 11615 C C . ASP D 1 327 ? 2.512 -50.674 -4.151 1.00 39.44 327 ASP B C 1
ATOM 11616 O O . ASP D 1 327 ? 1.969 -51.104 -3.144 1.00 36.13 327 ASP B O 1
ATOM 11625 N N . GLU D 1 328 ? 3.405 -51.380 -4.839 1.00 42.42 328 GLU B N 1
ATOM 11626 C CA . GLU D 1 328 ? 3.732 -52.764 -4.490 1.00 51.16 328 GLU B CA 1
ATOM 11627 C C . GLU D 1 328 ? 4.762 -52.857 -3.367 1.00 49.35 328 GLU B C 1
ATOM 11628 O O . GLU D 1 328 ? 4.878 -53.889 -2.713 1.00 45.49 328 GLU B O 1
ATOM 11640 N N . ARG D 1 329 ? 5.493 -51.769 -3.140 1.00 48.81 329 ARG B N 1
ATOM 11641 C CA . ARG D 1 329 ? 6.560 -51.751 -2.145 1.00 40.40 329 ARG B CA 1
ATOM 11642 C C . ARG D 1 329 ? 6.059 -52.026 -0.726 1.00 44.43 329 ARG B C 1
ATOM 11643 O O . ARG D 1 329 ? 4.885 -51.816 -0.386 1.00 37.68 329 ARG B O 1
ATOM 11664 N N . LYS D 1 330 ? 6.962 -52.525 0.103 1.00 41.15 330 LYS B N 1
ATOM 11665 C CA . LYS D 1 330 ? 6.634 -52.794 1.492 1.00 40.14 330 LYS B CA 1
ATOM 11666 C C . LYS D 1 330 ? 6.685 -51.462 2.243 1.00 31.44 330 LYS B C 1
ATOM 11667 O O . LYS D 1 330 ? 7.397 -50.534 1.834 1.00 31.27 330 LYS B O 1
ATOM 11686 N N . ILE D 1 331 ? 5.939 -51.385 3.332 1.00 33.80 331 ILE B N 1
ATOM 11687 C CA . ILE D 1 331 ? 5.853 -50.153 4.098 1.00 37.88 331 ILE B CA 1
ATOM 11688 C C . ILE D 1 331 ? 6.740 -50.230 5.343 1.00 27.21 331 ILE B C 1
ATOM 11689 O O . ILE D 1 331 ? 6.715 -51.223 6.062 1.00 30.25 331 ILE B O 1
ATOM 11705 N N . ARG D 1 332 ? 7.536 -49.184 5.559 1.00 29.58 332 ARG B N 1
ATOM 11706 C CA . ARG D 1 332 ? 8.426 -49.088 6.719 1.00 28.46 332 ARG B CA 1
ATOM 11707 C C . ARG D 1 332 ? 7.823 -48.199 7.820 1.00 30.03 332 ARG B C 1
ATOM 11708 O O . ARG D 1 332 ? 7.768 -48.585 9.002 1.00 26.63 332 ARG B O 1
ATOM 11729 N N . ARG D 1 333 ? 7.370 -47.006 7.424 1.00 25.53 333 ARG B N 1
ATOM 11730 C CA . ARG D 1 333 ? 6.684 -46.098 8.355 1.00 24.31 333 ARG B CA 1
ATOM 11731 C C . ARG D 1 333 ? 5.253 -45.825 7.868 1.00 20.84 333 ARG B C 1
ATOM 11732 O O . ARG D 1 333 ? 4.982 -45.845 6.655 1.00 20.46 333 ARG B O 1
ATOM 11753 N N . ILE D 1 334 ? 4.357 -45.590 8.819 1.00 22.55 334 ILE B N 1
ATOM 11754 C CA . ILE D 1 334 ? 2.961 -45.332 8.512 1.00 22.74 334 ILE B CA 1
ATOM 11755 C C . ILE D 1 334 ? 2.438 -44.219 9.407 1.00 21.86 334 ILE B C 1
ATOM 11756 O O . ILE D 1 334 ? 2.744 -44.178 10.597 1.00 17.61 334 ILE B O 1
ATOM 11772 N N . GLY D 1 335 ? 1.631 -43.322 8.851 1.00 21.01 335 GLY B N 1
ATOM 11773 C CA . GLY D 1 335 ? 1.136 -42.227 9.660 1.00 17.38 335 GLY B CA 1
ATOM 11774 C C . GLY D 1 335 ? -0.010 -41.493 9.005 1.00 17.44 335 GLY B C 1
ATOM 11775 O O . GLY D 1 335 ? -0.585 -41.954 8.025 1.00 17.71 335 GLY B O 1
ATOM 11779 N N . VAL D 1 336 ? -0.359 -40.357 9.582 1.00 18.69 336 VAL B N 1
ATOM 11780 C CA . VAL D 1 336 ? -1.578 -39.646 9.197 1.00 14.68 336 VAL B CA 1
ATOM 11781 C C . VAL D 1 336 ? -1.328 -38.159 9.373 1.00 14.22 336 VAL B C 1
ATOM 11782 O O . VAL D 1 336 ? -0.527 -37.760 10.248 1.00 15.87 336 VAL B O 1
ATOM 11795 N N . ARG D 1 337 ? -1.970 -37.384 8.502 1.00 13.87 337 ARG B N 1
ATOM 11796 C CA . ARG D 1 337 ? -1.985 -35.933 8.586 1.00 13.15 337 ARG B CA 1
ATOM 11797 C C . ARG D 1 337 ? -3.412 -35.409 8.457 1.00 17.14 337 ARG B C 1
ATOM 11798 O O . ARG D 1 337 ? -4.132 -35.804 7.560 1.00 17.56 337 ARG B O 1
ATOM 11819 N N . PHE D 1 338 ? -3.784 -34.511 9.361 1.00 16.61 338 PHE B N 1
ATOM 11820 C CA . PHE D 1 338 ? -5.117 -33.911 9.395 1.00 11.84 338 PHE B CA 1
ATOM 11821 C C . PHE D 1 338 ? -5.009 -32.420 9.109 1.00 17.07 338 PHE B C 1
ATOM 11822 O O . PHE D 1 338 ? -4.096 -31.740 9.609 1.00 14.26 338 PHE B O 1
ATOM 11839 N N . SER D 1 339 ? -5.964 -31.892 8.351 1.00 16.09 339 SER B N 1
ATOM 11840 C CA . SER D 1 339 ? -5.913 -30.502 7.917 1.00 15.60 339 SER B CA 1
ATOM 11841 C C . SER D 1 339 ? -7.335 -29.980 7.635 1.00 19.70 339 SER B C 1
ATOM 11842 O O . SER D 1 339 ? -8.298 -30.709 7.845 1.00 17.19 339 SER B O 1
ATOM 11850 N N . LYS D 1 340 ? -7.443 -28.736 7.180 1.00 18.20 340 LYS B N 1
ATOM 11851 C CA . LYS D 1 340 ? -8.740 -28.107 6.858 1.00 20.92 340 LYS B CA 1
ATOM 11852 C C . LYS D 1 340 ? -9.622 -28.125 8.100 1.00 21.24 340 LYS B C 1
ATOM 11853 O O . LYS D 1 340 ? -10.688 -28.715 8.113 1.00 21.41 340 LYS B O 1
ATOM 11872 N N . PHE D 1 341 ? -9.149 -27.457 9.142 1.00 18.29 341 PHE B N 1
ATOM 11873 C CA . PHE D 1 341 ? -9.831 -27.467 10.431 1.00 22.66 341 PHE B CA 1
ATOM 11874 C C . PHE D 1 341 ? -11.050 -26.560 10.407 1.00 27.37 341 PHE B C 1
ATOM 11875 O O . PHE D 1 341 ? -11.060 -25.508 9.763 1.00 24.01 341 PHE B O 1
ATOM 11892 N N . ILE D 1 342 ? -12.078 -26.951 11.132 1.00 29.04 342 ILE B N 1
ATOM 11893 C CA . ILE D 1 342 ? -13.315 -26.186 11.085 1.00 33.05 342 ILE B CA 1
ATOM 11894 C C . ILE D 1 342 ? -13.184 -24.869 11.856 1.00 33.81 342 ILE B C 1
ATOM 11895 O O . ILE D 1 342 ? -12.582 -24.840 12.935 1.00 31.16 342 ILE B O 1
#

B-factor: mean 36.52, std 14.29, range [11.07, 94.06]

Foldseek 3Di:
DKKKKKFFAQQQQVLVCLVPVVLPPAKAWEWAAQPLDPQFGFTCTIHVNLVVQPHGGGHTRVVSCVRCVPHHYHYGPVVVLLVLLVVLVVLVCVQAPAKADDDSGMIMGHNCVVQVNPQVSVLVSNVVSQVVSCVPPVTAIFMAMEQADQNRVLQSVVQPDSYYGYDYPVRLLVCQQAAFPCSGPPQDPVLSVQCVVVVRGGLLVLCVDDQVRCCVSPNNVVNVVSNCVSVVNDHDDRDYDDDFKFKFKHFASDWAPDLVSCLVRALVGLVVRCVVCPPWFFQKKKKWFQFPVRDIDIDMDGHPDTADSVNNSVVNSVNSVVCVVVDVTITGMIMMMTGPTD/DKKKKKFFAQQQQVLVCLVPVVLPPAKAWEWAAQPLDPQFGFTQTIHPNLVVQPHGGGHTRVVSCVRCVPHHYHYGPPVSLLVLLVVLVVLVCVQAPAKADDDSGMIMGHNCVVQVNDQVVVLVSNVVSQVVSCVPPVTAIFMAMEQADQNRVLQSVVAPDSYYGYAYPVRLLVCLVAAFLPSGPPQDPVLSVQCVVVVRTGLLVLVVDDLVVVCVSQNNVVSVVSVCVSVVNDHDDRDYDDDFKFKFKHFASDWALDLVRCLVRALVRLVVRCVVCPPWFFQKKKKWFQFPVRDIDIDMDGHPDTADSVNNSVVNSVRSVVCVVVDVTITGMIMMMTGRTD

Organism: Saccharolobus solfataricus (strain ATCC 35092 / DSM 1617 / JCM 11322 / P2) (NCBI:txid273057)

Sequence (684 aa):
MIVIFVDFDYFFAQVEEVLNPQYKGKPLVVCVYSGRTKTSGAVATANYEARKLGVKAGMPIIKAMQIAPSAIYVPMRKPIYEAFSNRIMNLLNKHADKIEVASIDEAYLDVTNKVEGNFENGIELARKIKQEILEKEKITVTVGVAPNKILAKIIADKSKPNGLGVIRPTEVQDFLNELDIDEIPGIGSVLARRLNELGIQKLRDILSKNYNELEKITGKAKALYLLKLAQDEYNEEPIRTRVRKSIGRIVTMKRNSRNLEEIKPYLFRAIEESYYKLDKRIPKAIHVVAVTEDLDIVSRGRTFPHGISKETAYSEESVKLLQKILEEDERKIRRIGVVRFSKFIMIIVIFVDFDYFFAQVEEVLNPQYKGKPLVVCVYSGRTKTSGAVATANYEARKLGVKAGMPIIKAMQIAPSAIYVPMRKPIYEAFSNRIMNLLNKKHADKIEVASIDEAYLDVTNKVEGNFENGIELARKIKQEILEKEKITVTVGVAPNKILAKIIADKSKPNGLGVIRPTEVQDFLNELDIDEIPGIGSVLARRLNELGIQKLRDILSKNYNELEKITGKAKALYLLKLAQDEYNEPIRTRVRKSIGRIVTMKRNSRNLEEEIKPYLFRAIEESYYKLDDKRIPKAIHVVAVTEDLDIVSRGRTFPHGISKETAYSEESVKLLQKILEEDERKIRRIGVRFSKFI

Radius of gyration: 36.02 Å; Cα contacts (8 Å, |Δi|>4): 1329; chains: 2; bounding box: 67×65×101 Å

Secondary structure (DSSP, 8-state):
--EEEEEETTHHHHHHHHH-GGGTTS-EEEEEE-SSSSS-EEEEEE-HHHHTTT--TT-BHHHHHHH-TTSEEEE--HHHHHHHHHHHHHHHHTT-SEEEEEETTEEEEE-TTTTTT-HHHHHHHHHHHHHHHHHHH---EEEEEESSHHHHHHHHHHH-SS-EEE--GGGHHHHHHH-BGGGSTT--HHHHHHHHHTT--BGGGGGGS-HHHHHHHH-HHHHHHHHHHHTT---PPP------EEEEEEEEEEEE--HHHHHHHHHHHHHHHHHHHTT--EEEEEEEEEETTS-EEEEEEE-SSPPPHHHHHHHHHHHHHHHHHH--SPEEEEEEEEEEE-/--EEEEEETTHHHHHHHHH-GGGTTS-EEEEEE-SSSSS-EEEEEE-HHHHTTT--TTSBHHHHHHH-TTSEEEE--HHHHHHHHHHHHHHHHTT-SEEEEEETTEEEEE-TGGGTT-HHHHHHHHHHHHHHHHHHH---EEEEEESSHHHHHHHHHHT-SS-EEE--GGGHHHHHHH-BGGGSTT--HHHHHHHHHTT--BGGGGGGS-HHHHHHHH-HHHHHHHHHHHTT---PPP------EEEEEEEEEEEE--HHHHHHHHHHHHHHHHHHHTT--EEEEEEEEEETTS-EEEEEEE-SSPPPHHHHHHHHHHHHHHHHHH--SPEEEEEEEEEEE-

InterPro domains:
  IPR001126 UmuC domain [PF00817] (6-156)
  IPR001126 UmuC domain [PS50173] (3-187)
  IPR017961 DNA polymerase, Y-family, little finger domain [PF11799] (242-342)
  IPR022880 DNA polymerase IV [MF_01113] (1-348)
  IPR022880 DNA polymerase IV [cd03586] (4-340)
  IPR024728 DNA polymerase type-Y, HhH motif [PF11798] (169-199)
  IPR036775 DNA polymerase, Y-family, little finger domain superfamily [G3DSA:3.30.1490.100] (243-342)
  IPR036775 DNA polymerase, Y-family, little finger domain superfamily [SSF100879] (240-342)
  IPR043128 Reverse transcriptase/Diguanylate cyclase domain [G3DSA:3.30.70.270] (3-166)
  IPR043502 DNA/RNA polymerase superfamily [SSF56672] (3-238)
  IPR050116 DNA polymerase type-Y [PTHR11076] (2-344)

Solvent-accessible surface area: 35128 Å² total; per-residue (Å²): 80,10,0,0,0,0,8,3,2,28,10,30,0,7,0,3,7,43,70,31,89,126,45,132,41,135,32,0,0,0,0,59,80,39,57,52,77,184,32,20,25,38,4,29,17,1,0,54,54,0,105,168,90,34,0,144,72,57,14,68,0,89,97,0,40,131,68,2,98,105,9,73,44,15,76,62,91,99,102,51,0,71,39,11,6,93,104,0,16,106,27,0,80,108,30,14,54,94,29,0,59,21,51,54,24,25,0,15,0,19,0,32,118,114,12,156,51,64,24,85,62,0,13,106,25,0,145,110,1,34,82,22,1,85,101,114,24,125,0,33,1,0,0,0,0,0,26,5,10,13,0,0,38,2,21,0,63,114,31,99,73,84,10,40,5,38,3,83,79,128,71,8,90,99,34,3,56,98,5,49,0,87,59,4,27,53,12,43,101,100,25,7,154,99,0,47,140,80,48,3,87,49,0,105,38,0,94,91,61,75,72,99,79,0,65,159,22,18,30,134,72,77,0,86,40,0,30,77,2,5,92,59,102,29,90,76,75,5,121,112,103,124,130,165,29,3,22,86,72,16,23,1,156,162,35,9,90,81,49,118,52,0,50,74,24,0,64,102,0,0,76,58,0,30,190,88,1,102,152,92,75,0,57,0,0,70,0,18,0,5,1,82,82,103,69,122,17,51,67,30,111,65,16,126,100,19,0,55,64,118,46,0,45,64,8,0,22,122,2,0,86,90,1,24,141,98,22,159,82,105,2,56,88,0,0,1,133,0,19,106,44,138,76,12,0,0,0,0,8,3,2,28,10,30,0,6,0,4,8,43,74,30,90,130,45,136,44,134,30,0,0,0,0,60,83,38,60,52,79,198,44,20,25,39,4,29,17,1,0,52,62,0,104,178,89,32,1,138,70,57,33,67,0,76,95,0,64,112,85,3,98,107,8,72,38,14,78,63,92,95,101,50,0,70,39,12,6,93,104,0,15,103,26,0,82,121,33,14,63,94,25,4,59,21,48,57,25,25,0,12,0,31,0,35,117,115,12,155,47,50,22,91,80,0,7,72,24,0,113,116,1,34,77,28,1,71,105,123,23,128,1,35,2,0,0,0,0,0,25,5,20,18,0,0,40,1,20,0,61,110,32,96,75,83,10,53,6,39,4,84,74,120,72,7,146,104,39,9,70,101,5,48,0,89,63,4,23,47,12,46,98,98,25,3,161,103,0,57,125,72,44,4,100,57,0,100,40,0,97,94,66,77,78,87,66,0,59,121,24,17,32,135,75,71,0,88,42,0,29,75,2,13,90,62,106,23,94,68,72,6,140,88,127,116,122,163,26,3,38,94,73,13,24,1,156,150,36,4,84,81,51,118,46,0,48,76,43,0,43,104,0,0,62,65,2,34,194,96,0,101,171,82,85,0,57,0,0,68,0,18,0,5,1,72,83,110,69,113,14,49,69,28,102,64,21,123,98,19,2,57,77,124,47,0,59,64,17,0,21,130,1,0,87,80,2,22,142,99,23,158,72,85,1,55,89,0,0,1,133,0,24,112,44,134

CATH classification: 3.30.70.270 (+3 more: 3.40.1170.60, 1.10.150.20, 3.30.1490.100)